Protein 8S4H (pdb70)

Sequence (694 aa):
QVHLQQSGAELLRPGTSVKMSCKASGYTFTNYWIGWTKQRPGHGLEWIGDIYPRSGYNNYNEKFKGKATLTADKSSSTAYMQFSSLTSEDSAIYYCARYYGSWSYYYAMDYWGQGTSVTVSSDIILTQDELSVTSGESVSISCRSSKSLLYKDGKTYLNWFLQRPGQSPQLLIYLMSTRASGVSDRFSGSGSGTDFTLEISRVKAEDVGVYYCQQLVEYPYTFGGGTKLEIKQVHLQQSGAELLRPGTSVKMSCKASGYTFTNYWIGWTKQRPGHGLEWIGDIYPRSGYNNYNEKFKGKATLTADKSSSTAYMQFSSLTSEDSAIYYCARYYGSWSYYYAMDYWGQGTSVTVSSDIILTQDELVTSGESVSISCRSSKSLLYKDGKTYLNWFLQRPGQSPQLLIYLMSTRASGVSDRFSGSGSGTDFTLEISRVKAEDVGVYYCQQLVEYPYTFGGGTKLEIKQVHLQQSGAELLRPGTSVKMSCKASGYTFTNYWIGWTKQRPGHGLEWIGDIYPRSGYNNYNEKFKGKATLTADKSSSTAYMQFSSLTSEDSAIYYCARYYGSWSYYYAMDYWGQGTSVTVSDIILTQDELPVTSGESVSISCRSSKSLLYKDGKTYLNWFLQRPGQSPQLLIYLMSTRASGVSDRFSGSGSGTDFTLEISRVKAEDVGVYYCQQLVEYPYTFGGGTKLEIK

Foldseek 3Di:
DWAWAKDAAAEAAFQAKDKIKTFIDDDQLQWWKKWKWWADPPPGIDTAKIARQVVRDIDGDVVCPVFWDWHADNVRSMIMIMGGRDDQVSQTWMKMFTFDDGDVDTDDGDGIHPTYGYGYDD/DKAKAWDAEFEAFQAKGKTKIFIPFAQQDPVRFRAKWKWFAAPPHDIDTADGSQFHGDPPHDPQWGKDDDTGMIMIIGGRDDPRRFGWMKMWGDSDPPIDIYPTYGDDHD/DWAWAKDEAAEAAFQAKDKIKTFTDDDQLQWWKKWKWWADVPPGIDTAKIARQNVRDIDGDPVCVVAWDWHADNVRSMIMIMGGRDDQVRQTWMKMFTFPDGDVDTDDGDGIHPTYGYGYDD/DKAKAWDEDEAFQAKDKIKIFIPFFQQAPVRFRAKWKWFDAPPGDIDTQDGSQFHGDPPHDPQWGKDDDGGMIMIMGGRHDQVRFGWMKMWGDSDPPIDIYPTYGDDHD/DWAWAKDAAAEAAFQAKDKIKTAIDDDQLQWWKKWKWWADVPPGIDTAWIARQNVRDIDGDVVCVVAWDWHHDSVRSMIMIMGGRDDQVRQTWMKMFTFPDGDVDTDDGDGIHPTYGYGYD/DKAKAKDEDADAAQAKDKIKIFIPFFQQDPVRFRAKWKWFDAPPHDTDTADGSQFHGDPPHDPQWGKDDDGGMIMIIGGRDDQVRFGWMKMWGDSDPPIDIYPTYGYHYD

B-factor: mean 34.77, std 12.16, range [18.97, 100.0]

Solvent-accessible surface area: 28648 Å² total; per-residue (Å²): 95,25,93,6,92,5,40,54,83,65,129,41,179,66,59,56,57,8,116,2,31,0,106,5,52,9,21,70,8,35,50,3,21,0,0,0,1,10,29,47,126,84,104,15,10,35,1,0,0,0,3,10,4,116,81,34,130,60,25,32,10,127,126,6,105,78,46,5,72,4,58,30,55,121,112,40,29,8,0,58,0,68,2,39,68,1,60,76,106,5,33,8,70,1,8,0,0,0,1,11,3,13,124,54,14,26,4,0,1,28,64,31,0,96,12,1,42,2,61,9,58,136,128,4,113,10,62,16,80,142,116,82,46,64,70,22,43,2,16,31,4,50,0,82,12,74,106,58,1,106,92,185,64,57,38,17,22,0,0,0,0,0,21,56,95,94,92,25,3,54,11,3,0,9,29,24,64,55,75,10,40,64,22,45,56,4,8,10,5,4,0,34,56,56,24,3,11,0,7,0,10,126,1,85,82,92,1,37,6,39,0,10,0,2,0,15,28,62,127,19,17,25,22,1,58,5,5,92,1,100,51,193,132,26,94,5,88,4,37,55,88,50,134,41,166,67,58,38,62,8,116,1,29,0,106,5,54,8,22,72,8,35,51,4,22,0,0,0,1,17,28,59,118,84,109,18,11,43,1,0,0,0,2,12,4,111,81,32,129,57,25,37,8,119,136,11,115,83,45,6,71,3,59,29,57,114,112,40,31,10,0,57,0,70,0,43,70,1,64,80,100,7,29,7,67,1,8,0,0,0,1,12,3,14,130,54,13,24,4,0,1,32,61,33,1,98,12,1,48,2,60,10,60,138,126,4,114,9,65,23,60,166,98,59,60,68,26,50,4,12,15,1,33,0,83,11,79,110,59,0,106,95,190,62,59,38,18,21,0,0,0,0,0,19,69,100,87,103,29,4,62,6,1,0,10,33,24,65,56,71,10,41,56,13,44,55,7,7,9,6,4,0,30,61,49,15,3,5,0,8,0,8,122,2,88,75,94,0,37,6,42,0,12,0,2,0,13,31,53,122,13,15,25,21,2,65,22,2,130,1,103,48,193,95,25,92,5,89,4,34,53,86,48,133,40,170,85,58,41,63,9,119,0,30,0,106,5,53,8,22,70,7,33,52,4,23,0,0,0,0,16,29,60,125,84,107,20,12,39,1,0,0,0,1,11,6,112,81,30,132,60,23,37,11,124,137,10,120,81,46,5,73,2,59,33,54,131,106,42,33,10,0,52,0,77,0,45,72,1,66,81,99,8,30,7,70,1,8,0,0,0,1,11,3,19,136,55,14,26,4,0,1,30,60,33,1,93,12,1,46,2,60,8,96,129,4,115,9,64,24,62,162,93,133,16,45,64,20,43,4,13,18,1,36,0,85,13,77,112,55,0,105,96,190,63,56,38,16,24,0,0,0,0,0,18,70,97,87,107,28,4,60,7,2,0,12,32,26,65,54,71,10,45,63,14,44,52,4,8,8,7,4,0,32,49,50,18,2,6,0,6,0,10,122,1,88,75,96,0,35,5,43,0,11,0,1,0,14,32,56,124,17,16,26,22,3,66,21,2,132,0,77,50,175

Radius of gyration: 28.29 Å; Cα contacts (8 Å, |Δi|>4): 1936; chains: 6; bounding box: 77×56×84 Å

Structure (mmCIF, N/CA/C/O backbone):
data_8S4H
#
_entry.id   8S4H
#
_cell.length_a   135.467
_cell.length_b   165.337
_cell.length_c   127.520
_cell.angle_alpha   90.00
_cell.angle_beta   90.00
_cell.angle_gamma   90.00
#
_symmetry.space_group_name_H-M   'C 2 2 21'
#
loop_
_entity.id
_entity.type
_entity.pdbx_description
1 polymer 'scFv-1B6 VH'
2 polymer 'ScFv-1B6 VL'
3 non-polymer rocuronium
4 water water
#
loop_
_atom_site.group_PDB
_atom_site.id
_atom_site.type_symbol
_atom_site.label_atom_id
_atom_site.label_alt_id
_atom_site.label_comp_id
_atom_site.label_asym_id
_atom_site.label_entity_id
_atom_site.label_seq_id
_atom_site.pdbx_PDB_ins_code
_atom_site.Cartn_x
_atom_site.Cartn_y
_atom_site.Cartn_z
_atom_site.occupancy
_atom_site.B_iso_or_equiv
_atom_site.auth_seq_id
_atom_site.auth_comp_id
_atom_site.auth_asym_id
_atom_site.auth_atom_id
_atom_site.pdbx_PDB_model_num
ATOM 1 N N . GLN A 1 1 ? 43.924 7.947 -70.436 1.00 45.71 1 GLN A N 1
ATOM 2 C CA . GLN A 1 1 ? 44.698 8.516 -69.282 1.00 38.36 1 GLN A CA 1
ATOM 3 C C . GLN A 1 1 ? 46.048 9.037 -69.828 1.00 36.72 1 GLN A C 1
ATOM 4 O O . GLN A 1 1 ? 46.536 8.660 -70.929 1.00 35.48 1 GLN A O 1
ATOM 6 N N . VAL A 1 2 ? 46.596 10.020 -69.139 1.00 34.21 2 VAL A N 1
ATOM 7 C CA . VAL A 1 2 ? 47.885 10.641 -69.517 1.00 33.18 2 VAL A CA 1
ATOM 8 C C . VAL A 1 2 ? 48.935 9.531 -69.451 1.00 31.74 2 VAL A C 1
ATOM 9 O O . VAL A 1 2 ? 49.031 8.850 -68.418 1.00 31.71 2 VAL A O 1
ATOM 13 N N . HIS A 1 3 ? 49.760 9.475 -70.476 1.00 29.13 3 HIS A N 1
ATOM 14 C CA . HIS A 1 3 ? 50.792 8.449 -70.604 1.00 29.34 3 HIS A CA 1
ATOM 15 C C . HIS A 1 3 ? 51.993 9.029 -71.354 1.00 26.08 3 HIS A C 1
ATOM 16 O O . HIS A 1 3 ? 51.810 9.672 -72.394 1.00 28.24 3 HIS A O 1
ATOM 23 N N . LEU A 1 4 ? 53.178 8.822 -70.805 1.00 24.27 4 LEU A N 1
ATOM 24 C CA . LEU A 1 4 ? 54.441 9.148 -71.482 1.00 23.20 4 LEU A CA 1
ATOM 25 C C . LEU A 1 4 ? 55.190 7.822 -71.670 1.00 25.15 4 LEU A C 1
ATOM 26 O O . LEU A 1 4 ? 55.577 7.183 -70.679 1.00 25.89 4 LEU A O 1
ATOM 31 N N . GLN A 1 5 ? 55.289 7.381 -72.913 1.00 23.96 5 GLN A N 1
ATOM 32 C CA . GLN A 1 5 ? 55.837 6.042 -73.218 1.00 25.80 5 GLN A CA 1
ATOM 33 C C . GLN A 1 5 ? 57.266 6.235 -73.728 1.00 23.16 5 GLN A C 1
ATOM 34 O O . GLN A 1 5 ? 57.468 6.732 -74.875 1.00 25.87 5 GLN A O 1
ATOM 40 N N . GLN A 1 6 ? 58.240 5.777 -72.964 1.00 22.47 6 GLN A N 1
ATOM 41 C CA . GLN A 1 6 ? 59.654 5.943 -73.318 1.00 23.46 6 GLN A CA 1
ATOM 42 C C . GLN A 1 6 ? 60.187 4.689 -74.034 1.00 24.16 6 GLN A C 1
ATOM 43 O O . GLN A 1 6 ? 59.616 3.571 -73.894 1.00 23.63 6 GLN A O 1
ATOM 49 N N . SER A 1 7 ? 61.171 4.912 -74.863 1.00 25.20 7 SER A N 1
ATOM 50 C CA . SER A 1 7 ? 61.832 3.819 -75.637 1.00 25.96 7 SER A CA 1
ATOM 51 C C . SER A 1 7 ? 62.642 2.899 -74.734 1.00 26.16 7 SER A C 1
ATOM 52 O O . SER A 1 7 ? 62.989 3.201 -73.588 1.00 24.35 7 SER A O 1
ATOM 55 N N . GLY A 1 8 ? 62.979 1.714 -75.279 1.00 25.77 8 GLY A N 1
ATOM 56 C CA . GLY A 1 8 ? 63.614 0.639 -74.523 1.00 25.87 8 GLY A CA 1
ATOM 57 C C . GLY A 1 8 ? 65.080 0.842 -74.206 1.00 25.29 8 GLY A C 1
ATOM 58 O O . GLY A 1 8 ? 65.741 1.759 -74.755 1.00 27.50 8 GLY A O 1
ATOM 59 N N . ALA A 1 9 ? 65.567 -0.030 -73.352 1.00 27.24 9 ALA A N 1
ATOM 60 C CA . ALA A 1 9 ? 66.945 -0.021 -72.851 1.00 26.34 9 ALA A CA 1
ATOM 61 C C . ALA A 1 9 ? 67.945 -0.074 -74.024 1.00 29.67 9 ALA A C 1
ATOM 62 O O . ALA A 1 9 ? 67.676 -0.707 -75.050 1.00 27.16 9 ALA A O 1
ATOM 64 N N . GLU A 1 10 ? 69.052 0.619 -73.841 1.00 27.76 10 GLU A N 1
ATOM 65 C CA . GLU A 1 10 ? 70.170 0.717 -74.819 1.00 30.46 10 GLU A CA 1
ATOM 66 C C . GLU A 1 10 ? 71.438 0.293 -74.103 1.00 31.94 10 GLU A C 1
ATOM 67 O O . GLU A 1 10 ? 71.652 0.647 -72.939 1.00 30.82 10 GLU A O 1
ATOM 73 N N . LEU A 1 11 ? 72.297 -0.436 -74.813 1.00 30.23 11 LEU A N 1
ATOM 74 C CA . LEU A 1 11 ? 73.636 -0.819 -74.332 1.00 30.53 11 LEU A CA 1
ATOM 75 C C . LEU A 1 11 ? 74.612 -0.416 -75.445 1.00 34.85 11 LEU A C 1
ATOM 76 O O . LEU A 1 11 ? 74.448 -0.903 -76.557 1.00 32.23 11 LEU A O 1
ATOM 81 N N . LEU A 1 12 ? 75.461 0.556 -75.164 1.00 32.06 12 LEU A N 1
ATOM 82 C CA . LEU A 1 12 ? 76.229 1.291 -76.170 1.00 34.16 12 LEU A CA 1
ATOM 83 C C . LEU A 1 12 ? 77.675 1.395 -75.724 1.00 33.53 12 LEU A C 1
ATOM 84 O O . LEU A 1 12 ? 77.991 1.347 -74.518 1.00 34.46 12 LEU A O 1
ATOM 89 N N . ARG A 1 13 ? 78.516 1.575 -76.735 1.00 36.33 13 ARG A N 1
ATOM 90 C CA . ARG A 1 13 ? 79.961 1.734 -76.540 1.00 38.02 13 ARG A CA 1
ATOM 91 C C . ARG A 1 13 ? 80.271 3.197 -76.278 1.00 35.47 13 ARG A C 1
ATOM 92 O O . ARG A 1 13 ? 79.596 4.095 -76.770 1.00 39.11 13 ARG A O 1
ATOM 100 N N . PRO A 1 14 ? 81.348 3.451 -75.523 1.00 39.18 14 PRO A N 1
ATOM 101 C CA . PRO A 1 14 ? 81.824 4.812 -75.303 1.00 39.51 14 PRO A CA 1
ATOM 102 C C . PRO A 1 14 ? 82.046 5.525 -76.634 1.00 42.93 14 PRO A C 1
ATOM 103 O O . PRO A 1 14 ? 82.391 4.891 -77.637 1.00 41.21 14 PRO A O 1
ATOM 107 N N . GLY A 1 15 ? 81.746 6.817 -76.635 1.00 41.06 15 GLY A N 1
ATOM 108 C CA . GLY A 1 15 ? 81.912 7.706 -77.791 1.00 44.21 15 GLY A CA 1
ATOM 109 C C . GLY A 1 15 ? 80.755 7.660 -78.750 1.00 45.28 15 GLY A C 1
ATOM 110 O O . GLY A 1 15 ? 80.698 8.523 -79.614 1.00 49.72 15 GLY A O 1
ATOM 111 N N . THR A 1 16 ? 79.840 6.704 -78.633 1.00 40.50 16 THR A N 1
ATOM 112 C CA . THR A 1 16 ? 78.634 6.671 -79.494 1.00 40.02 16 THR A CA 1
ATOM 113 C C . THR A 1 16 ? 77.622 7.696 -78.966 1.00 40.64 16 THR A C 1
ATOM 114 O O . THR A 1 16 ? 77.911 8.350 -77.975 1.00 38.34 16 THR A O 1
ATOM 118 N N . SER A 1 17 ? 76.578 7.904 -79.759 1.00 39.66 17 SER A N 1
ATOM 119 C CA . SER A 1 17 ? 75.399 8.754 -79.498 1.00 45.29 17 SER A CA 1
ATOM 120 C C . SER A 1 17 ? 74.178 7.864 -79.266 1.00 43.35 17 SER A C 1
ATOM 121 O O . SER A 1 17 ? 74.122 6.781 -79.832 1.00 40.70 17 SER A O 1
ATOM 124 N N . VAL A 1 18 ? 73.213 8.322 -78.489 1.00 41.08 18 VAL A N 1
ATOM 125 C CA . VAL A 1 18 ? 71.904 7.615 -78.380 1.00 36.57 18 VAL A CA 1
ATOM 126 C C . VAL A 1 18 ? 70.818 8.657 -78.597 1.00 32.63 18 VAL A C 1
ATOM 127 O O . VAL A 1 18 ? 71.024 9.817 -78.209 1.00 33.00 18 VAL A O 1
ATOM 131 N N . LYS A 1 19 ? 69.699 8.269 -79.151 1.00 31.45 19 LYS A N 1
ATOM 132 C CA . LYS A 1 19 ? 68.519 9.143 -79.260 1.00 32.58 19 LYS A CA 1
ATOM 133 C C . LYS A 1 19 ? 67.341 8.353 -78.728 1.00 34.48 19 LYS A C 1
ATOM 134 O O . LYS A 1 19 ? 67.112 7.246 -79.203 1.00 32.76 19 LYS A O 1
ATOM 140 N N . MET A 1 20 ? 66.756 8.813 -77.627 1.00 31.35 20 MET A N 1
ATOM 141 C CA . MET A 1 20 ? 65.647 8.103 -76.967 1.00 27.67 20 MET A CA 1
ATOM 142 C C . MET A 1 20 ? 64.375 8.934 -77.157 1.00 26.29 20 MET A C 1
ATOM 143 O O . MET A 1 20 ? 64.447 10.155 -77.337 1.00 26.74 20 MET A O 1
ATOM 148 N N . SER A 1 21 ? 63.223 8.283 -77.124 1.00 25.38 21 SER A N 1
ATOM 149 C CA . SER A 1 21 ? 61.925 8.898 -77.413 1.00 26.14 21 SER A CA 1
ATOM 150 C C . SER A 1 21 ? 61.014 8.854 -76.172 1.00 24.39 21 SER A C 1
ATOM 151 O O . SER A 1 21 ? 61.177 7.972 -75.317 1.00 25.50 21 SER A O 1
ATOM 154 N N . CYS A 1 22 ? 60.041 9.726 -76.205 1.00 26.42 22 CYS A N 1
ATOM 155 C CA . CYS A 1 22 ? 59.028 9.945 -75.140 1.00 25.44 22 CYS A CA 1
ATOM 156 C C . CYS A 1 22 ? 57.744 10.317 -75.848 1.00 26.07 22 CYS A C 1
ATOM 157 O O . CYS A 1 22 ? 57.568 11.451 -76.229 1.00 27.53 22 CYS A O 1
ATOM 160 N N . LYS A 1 23 ? 56.883 9.353 -76.053 1.00 27.30 23 LYS A N 1
ATOM 161 C CA . LYS A 1 23 ? 55.611 9.563 -76.776 1.00 28.65 23 LYS A CA 1
ATOM 162 C C . LYS A 1 23 ? 54.479 9.866 -75.817 1.00 25.10 23 LYS A C 1
ATOM 163 O O . LYS A 1 23 ? 54.175 9.047 -74.922 1.00 27.35 23 LYS A O 1
ATOM 169 N N . ALA A 1 24 ? 53.928 11.059 -75.969 1.00 28.58 24 ALA A N 1
ATOM 170 C CA . ALA A 1 24 ? 52.838 11.560 -75.120 1.00 29.50 24 ALA A CA 1
ATOM 171 C C . ALA A 1 24 ? 51.451 11.181 -75.654 1.00 31.83 24 ALA A C 1
ATOM 172 O O . ALA A 1 24 ? 51.197 11.251 -76.878 1.00 32.59 24 ALA A O 1
ATOM 174 N N . SER A 1 25 ? 50.555 10.809 -74.766 1.00 27.79 25 SER A N 1
ATOM 175 C CA . SER A 1 25 ? 49.134 10.627 -75.093 1.00 31.22 25 SER A CA 1
ATOM 176 C C . SER A 1 25 ? 48.272 11.031 -73.908 1.00 34.55 25 SER A C 1
ATOM 177 O O . SER A 1 25 ? 48.776 11.033 -72.747 1.00 27.97 25 SER A O 1
ATOM 180 N N . GLY A 1 26 ? 47.006 11.347 -74.183 1.00 30.07 26 GLY A N 1
ATOM 181 C CA . GLY A 1 26 ? 46.010 11.559 -73.103 1.00 30.38 26 GLY A CA 1
ATOM 182 C C . GLY A 1 26 ? 45.969 12.999 -72.604 1.00 29.08 26 GLY A C 1
ATOM 183 O O . GLY A 1 26 ? 45.263 13.268 -71.580 1.00 30.73 26 GLY A O 1
ATOM 184 N N . TYR A 1 27 ? 46.692 13.900 -73.268 1.00 30.08 27 TYR A N 1
ATOM 185 C CA . TYR A 1 27 ? 46.645 15.351 -73.045 1.00 29.67 27 TYR A CA 1
ATOM 186 C C . TYR A 1 27 ? 47.134 16.037 -74.307 1.00 32.98 27 TYR A C 1
ATOM 187 O O . TYR A 1 27 ? 47.713 15.402 -75.220 1.00 31.84 27 TYR A O 1
ATOM 196 N N . THR A 1 28 ? 47.003 17.346 -74.342 1.00 29.21 28 THR A N 1
ATOM 197 C CA . THR A 1 28 ? 47.475 18.167 -75.486 1.00 31.42 28 THR A CA 1
ATOM 198 C C . THR A 1 28 ? 48.960 18.443 -75.349 1.00 30.67 28 THR A C 1
ATOM 199 O O . THR A 1 28 ? 49.349 19.366 -74.630 1.00 30.66 28 THR A O 1
ATOM 203 N N . PHE A 1 29 ? 49.755 17.762 -76.156 1.00 31.39 29 PHE A N 1
ATOM 204 C CA . PHE A 1 29 ? 51.236 17.743 -76.071 1.00 30.01 29 PHE A CA 1
ATOM 205 C C . PHE A 1 29 ? 51.783 19.158 -76.212 1.00 32.07 29 PHE A C 1
ATOM 206 O O . PHE A 1 29 ? 52.725 19.516 -75.504 1.00 30.74 29 PHE A O 1
ATOM 214 N N . THR A 1 30 ? 51.178 19.974 -77.085 1.00 32.54 30 THR A N 1
ATOM 215 C CA . THR A 1 30 ? 51.700 21.322 -77.388 1.00 32.95 30 THR A CA 1
ATOM 216 C C . THR A 1 30 ? 51.255 22.350 -76.354 1.00 36.66 30 THR A C 1
ATOM 217 O O . THR A 1 30 ? 51.492 23.556 -76.573 1.00 42.82 30 THR A O 1
ATOM 221 N N . ASN A 1 31 ? 50.595 21.966 -75.271 1.00 32.96 31 ASN A N 1
ATOM 222 C CA . ASN A 1 31 ? 50.161 22.962 -74.262 1.00 30.30 31 ASN A CA 1
ATOM 223 C C . ASN A 1 31 ? 51.073 22.891 -73.008 1.00 34.42 31 ASN A C 1
ATOM 224 O O . ASN A 1 31 ? 50.867 23.706 -72.108 1.00 33.68 31 ASN A O 1
ATOM 229 N N . TYR A 1 32 ? 52.045 21.986 -72.935 1.00 28.42 32 TYR A N 1
ATOM 230 C CA . TYR A 1 32 ? 52.817 21.756 -71.680 1.00 28.98 32 TYR A CA 1
ATOM 231 C C . TYR A 1 32 ? 54.289 21.588 -71.998 1.00 31.47 32 TYR A C 1
ATOM 232 O O . TYR A 1 32 ? 54.680 21.009 -73.010 1.00 30.50 32 TYR A O 1
ATOM 241 N N . TRP A 1 33 ? 55.101 22.065 -71.072 1.00 26.27 33 TRP A N 1
ATOM 242 C CA . TRP A 1 33 ? 56.535 21.818 -71.060 1.00 26.35 33 TRP A CA 1
ATOM 243 C C . TRP A 1 33 ? 56.772 20.330 -70.802 1.00 25.47 33 TRP A C 1
ATOM 244 O O . TRP A 1 33 ? 55.970 19.721 -70.066 1.00 26.97 33 TRP A O 1
ATOM 255 N N . ILE A 1 34 ? 57.875 19.851 -71.343 1.00 24.50 34 ILE A N 1
ATOM 256 C CA . ILE A 1 34 ? 58.463 18.530 -71.074 1.00 26.64 34 ILE A CA 1
ATOM 257 C C . ILE A 1 34 ? 59.862 18.745 -70.521 1.00 26.23 34 ILE A C 1
ATOM 258 O O . ILE A 1 34 ? 60.607 19.622 -70.994 1.00 29.23 34 ILE A O 1
ATOM 263 N N . GLY A 1 35 ? 60.261 17.965 -69.540 1.00 24.67 35 GLY A N 1
ATOM 264 C CA . GLY A 1 35 ? 61.645 17.999 -69.080 1.00 24.81 35 GLY A CA 1
ATOM 265 C C . GLY A 1 35 ? 62.217 16.624 -68.931 1.00 23.59 35 GLY A C 1
ATOM 266 O O . GLY A 1 35 ? 61.427 15.636 -68.789 1.00 23.19 35 GLY A O 1
ATOM 267 N N . TRP A 1 36 ? 63.508 16.571 -68.831 1.00 22.65 36 TRP A N 1
ATOM 268 C CA . TRP A 1 36 ? 64.235 15.293 -68.720 1.00 23.61 36 TRP A CA 1
ATOM 269 C C . TRP A 1 36 ? 65.102 15.309 -67.472 1.00 23.32 36 TRP A C 1
ATOM 270 O O . TRP A 1 36 ? 65.738 16.379 -67.113 1.00 25.94 36 TRP A O 1
ATOM 281 N N . THR A 1 37 ? 65.187 14.168 -66.838 1.00 21.89 37 THR A N 1
ATOM 282 C CA . THR A 1 37 ? 65.883 13.933 -65.570 1.00 23.25 37 THR A CA 1
ATOM 283 C C . THR A 1 37 ? 66.799 12.720 -65.758 1.00 25.16 37 THR A C 1
ATOM 284 O O . THR A 1 37 ? 66.418 11.827 -66.508 1.00 25.12 37 THR A O 1
ATOM 288 N N . LYS A 1 38 ? 67.914 12.706 -65.057 1.00 22.09 38 LYS A N 1
ATOM 289 C CA . LYS A 1 38 ? 68.882 11.583 -65.032 1.00 23.87 38 LYS A CA 1
ATOM 290 C C . LYS A 1 38 ? 68.903 10.992 -63.627 1.00 24.18 38 LYS A C 1
ATOM 291 O O . LYS A 1 38 ? 69.046 11.759 -62.610 1.00 24.92 38 LYS A O 1
ATOM 297 N N . GLN A 1 39 ? 68.824 9.687 -63.527 1.00 23.50 39 GLN A N 1
ATOM 298 C CA . GLN A 1 39 ? 68.923 8.987 -62.234 1.00 23.37 39 GLN A CA 1
ATOM 299 C C . GLN A 1 39 ? 70.021 7.920 -62.345 1.00 25.57 39 GLN A C 1
ATOM 300 O O . GLN A 1 39 ? 69.868 6.967 -63.060 1.00 26.02 39 GLN A O 1
ATOM 306 N N . ARG A 1 40 ? 71.096 8.112 -61.628 1.00 31.56 40 ARG A N 1
ATOM 307 C CA . ARG A 1 40 ? 72.092 7.055 -61.411 1.00 39.88 40 ARG A CA 1
ATOM 308 C C . ARG A 1 40 ? 72.092 6.712 -59.940 1.00 42.71 40 ARG A C 1
ATOM 309 O O . ARG A 1 40 ? 72.065 7.575 -59.036 1.00 42.41 40 ARG A O 1
ATOM 317 N N . PRO A 1 41 ? 72.373 5.446 -59.669 1.00 46.55 41 PRO A N 1
ATOM 318 C CA . PRO A 1 41 ? 72.741 5.058 -58.296 1.00 43.83 41 PRO A CA 1
ATOM 319 C C . PRO A 1 41 ? 73.846 5.893 -57.563 1.00 42.19 41 PRO A C 1
ATOM 320 O O . PRO A 1 41 ? 74.885 6.192 -58.061 1.00 39.85 41 PRO A O 1
ATOM 324 N N . GLY A 1 42 ? 73.571 6.383 -56.371 1.00 45.91 42 GLY A N 1
ATOM 325 C CA . GLY A 1 42 ? 74.581 7.216 -55.689 1.00 49.10 42 GLY A CA 1
ATOM 326 C C . GLY A 1 42 ? 74.427 8.676 -56.017 1.00 52.70 42 GLY A C 1
ATOM 327 O O . GLY A 1 42 ? 75.009 9.503 -55.286 1.00 54.19 42 GLY A O 1
ATOM 328 N N . HIS A 1 43 ? 73.621 9.027 -57.024 1.00 49.36 43 HIS A N 1
ATOM 329 C CA . HIS A 1 43 ? 73.515 10.452 -57.465 1.00 48.27 43 HIS A CA 1
ATOM 330 C C . HIS A 1 43 ? 72.043 10.936 -57.481 1.00 41.38 43 HIS A C 1
ATOM 331 O O . HIS A 1 43 ? 71.872 11.994 -58.136 1.00 44.66 43 HIS A O 1
ATOM 338 N N . GLY A 1 44 ? 71.037 10.178 -56.927 1.00 34.48 44 GLY A N 1
ATOM 339 C CA . GLY A 1 44 ? 69.613 10.586 -56.877 1.00 32.48 44 GLY A CA 1
ATOM 340 C C . GLY A 1 44 ? 69.158 11.079 -58.238 1.00 31.18 44 GLY A C 1
ATOM 341 O O . GLY A 1 44 ? 69.402 10.375 -59.192 1.00 29.60 44 GLY A O 1
ATOM 342 N N . LEU A 1 45 ? 68.522 12.238 -58.298 1.00 28.02 45 LEU A N 1
ATOM 343 C CA . LEU A 1 45 ? 67.966 12.819 -59.535 1.00 26.74 45 LEU A CA 1
ATOM 344 C C . LEU A 1 45 ? 68.720 14.067 -59.896 1.00 27.71 45 LEU A C 1
ATOM 345 O O . LEU A 1 45 ? 69.022 14.879 -59.010 1.00 26.35 45 LEU A O 1
ATOM 350 N N . GLU A 1 46 ? 68.876 14.259 -61.190 1.00 25.14 46 GLU A N 1
ATOM 351 C CA . GLU A 1 46 ? 69.491 15.473 -61.768 1.00 26.71 46 GLU A CA 1
ATOM 352 C C . GLU A 1 46 ? 68.630 15.991 -62.908 1.00 26.57 46 GLU A C 1
ATOM 353 O O . GLU A 1 46 ? 68.161 15.200 -63.749 1.00 25.91 46 GLU A O 1
ATOM 359 N N . TRP A 1 47 ? 68.442 17.302 -62.995 1.00 24.07 47 TRP A N 1
ATOM 360 C CA . TRP A 1 47 ? 67.700 17.914 -64.117 1.00 23.98 47 TRP A CA 1
ATOM 361 C C . TRP A 1 47 ? 68.626 18.108 -65.316 1.00 27.93 47 TRP A C 1
ATOM 362 O O . TRP A 1 47 ? 69.742 18.666 -65.161 1.00 26.49 47 TRP A O 1
ATOM 373 N N . ILE A 1 48 ? 68.160 17.735 -66.499 1.00 25.64 48 ILE A N 1
ATOM 374 C CA . ILE A 1 48 ? 68.936 17.864 -67.757 1.00 27.23 48 ILE A CA 1
ATOM 375 C C . ILE A 1 48 ? 68.505 19.098 -68.532 1.00 28.28 48 ILE A C 1
ATOM 376 O O . ILE A 1 48 ? 69.387 19.906 -68.891 1.00 29.17 48 ILE A O 1
ATOM 381 N N . GLY A 1 49 ? 67.222 19.237 -68.793 1.00 25.11 49 GLY A N 1
ATOM 382 C CA . GLY A 1 49 ? 66.707 20.322 -69.638 1.00 26.91 49 GLY A CA 1
ATOM 383 C C . GLY A 1 49 ? 65.239 20.220 -69.858 1.00 27.59 49 GLY A C 1
ATOM 384 O O . GLY A 1 49 ? 64.668 19.138 -69.596 1.00 24.75 49 GLY A O 1
ATOM 385 N N . ASP A 1 50 ? 64.654 21.321 -70.309 1.00 25.99 50 ASP A N 1
ATOM 386 C CA . ASP A 1 50 ? 63.228 21.434 -70.629 1.00 27.34 50 ASP A CA 1
ATOM 387 C C . ASP A 1 50 ? 63.047 21.825 -72.093 1.00 27.47 50 ASP A C 1
ATOM 388 O O . ASP A 1 50 ? 63.968 22.463 -72.674 1.00 29.51 50 ASP A O 1
ATOM 393 N N . ILE A 1 51 ? 61.911 21.463 -72.623 1.00 28.64 51 ILE A N 1
ATOM 394 C CA . ILE A 1 51 ? 61.487 21.908 -73.967 1.00 30.39 51 ILE A CA 1
ATOM 395 C C . ILE A 1 51 ? 60.022 22.258 -73.925 1.00 29.26 51 ILE A C 1
ATOM 396 O O . ILE A 1 51 ? 59.219 21.569 -73.241 1.00 28.28 51 ILE A O 1
ATOM 401 N N . TYR A 1 52 ? 59.626 23.315 -74.642 1.00 29.85 52 TYR A N 1
ATOM 402 C CA . TYR A 1 52 ? 58.203 23.643 -74.815 1.00 28.71 52 TYR A CA 1
ATOM 403 C C . TYR A 1 52 ? 57.828 23.216 -76.229 1.00 35.89 52 TYR A C 1
ATOM 404 O O . TYR A 1 52 ? 58.210 23.898 -77.189 1.00 34.53 52 TYR A O 1
ATOM 413 N N . PRO A 1 53 A 57.167 22.056 -76.433 1.00 31.38 52 PRO A N 1
ATOM 414 C CA . PRO A 1 53 A 57.038 21.492 -77.784 1.00 32.47 52 PRO A CA 1
ATOM 415 C C . PRO A 1 53 A 56.358 22.453 -78.781 1.00 38.83 52 PRO A C 1
ATOM 416 O O . PRO A 1 53 A 56.751 22.444 -79.969 1.00 41.99 52 PRO A O 1
ATOM 420 N N . ARG A 1 54 ? 55.441 23.291 -78.318 1.00 34.3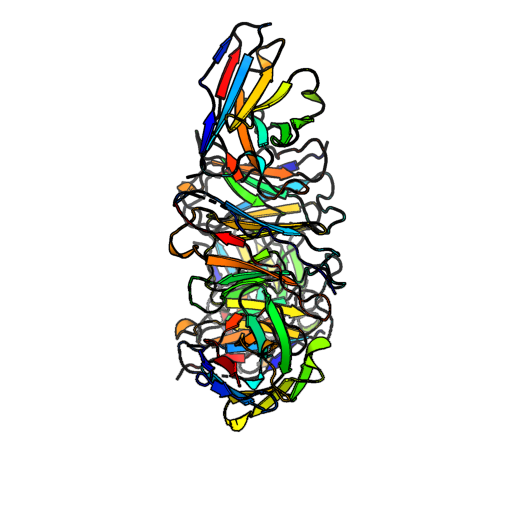2 53 ARG A N 1
ATOM 421 C CA . ARG A 1 54 ? 54.699 24.149 -79.285 1.00 43.14 53 ARG A CA 1
ATOM 422 C C . ARG A 1 54 ? 55.699 25.051 -80.011 1.00 50.00 53 ARG A C 1
ATOM 423 O O . ARG A 1 54 ? 55.591 25.143 -81.248 1.00 48.52 53 ARG A O 1
ATOM 431 N N . SER A 1 55 ? 56.618 25.678 -79.267 1.00 43.59 54 SER A N 1
ATOM 432 C CA . SER A 1 55 ? 57.586 26.691 -79.764 1.00 42.09 54 SER A CA 1
ATOM 433 C C . SER A 1 55 ? 58.925 26.052 -80.113 1.00 44.48 54 SER A C 1
ATOM 434 O O . SER A 1 55 ? 59.630 26.639 -80.917 1.00 48.60 54 SER A O 1
ATOM 437 N N . GLY A 1 56 ? 59.286 24.887 -79.554 1.00 38.89 55 GLY A N 1
ATOM 438 C CA . GLY A 1 56 ? 60.620 24.278 -79.726 1.00 34.39 55 GLY A CA 1
ATOM 439 C C . GLY A 1 56 ? 61.695 24.888 -78.844 1.00 31.23 55 GLY A C 1
ATOM 440 O O . GLY A 1 56 ? 62.816 24.351 -78.848 1.00 39.11 55 GLY A O 1
ATOM 441 N N . TYR A 1 57 ? 61.362 25.916 -78.062 1.00 37.09 56 TYR A N 1
ATOM 442 C CA . TYR A 1 57 ? 62.235 26.546 -77.039 1.00 39.45 56 TYR A CA 1
ATOM 443 C C . TYR A 1 57 ? 62.745 25.442 -76.121 1.00 40.78 56 TYR A C 1
ATOM 444 O O . TYR A 1 57 ? 61.919 24.605 -75.626 1.00 35.45 56 TYR A O 1
ATOM 453 N N . ASN A 1 58 ? 64.043 25.376 -75.976 1.00 37.79 57 ASN A N 1
ATOM 454 C CA . ASN A 1 58 ? 64.689 24.353 -75.123 1.00 39.07 57 ASN A CA 1
ATOM 455 C C . ASN A 1 58 ? 65.773 25.075 -74.331 1.00 46.62 57 ASN A C 1
ATOM 456 O O . ASN A 1 58 ? 66.336 26.066 -74.806 1.00 44.62 57 ASN A O 1
ATOM 461 N N . ASN A 1 59 ? 66.016 24.619 -73.124 1.00 36.47 58 ASN A N 1
ATOM 462 C CA . ASN A 1 59 ? 67.087 25.166 -72.276 1.00 38.29 58 ASN A CA 1
ATOM 463 C C . ASN A 1 59 ? 67.597 24.036 -71.393 1.00 35.47 58 ASN A C 1
ATOM 464 O O . ASN A 1 59 ? 66.865 23.053 -71.176 1.00 34.41 58 ASN A O 1
ATOM 469 N N . TYR A 1 60 ? 68.813 24.187 -70.927 1.00 34.85 59 TYR A N 1
ATOM 470 C CA . TYR A 1 60 ? 69.640 23.092 -70.399 1.00 33.08 59 TYR A CA 1
ATOM 471 C C . TYR A 1 60 ? 70.262 23.494 -69.097 1.00 36.04 59 TYR A C 1
ATOM 472 O O . TYR A 1 60 ? 70.557 24.694 -68.843 1.00 38.17 59 TYR A O 1
ATOM 481 N N . ASN A 1 61 ? 70.442 22.485 -68.286 1.00 29.24 60 ASN A N 1
ATOM 482 C CA . ASN A 1 61 ? 71.411 22.489 -67.187 1.00 33.25 60 ASN A CA 1
ATOM 483 C C . ASN A 1 61 ? 72.782 22.699 -67.845 1.00 36.32 60 ASN A C 1
ATOM 484 O O . ASN A 1 61 ? 73.151 21.958 -68.729 1.00 33.70 60 ASN A O 1
ATOM 489 N N . GLU A 1 62 ? 73.533 23.672 -67.375 1.00 37.16 61 GLU A N 1
ATOM 490 C CA . GLU A 1 62 ? 74.840 23.999 -68.002 1.00 40.75 61 GLU A CA 1
ATOM 491 C C . GLU A 1 62 ? 75.696 22.739 -68.130 1.00 40.31 61 GLU A C 1
ATOM 492 O O . GLU A 1 62 ? 76.332 22.589 -69.169 1.00 40.38 61 GLU A O 1
ATOM 498 N N . LYS A 1 63 ? 75.666 21.832 -67.164 1.00 36.71 62 LYS A N 1
ATOM 499 C CA . LYS A 1 63 ? 76.556 20.670 -67.203 1.00 42.01 62 LYS A CA 1
ATOM 500 C C . LYS A 1 63 ? 76.120 19.676 -68.292 1.00 40.67 62 LYS A C 1
ATOM 501 O O . LYS A 1 63 ? 76.916 18.816 -68.620 1.00 40.85 62 LYS A O 1
ATOM 507 N N . PHE A 1 64 ? 74.948 19.814 -68.894 1.00 38.05 63 PHE A N 1
ATOM 508 C CA . PHE A 1 64 ? 74.536 18.914 -70.008 1.00 40.06 63 PHE A CA 1
ATOM 509 C C . PHE A 1 64 ? 74.512 19.670 -71.344 1.00 42.05 63 PHE A C 1
ATOM 510 O O . PHE A 1 64 ? 74.155 19.070 -72.386 1.00 42.59 63 PHE A O 1
ATOM 518 N N . LYS A 1 65 ? 74.814 20.974 -71.351 1.00 40.11 64 LYS A N 1
ATOM 519 C CA . LYS A 1 65 ? 74.683 21.806 -72.568 1.00 48.64 64 LYS A CA 1
ATOM 520 C C . LYS A 1 65 ? 75.548 21.175 -73.684 1.00 44.40 64 LYS A C 1
ATOM 521 O O . LYS A 1 65 ? 75.069 21.091 -74.834 1.00 49.62 64 LYS A O 1
ATOM 527 N N . GLY A 1 66 ? 76.741 20.678 -73.382 1.00 44.92 65 GLY A N 1
ATOM 528 C CA . GLY A 1 66 ? 77.559 19.994 -74.415 1.00 60.59 65 GLY A CA 1
ATOM 529 C C . GLY A 1 66 ? 76.924 18.727 -75.017 1.00 59.40 65 GLY A C 1
ATOM 530 O O . GLY A 1 66 ? 77.176 18.433 -76.200 1.00 55.14 65 GLY A O 1
ATOM 531 N N . LYS A 1 67 ? 76.126 17.994 -74.240 1.00 43.50 66 LYS A N 1
ATOM 532 C CA . LYS A 1 67 ? 75.936 16.520 -74.349 1.00 43.05 66 LYS A CA 1
ATOM 533 C C . LYS A 1 67 ? 74.521 16.179 -74.823 1.00 38.26 66 LYS A C 1
ATOM 534 O O . LYS A 1 67 ? 74.354 15.285 -75.629 1.00 38.33 66 LYS A O 1
ATOM 540 N N . ALA A 1 68 ? 73.528 16.881 -74.290 1.00 35.54 67 ALA A N 1
ATOM 541 C CA . ALA A 1 68 ? 72.098 16.614 -74.508 1.00 34.59 67 ALA A CA 1
ATOM 542 C C . ALA A 1 68 ? 71.539 17.560 -75.545 1.00 33.20 67 ALA A C 1
ATOM 543 O O . ALA A 1 68 ? 71.844 18.787 -75.506 1.00 35.08 67 ALA A O 1
ATOM 545 N N . THR A 1 69 ? 70.693 17.027 -76.397 1.00 30.83 68 THR A N 1
ATOM 546 C CA . THR A 1 69 ? 69.906 17.796 -77.368 1.00 31.44 68 THR A CA 1
ATOM 547 C C . THR A 1 69 ? 68.455 17.370 -77.283 1.00 31.98 68 THR A C 1
ATOM 548 O O . THR A 1 69 ? 68.170 16.172 -77.519 1.00 33.12 68 THR A O 1
ATOM 552 N N . LEU A 1 70 ? 67.588 18.331 -76.987 1.00 30.32 69 LEU A N 1
ATOM 553 C CA . LEU A 1 70 ? 66.134 18.083 -76.878 1.00 31.54 69 LEU A CA 1
ATOM 554 C C . LEU A 1 70 ? 65.421 18.573 -78.112 1.00 33.14 69 LEU A C 1
ATOM 555 O O . LEU A 1 70 ? 65.666 19.702 -78.528 1.00 31.85 69 LEU A O 1
ATOM 560 N N . THR A 1 71 ? 64.548 17.735 -78.638 1.00 29.51 70 THR A N 1
ATOM 561 C CA . THR A 1 71 ? 63.650 18.062 -79.754 1.00 32.10 70 THR A CA 1
ATOM 562 C C . THR A 1 71 ? 62.263 17.501 -79.477 1.00 33.76 70 THR A C 1
ATOM 563 O O . THR A 1 71 ? 62.066 16.687 -78.556 1.00 30.63 70 THR A O 1
ATOM 567 N N . ALA A 1 72 ? 61.294 17.971 -80.229 1.00 31.86 71 ALA A N 1
ATOM 568 C CA . ALA A 1 72 ? 59.905 17.504 -80.119 1.00 33.65 71 ALA A CA 1
ATOM 569 C C . ALA A 1 72 ? 59.306 17.498 -81.512 1.00 42.26 71 ALA A C 1
ATOM 570 O O . ALA A 1 72 ? 59.514 18.446 -82.269 1.00 44.49 71 ALA A O 1
ATOM 572 N N . ASP A 1 73 ? 58.603 16.433 -81.817 1.00 36.49 72 ASP A N 1
ATOM 573 C CA . ASP A 1 73 ? 57.855 16.299 -83.081 1.00 35.86 72 ASP A CA 1
ATOM 574 C C . ASP A 1 73 ? 56.379 16.467 -82.738 1.00 36.00 72 ASP A C 1
ATOM 575 O O . ASP A 1 73 ? 55.777 15.513 -82.180 1.00 35.02 72 ASP A O 1
ATOM 580 N N . LYS A 1 74 ? 55.814 17.627 -83.048 1.00 36.19 73 LYS A N 1
ATOM 581 C CA . LYS A 1 74 ? 54.385 17.947 -82.784 1.00 38.21 73 LYS A CA 1
ATOM 582 C C . LYS A 1 74 ? 53.474 16.970 -83.511 1.00 39.78 73 LYS A C 1
ATOM 583 O O . LYS A 1 74 ? 52.441 16.593 -82.964 1.00 40.27 73 LYS A O 1
ATOM 589 N N . SER A 1 75 ? 53.828 16.523 -84.712 1.00 42.71 74 SER A N 1
ATOM 590 C CA . SER A 1 75 ? 52.898 15.679 -85.500 1.00 43.26 74 SER A CA 1
ATOM 591 C C . SER A 1 75 ? 52.730 14.291 -84.845 1.00 42.27 74 SER A C 1
ATOM 592 O O . SER A 1 75 ? 51.640 13.720 -84.953 1.00 45.11 74 SER A O 1
ATOM 595 N N . SER A 1 76 ? 53.746 13.744 -84.166 1.00 36.71 75 SER A N 1
ATOM 596 C CA . SER A 1 76 ? 53.659 12.405 -83.524 1.00 32.95 75 SER A CA 1
ATOM 597 C C . SER A 1 76 ? 53.512 12.541 -81.988 1.00 32.51 75 SER A C 1
ATOM 598 O O . SER A 1 76 ? 53.561 11.504 -81.328 1.00 34.23 75 SER A O 1
ATOM 601 N N . SER A 1 77 ? 53.479 13.763 -81.467 1.00 30.77 76 SER A N 1
ATOM 602 C CA . SER A 1 77 ? 53.447 14.006 -79.986 1.00 30.58 76 SER A CA 1
ATOM 603 C C . SER A 1 77 ? 54.593 13.257 -79.310 1.00 28.56 76 SER A C 1
ATOM 604 O O . SER A 1 77 ? 54.333 12.604 -78.235 1.00 29.03 76 SER A O 1
ATOM 607 N N . THR A 1 78 ? 55.786 13.368 -79.856 1.00 27.76 77 THR A N 1
ATOM 608 C CA . THR A 1 78 ? 56.984 12.666 -79.334 1.00 29.57 77 THR A CA 1
ATOM 609 C C . THR A 1 78 ? 58.056 13.682 -79.011 1.00 31.03 77 THR A C 1
ATOM 610 O O . THR A 1 78 ? 58.436 14.482 -79.854 1.00 30.05 77 THR A O 1
ATOM 614 N N . ALA A 1 79 ? 58.583 13.609 -77.802 1.00 26.70 78 ALA A N 1
ATOM 615 C CA . ALA A 1 79 ? 59.828 14.295 -77.425 1.00 26.42 78 ALA A CA 1
ATOM 616 C C . ALA A 1 79 ? 61.013 13.337 -77.550 1.00 27.05 78 ALA A C 1
ATOM 617 O O . ALA A 1 79 ? 60.877 12.135 -77.291 1.00 26.33 78 ALA A O 1
ATOM 619 N N . TYR A 1 80 ? 62.154 13.905 -77.906 1.00 25.90 79 TYR A N 1
ATOM 620 C CA . TYR A 1 80 ? 63.399 13.154 -78.049 1.00 28.24 79 TYR A CA 1
ATOM 621 C C . TYR A 1 80 ? 64.501 13.800 -77.239 1.00 25.35 79 TYR A C 1
ATOM 622 O O . TYR A 1 80 ? 64.658 15.058 -77.137 1.00 28.52 79 TYR A O 1
ATOM 631 N N . MET A 1 81 ? 65.394 12.941 -76.799 1.00 27.03 80 MET A N 1
ATOM 632 C CA . MET A 1 81 ? 66.636 13.395 -76.182 1.00 26.75 80 MET A CA 1
ATOM 633 C C . MET A 1 81 ? 67.766 12.624 -76.816 1.00 29.07 80 MET A C 1
ATOM 634 O O . MET A 1 81 ? 67.756 11.388 -76.792 1.00 28.90 80 MET A O 1
ATOM 639 N N . GLN A 1 82 ? 68.705 13.383 -77.373 1.00 31.26 81 GLN A N 1
ATOM 640 C CA . GLN A 1 82 ? 69.947 12.818 -77.919 1.00 31.29 81 GLN A CA 1
ATOM 641 C C . GLN A 1 82 ? 71.132 13.158 -77.012 1.00 35.50 81 GLN A C 1
ATOM 642 O O . GLN A 1 82 ? 71.287 14.324 -76.588 1.00 33.85 81 GLN A O 1
ATOM 648 N N . PHE A 1 83 ? 71.930 12.145 -76.711 1.00 34.61 82 PHE A N 1
ATOM 649 C CA . PHE A 1 83 ? 73.190 12.233 -75.934 1.00 41.44 82 PHE A CA 1
ATOM 650 C C . PHE A 1 83 ? 74.326 11.845 -76.854 1.00 48.54 82 PHE A C 1
ATOM 651 O O . PHE A 1 83 ? 74.266 10.792 -77.527 1.00 51.61 82 PHE A O 1
ATOM 659 N N . SER A 1 84 A 75.311 12.714 -76.959 1.00 49.94 82 SER A N 1
ATOM 660 C CA . SER A 1 84 A 76.496 12.435 -77.797 1.00 53.14 82 SER A CA 1
ATOM 661 C C . SER A 1 84 A 77.663 12.110 -76.868 1.00 45.80 82 SER A C 1
ATOM 662 O O . SER A 1 84 A 77.564 12.347 -75.612 1.00 41.84 82 SER A O 1
ATOM 665 N N . SER A 1 85 B 78.716 11.515 -77.437 1.00 45.34 82 SER A N 1
ATOM 666 C CA . SER A 1 85 B 80.012 11.308 -76.750 1.00 49.12 82 SER A CA 1
ATOM 667 C C . SER A 1 85 B 79.787 10.538 -75.474 1.00 38.28 82 SER A C 1
ATOM 668 O O . SER A 1 85 B 80.305 10.939 -74.428 1.00 42.48 82 SER A O 1
ATOM 671 N N . LEU A 1 86 C 79.083 9.409 -75.557 1.00 44.80 82 LEU A N 1
ATOM 672 C CA . LEU A 1 86 C 78.681 8.705 -74.327 1.00 39.96 82 LEU A CA 1
ATOM 673 C C . LEU A 1 86 C 79.917 8.294 -73.562 1.00 39.16 82 LEU A C 1
ATOM 674 O O . LEU A 1 86 C 80.879 7.815 -74.223 1.00 43.12 82 LEU A O 1
ATOM 679 N N . THR A 1 87 ? 79.887 8.397 -72.243 1.00 37.15 83 THR A N 1
ATOM 680 C CA . THR A 1 87 ? 80.898 7.813 -71.335 1.00 38.13 83 THR A CA 1
ATOM 681 C C . THR A 1 87 ? 80.216 6.975 -70.268 1.00 43.24 83 THR A C 1
ATOM 682 O O . THR A 1 87 ? 78.978 7.014 -70.161 1.00 41.53 83 THR A O 1
ATOM 686 N N . SER A 1 88 ? 80.993 6.271 -69.467 1.00 39.54 84 SER A N 1
ATOM 687 C CA . SER A 1 88 ? 80.450 5.383 -68.420 1.00 43.52 84 SER A CA 1
ATOM 688 C C . SER A 1 88 ? 79.622 6.223 -67.434 1.00 39.65 84 SER A C 1
ATOM 689 O O . SER A 1 88 ? 78.747 5.665 -66.827 1.00 42.50 84 SER A O 1
ATOM 692 N N . GLU A 1 89 ? 79.869 7.519 -67.319 1.00 40.70 85 GLU A N 1
ATOM 693 C CA . GLU A 1 89 ? 79.130 8.391 -66.372 1.00 43.07 85 GLU A CA 1
ATOM 694 C C . GLU A 1 89 ? 77.727 8.677 -66.901 1.00 34.06 85 GLU A C 1
ATOM 695 O O . GLU A 1 89 ? 76.949 9.263 -66.145 1.00 35.45 85 GLU A O 1
ATOM 701 N N . ASP A 1 90 ? 77.462 8.371 -68.159 1.00 30.62 86 ASP A N 1
ATOM 702 C CA . ASP A 1 90 ? 76.132 8.571 -68.788 1.00 32.56 86 ASP A CA 1
ATOM 703 C C . ASP A 1 90 ? 75.241 7.345 -68.530 1.00 29.79 86 ASP A C 1
ATOM 704 O O . ASP A 1 90 ? 74.063 7.412 -68.955 1.00 32.35 86 ASP A O 1
ATOM 709 N N . SER A 1 91 ? 75.772 6.287 -67.927 1.00 29.45 87 SER A N 1
ATOM 710 C CA . SER A 1 91 ? 75.012 5.050 -67.603 1.00 29.31 87 SER A CA 1
ATOM 711 C C . SER A 1 91 ? 73.989 5.444 -66.539 1.00 30.81 87 SER A C 1
ATOM 712 O O . SER A 1 91 ? 74.415 5.858 -65.460 1.00 31.22 87 SER A O 1
ATOM 715 N N . ALA A 1 92 ? 72.705 5.420 -66.888 1.00 28.78 88 ALA A N 1
ATOM 716 C CA . ALA A 1 92 ? 71.678 5.962 -65.991 1.00 27.48 88 ALA A CA 1
ATOM 717 C C . ALA A 1 92 ? 70.301 5.575 -66.497 1.00 27.77 88 ALA A C 1
ATOM 718 O O . ALA A 1 92 ? 70.158 5.136 -67.660 1.00 27.94 88 ALA A O 1
ATOM 720 N N . ILE A 1 93 ? 69.284 5.839 -65.696 1.00 24.82 89 ILE A N 1
ATOM 721 C CA . ILE A 1 93 ? 67.897 5.829 -66.195 1.00 24.27 89 ILE A CA 1
ATOM 722 C C . ILE A 1 93 ? 67.538 7.282 -66.497 1.00 25.66 89 ILE A C 1
ATOM 723 O O . ILE A 1 93 ? 67.791 8.148 -65.636 1.00 24.03 89 ILE A O 1
ATOM 728 N N . TYR A 1 94 ? 66.974 7.521 -67.655 1.00 23.84 90 TYR A N 1
ATOM 729 C CA . TYR A 1 94 ? 66.517 8.868 -68.053 1.00 24.78 90 TYR A CA 1
ATOM 730 C C . TYR A 1 94 ? 65.000 8.916 -68.135 1.00 24.51 90 TYR A C 1
ATOM 731 O O . TYR A 1 94 ? 64.350 8.115 -68.841 1.00 24.31 90 TYR A O 1
ATOM 740 N N . TYR A 1 95 ? 64.419 9.921 -67.482 1.00 21.87 91 TYR A N 1
ATOM 741 C CA . TYR A 1 95 ? 62.985 10.156 -67.480 1.00 21.66 91 TYR A CA 1
ATOM 742 C C . TYR A 1 95 ? 62.663 11.359 -68.340 1.00 23.12 91 TYR A C 1
ATOM 743 O O . TYR A 1 95 ? 63.396 12.385 -68.306 1.00 26.39 91 TYR A O 1
ATOM 752 N N . CYS A 1 96 ? 61.521 11.263 -68.995 1.00 22.42 92 CYS A N 1
ATOM 753 C CA . CYS A 1 96 ? 60.816 12.442 -69.473 1.00 22.21 92 CYS A CA 1
ATOM 754 C C . CYS A 1 96 ? 59.574 12.645 -68.592 1.00 24.20 92 CYS A C 1
ATOM 755 O O . CYS A 1 96 ? 59.079 11.697 -67.964 1.00 24.65 92 CYS A O 1
ATOM 758 N N . ALA A 1 97 ? 59.101 13.882 -68.481 1.00 23.82 93 ALA A N 1
ATOM 759 C CA . ALA A 1 97 ? 57.906 14.190 -67.717 1.00 21.63 93 ALA A CA 1
ATOM 760 C C . ALA A 1 97 ? 57.345 15.510 -68.205 1.00 23.98 93 ALA A C 1
ATOM 761 O O . ALA A 1 97 ? 58.102 16.367 -68.631 1.00 25.45 93 ALA A O 1
ATOM 763 N N . ARG A 1 98 ? 56.050 15.604 -68.118 1.00 23.13 94 ARG A N 1
ATOM 764 C CA . ARG A 1 98 ? 55.272 16.835 -68.348 1.00 24.07 94 ARG A CA 1
ATOM 765 C C . ARG A 1 98 ? 55.289 17.686 -67.084 1.00 23.78 94 ARG A C 1
ATOM 766 O O . ARG A 1 98 ? 55.372 17.144 -65.981 1.00 23.62 94 ARG A O 1
ATOM 774 N N . TYR A 1 99 ? 55.223 18.991 -67.255 1.00 22.56 95 TYR A N 1
ATOM 775 C CA . TYR A 1 99 ? 55.081 19.953 -66.149 1.00 23.92 95 TYR A CA 1
ATOM 776 C C . TYR A 1 99 ? 53.666 20.490 -66.063 1.00 23.18 95 TYR A C 1
ATOM 777 O O . TYR A 1 99 ? 53.006 20.908 -67.049 1.00 26.41 95 TYR A O 1
ATOM 786 N N . TYR A 1 100 ? 53.183 20.531 -64.825 1.00 21.97 96 TYR A N 1
ATOM 787 C CA . TYR A 1 100 ? 51.955 21.254 -64.458 1.00 22.51 96 TYR A CA 1
ATOM 788 C C . TYR A 1 100 ? 52.160 22.746 -64.706 1.00 23.61 96 TYR A C 1
ATOM 789 O O . TYR A 1 100 ? 53.175 23.294 -64.275 1.00 24.87 96 TYR A O 1
ATOM 798 N N . GLY A 1 101 ? 51.162 23.371 -65.311 1.00 25.88 97 GLY A N 1
ATOM 799 C CA . GLY A 1 101 ? 51.198 24.822 -65.518 1.00 28.28 97 GLY A CA 1
ATOM 800 C C . GLY A 1 101 ? 50.780 25.171 -66.940 1.00 27.89 97 GLY A C 1
ATOM 801 O O . GLY A 1 101 ? 49.754 24.661 -67.428 1.00 31.10 97 GLY A O 1
ATOM 802 N N . SER A 1 102 ? 51.558 26.033 -67.552 1.00 26.83 98 SER A N 1
ATOM 803 C CA . SER A 1 102 ? 51.196 26.602 -68.863 1.00 28.27 98 SER A CA 1
ATOM 804 C C . SER A 1 102 ? 52.486 26.887 -69.615 1.00 33.55 98 SER A C 1
ATOM 805 O O . SER A 1 102 ? 53.485 26.187 -69.358 1.00 36.81 98 SER A O 1
ATOM 808 N N . TRP A 1 103 ? 52.478 27.918 -70.465 1.00 32.89 99 TRP A N 1
ATOM 809 C CA . TRP A 1 103 ? 53.649 28.289 -71.309 1.00 31.06 99 TRP A CA 1
ATOM 810 C C . TRP A 1 103 ? 54.524 29.296 -70.597 1.00 33.68 99 TRP A C 1
ATOM 811 O O . TRP A 1 103 ? 55.759 29.143 -70.648 1.00 33.00 99 TRP A O 1
ATOM 822 N N . SER A 1 104 ? 53.946 30.253 -69.876 1.00 30.87 100 SER A N 1
ATOM 823 C CA . SER A 1 104 ? 54.725 31.368 -69.293 1.00 32.12 100 SER A CA 1
ATOM 824 C C . SER A 1 104 ? 55.158 31.075 -67.873 1.00 29.77 100 SER A C 1
ATOM 825 O O . SER A 1 104 ? 55.864 31.880 -67.241 1.00 30.98 100 SER A O 1
ATOM 828 N N . TYR A 1 105 A 54.702 29.935 -67.344 1.00 32.04 100 TYR A N 1
ATOM 829 C CA . TYR A 1 105 A 54.975 29.523 -65.958 1.00 27.20 100 TYR A CA 1
ATOM 830 C C . TYR A 1 105 A 54.670 28.028 -65.860 1.00 24.77 100 TYR A C 1
ATOM 831 O O . TYR A 1 105 A 53.849 27.561 -66.597 1.00 26.45 100 TYR A O 1
ATOM 840 N N . TYR A 1 106 B 55.426 27.339 -65.022 1.00 26.61 100 TYR A N 1
ATOM 841 C CA . TYR A 1 106 B 55.150 25.937 -64.671 1.00 25.92 100 TYR A CA 1
ATOM 842 C C . TYR A 1 106 B 55.752 25.657 -63.299 1.00 25.87 100 TYR A C 1
ATOM 843 O O . TYR A 1 106 B 56.602 26.386 -62.816 1.00 26.73 100 TYR A O 1
ATOM 852 N N . TYR A 1 107 C 55.265 24.621 -62.638 1.00 24.13 100 TYR A N 1
ATOM 853 C CA . TYR A 1 107 C 55.554 24.435 -61.208 1.00 24.04 100 TYR A CA 1
ATOM 854 C C . TYR A 1 107 C 56.270 23.138 -60.910 1.00 24.38 100 TYR A C 1
ATOM 855 O O . TYR A 1 107 C 57.128 23.151 -60.005 1.00 25.22 100 TYR A O 1
ATOM 864 N N . ALA A 1 108 D 55.946 22.055 -61.609 1.00 23.82 100 ALA A N 1
ATOM 865 C CA . ALA A 1 108 D 56.506 20.732 -61.212 1.00 21.84 100 ALA A CA 1
ATOM 866 C C . ALA A 1 108 D 56.167 19.693 -62.273 1.00 20.60 100 ALA A C 1
ATOM 867 O O . ALA A 1 108 D 55.116 19.846 -62.905 1.00 22.78 100 ALA A O 1
ATOM 869 N N . MET A 1 109 E 56.985 18.655 -62.353 1.00 22.73 100 MET A N 1
ATOM 870 C CA . MET A 1 109 E 56.725 17.491 -63.228 1.00 22.39 100 MET A CA 1
ATOM 871 C C . MET A 1 109 E 55.595 16.654 -62.632 1.00 21.84 100 MET A C 1
ATOM 872 O O . MET A 1 109 E 55.754 15.997 -61.574 1.00 23.15 100 MET A O 1
ATOM 877 N N . ASP A 1 110 ? 54.462 16.624 -63.313 1.00 21.86 101 ASP A N 1
ATOM 878 C CA . ASP A 1 110 ? 53.239 16.017 -62.771 1.00 21.04 101 ASP A CA 1
ATOM 879 C C . ASP A 1 110 ? 52.978 14.633 -63.350 1.00 24.73 101 ASP A C 1
ATOM 880 O O . ASP A 1 110 ? 52.190 13.910 -62.735 1.00 25.37 101 ASP A O 1
ATOM 885 N N . TYR A 1 111 ? 53.389 14.351 -64.553 1.00 24.64 102 TYR A N 1
ATOM 886 C CA . TYR A 1 111 ? 53.226 12.991 -65.124 1.00 24.18 102 TYR A CA 1
ATOM 887 C C . TYR A 1 111 ? 54.585 12.597 -65.686 1.00 22.71 102 TYR A C 1
ATOM 888 O O . TYR A 1 111 ? 55.166 13.367 -66.458 1.00 24.51 102 TYR A O 1
ATOM 897 N N . TRP A 1 112 ? 55.022 11.395 -65.375 1.00 23.31 103 TRP A N 1
ATOM 898 C CA . TRP A 1 112 ? 56.372 10.951 -65.694 1.00 24.08 103 TRP A CA 1
ATOM 899 C C . TRP A 1 112 ? 56.314 9.742 -66.622 1.00 24.10 103 TRP A C 1
ATOM 900 O O . TRP A 1 112 ? 55.456 8.849 -66.422 1.00 23.58 103 TRP A O 1
ATOM 911 N N . GLY A 1 113 ? 57.242 9.688 -67.538 1.00 23.07 104 GLY A N 1
ATOM 912 C CA . GLY A 1 113 ? 57.518 8.429 -68.258 1.00 21.92 104 GLY A CA 1
ATOM 913 C C . GLY A 1 113 ? 58.052 7.352 -67.364 1.00 23.33 104 GLY A C 1
ATOM 914 O O . GLY A 1 113 ? 58.377 7.579 -66.166 1.00 23.07 104 GLY A O 1
ATOM 915 N N . GLN A 1 114 ? 58.174 6.130 -67.924 1.00 22.95 105 GLN A N 1
ATOM 916 C CA . GLN A 1 114 ? 58.668 4.988 -67.145 1.00 23.00 105 GLN A CA 1
ATOM 917 C C . GLN A 1 114 ? 60.196 4.902 -67.048 1.00 22.22 105 GLN A C 1
ATOM 918 O O . GLN A 1 114 ? 60.681 4.056 -66.256 1.00 22.91 105 GLN A O 1
ATOM 924 N N . GLY A 1 115 ? 60.930 5.741 -67.766 1.00 21.39 106 GLY A N 1
ATOM 925 C CA . GLY A 1 115 ? 62.382 5.746 -67.715 1.00 21.33 106 GLY A CA 1
ATOM 926 C C . GLY A 1 115 ? 62.941 4.878 -68.859 1.00 23.92 106 GLY A C 1
ATOM 927 O O . GLY A 1 115 ? 62.312 3.855 -69.209 1.00 23.80 106 GLY A O 1
ATOM 928 N N . THR A 1 116 ? 64.030 5.351 -69.444 1.00 25.37 107 THR A N 1
ATOM 929 C CA . THR A 1 116 ? 64.855 4.592 -70.417 1.00 24.38 107 THR A CA 1
ATOM 930 C C . THR A 1 116 ? 66.205 4.332 -69.787 1.00 25.23 107 THR A C 1
ATOM 931 O O . THR A 1 116 ? 66.911 5.286 -69.411 1.00 24.72 107 THR A O 1
ATOM 935 N N . SER A 1 117 ? 66.596 3.070 -69.714 1.00 24.61 108 SER A N 1
ATOM 936 C CA . SER A 1 117 ? 67.886 2.628 -69.178 1.00 26.43 108 SER A CA 1
ATOM 937 C C . SER A 1 117 ? 68.933 2.708 -70.290 1.00 29.72 108 SER A C 1
ATOM 938 O O . SER A 1 117 ? 68.769 2.063 -71.319 1.00 29.32 108 SER A O 1
ATOM 941 N N . VAL A 1 118 ? 69.970 3.512 -70.094 1.00 26.93 109 VAL A N 1
ATOM 942 C CA . VAL A 1 118 ? 71.169 3.570 -70.978 1.00 27.86 109 VAL A CA 1
ATOM 943 C C . VAL A 1 118 ? 72.353 3.023 -70.190 1.00 27.62 109 VAL A C 1
ATOM 944 O O . VAL A 1 118 ? 72.687 3.514 -69.058 1.00 27.50 109 VAL A O 1
ATOM 948 N N . THR A 1 119 ? 73.034 2.044 -70.776 1.00 28.72 110 THR A N 1
ATOM 949 C CA . THR A 1 119 ? 74.255 1.487 -70.185 1.00 27.20 110 THR A CA 1
ATOM 950 C C . THR A 1 119 ? 75.382 1.688 -71.202 1.00 32.67 110 THR A C 1
ATOM 951 O O . THR A 1 119 ? 75.168 1.373 -72.362 1.00 32.11 110 THR A O 1
ATOM 955 N N . VAL A 1 120 ? 76.471 2.301 -70.757 1.00 30.97 111 VAL A N 1
ATOM 956 C CA . VAL A 1 120 ? 77.653 2.579 -71.628 1.00 31.91 111 VAL A CA 1
ATOM 957 C C . VAL A 1 120 ? 78.751 1.627 -71.170 1.00 34.97 111 VAL A C 1
ATOM 958 O O . VAL A 1 120 ? 79.123 1.677 -69.998 1.00 40.10 111 VAL A O 1
ATOM 962 N N . SER A 1 121 ? 79.221 0.766 -72.070 1.00 42.37 112 SER A N 1
ATOM 963 C CA . SER A 1 121 ? 80.290 -0.217 -71.733 1.00 55.00 112 SER A CA 1
ATOM 964 C C . SER A 1 121 ? 81.233 -0.459 -72.916 1.00 55.67 112 SER A C 1
ATOM 965 O O . SER A 1 121 ? 80.700 -0.473 -74.054 1.00 52.10 112 SER A O 1
ATOM 968 N N . SER A 1 122 ? 82.520 -0.790 -72.682 1.00 78.84 113 SER A N 1
ATOM 969 C CA . SER A 1 122 ? 83.514 -1.178 -73.744 1.00 78.24 113 SER A CA 1
ATOM 970 C C . SER A 1 122 ? 83.805 -2.691 -73.763 1.00 75.12 113 SER A C 1
ATOM 971 O O . SER A 1 122 ? 83.513 -3.471 -72.860 1.00 74.14 113 SER A O 1
ATOM 974 N N . ASP B 2 1 ? 74.867 27.073 -57.793 1.00 46.43 1 ASP B N 1
ATOM 975 C CA . ASP B 2 1 ? 73.685 26.210 -57.829 1.00 41.32 1 ASP B CA 1
ATOM 976 C C . ASP B 2 1 ? 73.117 26.131 -56.414 1.00 38.44 1 ASP B C 1
ATOM 977 O O . ASP B 2 1 ? 73.883 26.065 -55.434 1.00 39.88 1 ASP B O 1
ATOM 982 N N . ILE B 2 2 ? 71.816 26.077 -56.288 1.00 31.11 2 ILE B N 1
ATOM 983 C CA . ILE B 2 2 ? 71.159 25.895 -54.978 1.00 29.47 2 ILE B CA 1
ATOM 984 C C . ILE B 2 2 ? 71.312 24.440 -54.558 1.00 28.09 2 ILE B C 1
ATOM 985 O O . ILE B 2 2 ? 70.996 23.529 -55.345 1.00 30.36 2 ILE B O 1
ATOM 990 N N . ILE B 2 3 ? 71.780 24.248 -53.342 1.00 26.85 3 ILE B N 1
ATOM 991 C CA . ILE B 2 3 ? 71.970 22.906 -52.761 1.00 26.20 3 ILE B CA 1
ATOM 992 C C . ILE B 2 3 ? 70.773 22.636 -51.851 1.00 28.42 3 ILE B C 1
ATOM 993 O O . ILE B 2 3 ? 70.445 23.447 -50.997 1.00 26.82 3 ILE B O 1
ATOM 998 N N . LEU B 2 4 ? 70.113 21.492 -52.074 1.00 23.68 4 LEU B N 1
ATOM 999 C CA . LEU B 2 4 ? 69.045 21.021 -51.190 1.00 22.09 4 LEU B CA 1
ATOM 1000 C C . LEU B 2 4 ? 69.551 19.819 -50.434 1.00 22.68 4 LEU B C 1
ATOM 1001 O O . LEU B 2 4 ? 70.079 18.902 -51.085 1.00 24.24 4 LEU B O 1
ATOM 1006 N N . THR B 2 5 ? 69.457 19.830 -49.130 1.00 22.96 5 THR B N 1
ATOM 1007 C CA . THR B 2 5 ? 70.000 18.804 -48.236 1.00 23.25 5 THR B CA 1
ATOM 1008 C C . THR B 2 5 ? 68.869 18.021 -47.592 1.00 22.68 5 THR B C 1
ATOM 1009 O O . THR B 2 5 ? 67.987 18.588 -46.916 1.00 23.96 5 THR B O 1
ATOM 1013 N N . GLN B 2 6 ? 68.935 16.699 -47.733 1.00 22.35 6 GLN B N 1
ATOM 1014 C CA . GLN B 2 6 ? 68.030 15.755 -47.069 1.00 23.27 6 GLN B CA 1
ATOM 1015 C C . GLN B 2 6 ? 68.841 14.643 -46.416 1.00 21.67 6 GLN B C 1
ATOM 1016 O O . GLN B 2 6 ? 69.884 14.269 -46.974 1.00 24.77 6 GLN B O 1
ATOM 1022 N N . ASP B 2 7 ? 68.356 14.111 -45.344 1.00 21.62 7 ASP B N 1
ATOM 1023 C CA . ASP B 2 7 ? 68.986 12.940 -44.691 1.00 24.81 7 ASP B CA 1
ATOM 1024 C C . ASP B 2 7 ? 68.778 11.734 -45.622 1.00 26.83 7 ASP B C 1
ATOM 1025 O O . ASP B 2 7 ? 67.696 11.595 -46.196 1.00 26.55 7 ASP B O 1
ATOM 1030 N N . GLU B 2 8 ? 69.747 10.858 -45.709 1.00 23.05 8 GLU B N 1
ATOM 1031 C CA . GLU B 2 8 ? 69.602 9.670 -46.594 1.00 26.26 8 GLU B CA 1
ATOM 1032 C C . GLU B 2 8 ? 68.488 8.775 -46.071 1.00 24.46 8 GLU B C 1
ATOM 1033 O O . GLU B 2 8 ? 67.800 8.156 -46.922 1.00 25.74 8 GLU B O 1
ATOM 1039 N N . LEU B 2 9 ? 68.354 8.600 -44.779 1.00 24.65 9 LEU B N 1
ATOM 1040 C CA . LEU B 2 9 ? 67.396 7.647 -44.186 1.00 26.21 9 LEU B CA 1
ATOM 1041 C C . LEU B 2 9 ? 66.471 8.365 -43.227 1.00 33.41 9 LEU B C 1
ATOM 1042 O O . LEU B 2 9 ? 66.956 9.243 -42.518 1.00 31.25 9 LEU B O 1
ATOM 1047 N N . SER B 2 10 ? 65.165 8.067 -43.236 1.00 33.05 10 SER B N 1
ATOM 1048 C CA . SER B 2 10 ? 64.226 8.560 -42.197 1.00 31.45 10 SER B CA 1
ATOM 1049 C C . SER B 2 10 ? 64.468 7.806 -40.897 1.00 33.09 10 SER B C 1
ATOM 1050 O O . SER B 2 10 ? 64.745 6.582 -41.067 1.00 42.36 10 SER B O 1
ATOM 1053 N N . VAL B 2 13 ? 59.825 3.505 -38.829 1.00 46.01 13 VAL B N 1
ATOM 1054 C CA . VAL B 2 13 ? 58.388 3.797 -38.514 1.00 40.53 13 VAL B CA 1
ATOM 1055 C C . VAL B 2 13 ? 57.464 2.581 -38.652 1.00 42.48 13 VAL B C 1
ATOM 1056 O O . VAL B 2 13 ? 57.639 1.721 -39.540 1.00 45.16 13 VAL B O 1
ATOM 1060 N N . THR B 2 14 ? 56.436 2.525 -37.820 1.00 41.27 14 THR B N 1
ATOM 1061 C CA . THR B 2 14 ? 55.329 1.541 -37.866 1.00 38.84 14 THR B CA 1
ATOM 1062 C C . THR B 2 14 ? 54.198 2.091 -38.691 1.00 37.54 14 THR B C 1
ATOM 1063 O O . THR B 2 14 ? 53.925 3.308 -38.665 1.00 35.36 14 THR B O 1
ATOM 1067 N N . SER B 2 15 ? 53.482 1.199 -39.347 1.00 36.74 15 SER B N 1
ATOM 1068 C CA . SER B 2 15 ? 52.282 1.572 -40.092 1.00 35.59 15 SER B CA 1
ATOM 1069 C C . SER B 2 15 ? 51.305 2.312 -39.178 1.00 37.34 15 SER B C 1
ATOM 1070 O O . SER B 2 15 ? 51.074 1.855 -38.043 1.00 36.57 15 SER B O 1
ATOM 1073 N N . GLY B 2 16 ? 50.768 3.440 -39.639 1.00 33.16 16 GLY B N 1
ATOM 1074 C CA . GLY B 2 16 ? 49.779 4.273 -38.935 1.00 33.99 16 GLY B CA 1
ATOM 1075 C C . GLY B 2 16 ? 50.411 5.428 -38.157 1.00 28.56 16 GLY B C 1
ATOM 1076 O O . GLY B 2 16 ? 49.661 6.309 -37.688 1.00 33.57 16 GLY B O 1
ATOM 1077 N N . GLU B 2 17 ? 51.702 5.375 -37.956 1.00 29.24 17 GLU B N 1
ATOM 1078 C CA . GLU B 2 17 ? 52.452 6.463 -37.279 1.00 29.27 17 GLU B CA 1
ATOM 1079 C C . GLU B 2 17 ? 52.504 7.653 -38.227 1.00 29.89 17 GLU B C 1
ATOM 1080 O O . GLU B 2 17 ? 52.270 7.538 -39.440 1.00 33.26 17 GLU B O 1
ATOM 1086 N N . SER B 2 18 ? 52.857 8.793 -37.685 1.00 26.29 18 SER B N 1
ATOM 1087 C CA . SER B 2 18 ? 53.130 9.956 -38.529 1.00 26.29 18 SER B CA 1
ATOM 1088 C C . SER B 2 18 ? 54.636 10.166 -38.679 1.00 25.49 18 SER B C 1
ATOM 1089 O O . SER B 2 18 ? 55.442 9.873 -37.748 1.00 26.32 18 SER B O 1
ATOM 1092 N N . VAL B 2 19 ? 55.058 10.690 -39.822 1.00 23.79 19 VAL B N 1
ATOM 1093 C CA . VAL B 2 19 ? 56.474 11.009 -40.063 1.00 25.58 19 VAL B CA 1
ATOM 1094 C C . VAL B 2 19 ? 56.579 12.328 -40.788 1.00 25.60 19 VAL B C 1
ATOM 1095 O O . VAL B 2 19 ? 55.591 12.764 -41.432 1.00 24.62 19 VAL B O 1
ATOM 1099 N N . SER B 2 20 ? 57.740 12.930 -40.735 1.00 24.44 20 SER B N 1
ATOM 1100 C CA . SER B 2 20 ? 58.006 14.094 -41.601 1.00 24.37 20 SER B CA 1
ATOM 1101 C C . SER B 2 20 ? 59.373 13.940 -42.223 1.00 28.01 20 SER B C 1
ATOM 1102 O O . SER B 2 20 ? 60.254 13.294 -41.629 1.00 26.79 20 SER B O 1
ATOM 1105 N N . ILE B 2 21 ? 59.526 14.532 -43.387 1.00 24.22 21 ILE B N 1
ATOM 1106 C CA . ILE B 2 21 ? 60.784 14.560 -44.191 1.00 23.96 21 ILE B CA 1
ATOM 1107 C C . ILE B 2 21 ? 61.234 16.016 -44.203 1.00 25.57 21 ILE B C 1
ATOM 1108 O O . ILE B 2 21 ? 60.406 16.890 -44.539 1.00 23.29 21 ILE B O 1
ATOM 1113 N N . SER B 2 22 ? 62.489 16.258 -43.874 1.00 24.20 22 SER B N 1
ATOM 1114 C CA . SER B 2 22 ? 63.127 17.593 -43.864 1.00 24.91 22 SER B CA 1
ATOM 1115 C C . SER B 2 22 ? 63.884 17.834 -45.157 1.00 24.11 22 SER B C 1
ATOM 1116 O O . SER B 2 22 ? 64.583 16.918 -45.655 1.00 24.77 22 SER B O 1
ATOM 1119 N N . CYS B 2 23 ? 63.848 19.066 -45.668 1.00 22.22 23 CYS B N 1
ATOM 1120 C CA . CYS B 2 23 ? 64.654 19.518 -46.814 1.00 22.58 23 CYS B CA 1
ATOM 1121 C C . CYS B 2 23 ? 65.207 20.894 -46.464 1.00 26.63 23 CYS B C 1
ATOM 1122 O O . CYS B 2 23 ? 64.386 21.743 -46.192 1.00 24.41 23 CYS B O 1
ATOM 1125 N N . ARG B 2 24 ? 66.522 21.045 -46.453 1.00 25.99 24 ARG B N 1
ATOM 1126 C CA . ARG B 2 24 ? 67.177 22.333 -46.098 1.00 28.04 24 ARG B CA 1
ATOM 1127 C C . ARG B 2 24 ? 67.788 22.914 -47.351 1.00 27.59 24 ARG B C 1
ATOM 1128 O O . ARG B 2 24 ? 68.526 22.204 -48.061 1.00 30.20 24 ARG B O 1
ATOM 1136 N N . SER B 2 25 ? 67.474 24.156 -47.673 1.00 23.23 25 SER B N 1
ATOM 1137 C CA . SER B 2 25 ? 67.976 24.827 -48.868 1.00 24.99 25 SER B CA 1
ATOM 1138 C C . SER B 2 25 ? 69.199 25.712 -48.488 1.00 27.71 25 SER B C 1
ATOM 1139 O O . SER B 2 25 ? 69.221 26.226 -47.352 1.00 28.92 25 SER B O 1
ATOM 1142 N N . SER B 2 26 ? 70.163 25.850 -49.375 1.00 26.00 26 SER B N 1
ATOM 1143 C CA . SER B 2 26 ? 71.336 26.745 -49.165 1.00 29.91 26 SER B CA 1
ATOM 1144 C C . SER B 2 26 ? 70.929 28.217 -49.343 1.00 37.56 26 SER B C 1
ATOM 1145 O O . SER B 2 26 ? 71.745 29.079 -49.076 1.00 36.31 26 SER B O 1
ATOM 1148 N N . LYS B 2 27 ? 69.765 28.502 -49.921 1.00 31.82 27 LYS B N 1
ATOM 1149 C CA . LYS B 2 27 ? 69.330 29.860 -50.322 1.00 39.80 27 LYS B CA 1
ATOM 1150 C C . LYS B 2 27 ? 67.798 29.879 -50.184 1.00 39.84 27 LYS B C 1
ATOM 1151 O O . LYS B 2 27 ? 67.151 28.812 -50.368 1.00 32.76 27 LYS B O 1
ATOM 1157 N N . SER B 2 28 A 67.215 31.056 -50.028 1.00 38.75 27 SER B N 1
ATOM 1158 C CA . SER B 2 28 A 65.747 31.217 -50.045 1.00 35.25 27 SER B CA 1
ATOM 1159 C C . SER B 2 28 A 65.192 30.733 -51.377 1.00 30.30 27 SER B C 1
ATOM 1160 O O . SER B 2 28 A 65.721 31.026 -52.477 1.00 32.40 27 SER B O 1
ATOM 1163 N N . LEU B 2 29 B 64.062 30.047 -51.318 1.00 29.60 27 LEU B N 1
ATOM 1164 C CA . LEU B 2 29 B 63.403 29.576 -52.552 1.00 29.78 27 LEU B CA 1
ATOM 1165 C C . LEU B 2 29 B 62.190 30.446 -52.903 1.00 31.53 27 LEU B C 1
ATOM 1166 O O . LEU B 2 29 B 61.437 30.109 -53.852 1.00 30.72 27 LEU B O 1
ATOM 1171 N N . LEU B 2 30 C 62.002 31.532 -52.156 1.00 32.58 27 LEU B N 1
ATOM 1172 C CA . LEU B 2 30 C 60.940 32.521 -52.464 1.00 35.62 27 LEU B CA 1
ATOM 1173 C C . LEU B 2 30 C 61.313 33.330 -53.696 1.00 35.81 27 LEU B C 1
ATOM 1174 O O . LEU B 2 30 C 62.419 33.887 -53.749 1.00 39.06 27 LEU B O 1
ATOM 1179 N N . TYR B 2 31 D 60.424 33.392 -54.654 1.00 32.39 27 TYR B N 1
ATOM 1180 C CA . TYR B 2 31 D 60.574 34.183 -55.873 1.00 34.36 27 TYR B CA 1
ATOM 1181 C C . TYR B 2 31 D 59.854 35.531 -55.678 1.00 35.14 27 TYR B C 1
ATOM 1182 O O . TYR B 2 31 D 59.169 35.693 -54.661 1.00 31.98 27 TYR B O 1
ATOM 1191 N N . LYS B 2 32 E 60.147 36.455 -56.586 1.00 38.50 27 LYS B N 1
ATOM 1192 C CA . LYS B 2 32 E 59.671 37.865 -56.493 1.00 47.95 27 LYS B CA 1
ATOM 1193 C C . LYS B 2 32 E 58.146 37.884 -56.575 1.00 48.39 27 LYS B C 1
ATOM 1194 O O . LYS B 2 32 E 57.573 38.842 -56.052 1.00 52.59 27 LYS B O 1
ATOM 1200 N N . ASP B 2 33 ? 57.495 36.830 -57.104 1.00 40.65 28 ASP B N 1
ATOM 1201 C CA . ASP B 2 33 ? 56.012 36.723 -57.180 1.00 33.88 28 ASP B CA 1
ATOM 1202 C C . ASP B 2 33 ? 55.402 36.269 -55.858 1.00 34.22 28 ASP B C 1
ATOM 1203 O O . ASP B 2 33 ? 54.150 36.128 -55.792 1.00 41.46 28 ASP B O 1
ATOM 1208 N N . GLY B 2 34 ? 56.186 36.113 -54.785 1.00 32.91 29 GLY B N 1
ATOM 1209 C CA . GLY B 2 34 ? 55.649 35.646 -53.496 1.00 33.62 29 GLY B CA 1
ATOM 1210 C C . GLY B 2 34 ? 55.435 34.115 -53.420 1.00 30.46 29 GLY B C 1
ATOM 1211 O O . GLY B 2 34 ? 55.024 33.626 -52.389 1.00 32.01 29 GLY B O 1
ATOM 1212 N N . LYS B 2 35 ? 55.773 33.404 -54.472 1.00 30.11 30 LYS B N 1
ATOM 1213 C CA . LYS B 2 35 ? 55.628 31.922 -54.513 1.00 29.50 30 LYS B CA 1
ATOM 1214 C C . LYS B 2 35 ? 56.957 31.268 -54.147 1.00 28.02 30 LYS B C 1
ATOM 1215 O O . LYS B 2 35 ? 57.974 31.810 -54.482 1.00 28.30 30 LYS B O 1
ATOM 1221 N N . THR B 2 36 ? 56.903 30.077 -53.554 1.00 27.06 31 THR B N 1
ATOM 1222 C CA . THR B 2 36 ? 58.104 29.323 -53.177 1.00 24.51 31 THR B CA 1
ATOM 1223 C C . THR B 2 36 ? 58.144 28.079 -54.067 1.00 25.02 31 THR B C 1
ATOM 1224 O O . THR B 2 36 ? 57.205 27.238 -53.920 1.00 23.89 31 THR B O 1
ATOM 1228 N N . TYR B 2 37 ? 59.121 28.003 -54.965 1.00 24.89 32 TYR B N 1
ATOM 1229 C CA . TYR B 2 37 ? 59.153 26.957 -56.008 1.00 26.41 32 TYR B CA 1
ATOM 1230 C C . TYR B 2 37 ? 59.879 25.727 -55.452 1.00 23.86 32 TYR B C 1
ATOM 1231 O O . TYR B 2 37 ? 60.976 25.420 -55.897 1.00 25.14 32 TYR B O 1
ATOM 1240 N N . LEU B 2 38 ? 59.240 25.048 -54.497 1.00 24.79 33 LEU B N 1
ATOM 1241 C CA . LEU B 2 38 ? 59.759 23.824 -53.857 1.00 22.35 33 LEU B CA 1
ATOM 1242 C C . LEU B 2 38 ? 58.727 22.720 -54.099 1.00 24.13 33 LEU B C 1
ATOM 1243 O O . LEU B 2 38 ? 57.530 22.860 -53.786 1.00 22.84 33 LEU B O 1
ATOM 1248 N N . ASN B 2 39 ? 59.212 21.581 -54.574 1.00 21.21 34 ASN B N 1
ATOM 1249 C CA . ASN B 2 39 ? 58.418 20.387 -54.896 1.00 20.72 34 ASN B CA 1
ATOM 1250 C C . ASN B 2 39 ? 58.834 19.198 -54.064 1.00 21.01 34 ASN B C 1
ATOM 1251 O O . ASN B 2 39 ? 59.967 19.132 -53.672 1.00 21.36 34 ASN B O 1
ATOM 1256 N N . TRP B 2 40 ? 57.857 18.326 -53.780 1.00 20.80 35 TRP B N 1
ATOM 1257 C CA . TRP B 2 40 ? 58.111 17.022 -53.161 1.00 19.69 35 TRP B CA 1
ATOM 1258 C C . TRP B 2 40 ? 57.628 15.928 -54.099 1.00 21.30 35 TRP B C 1
ATOM 1259 O O . TRP B 2 40 ? 56.529 16.033 -54.640 1.00 20.39 35 TRP B O 1
ATOM 1270 N N . PHE B 2 41 ? 58.471 14.914 -54.251 1.00 20.12 36 PHE B N 1
ATOM 1271 C CA . PHE B 2 41 ? 58.148 13.699 -55.048 1.00 20.29 36 PHE B CA 1
ATOM 1272 C C . PHE B 2 41 ? 58.367 12.490 -54.162 1.00 20.17 36 PHE B C 1
ATOM 1273 O O . PHE B 2 41 ? 59.273 12.472 -53.267 1.00 20.01 36 PHE B O 1
ATOM 1281 N N . LEU B 2 42 ? 57.580 11.435 -54.440 1.00 20.14 37 LEU B N 1
ATOM 1282 C CA . LEU B 2 42 ? 57.815 10.109 -53.863 1.00 19.60 37 LEU B CA 1
ATOM 1283 C C . LEU B 2 42 ? 58.235 9.196 -55.009 1.00 22.03 37 LEU B C 1
ATOM 1284 O O . LEU B 2 42 ? 57.481 9.109 -56.014 1.00 22.77 37 LEU B O 1
ATOM 1289 N N . GLN B 2 43 ? 59.311 8.458 -54.825 1.00 22.12 38 GLN B N 1
ATOM 1290 C CA . GLN B 2 43 ? 59.681 7.383 -55.781 1.00 21.00 38 GLN B CA 1
ATOM 1291 C C . GLN B 2 43 ? 59.525 6.079 -55.067 1.00 19.12 38 GLN B C 1
ATOM 1292 O O . GLN B 2 43 ? 60.352 5.688 -54.202 1.00 20.88 38 GLN B O 1
ATOM 1298 N N . ARG B 2 44 ? 58.440 5.365 -55.387 1.00 20.89 39 ARG B N 1
ATOM 1299 C CA . ARG B 2 44 ? 58.191 4.046 -54.777 1.00 20.63 39 ARG B CA 1
ATOM 1300 C C . ARG B 2 44 ? 59.166 3.044 -55.385 1.00 19.98 39 ARG B C 1
ATOM 1301 O O . ARG B 2 44 ? 59.732 3.330 -56.420 1.00 22.80 39 ARG B O 1
ATOM 1309 N N . PRO B 2 45 ? 59.410 1.921 -54.716 1.00 21.65 40 PRO B N 1
ATOM 1310 C CA . PRO B 2 45 ? 60.447 0.981 -55.155 1.00 25.11 40 PRO B CA 1
ATOM 1311 C C . PRO B 2 45 ? 60.264 0.558 -56.610 1.00 24.53 40 PRO B C 1
ATOM 1312 O O . PRO B 2 45 ? 59.188 0.097 -56.960 1.00 25.12 40 PRO B O 1
ATOM 1316 N N . GLY B 2 46 ? 61.312 0.808 -57.371 1.00 24.51 41 GLY B N 1
ATOM 1317 C CA . GLY B 2 46 ? 61.398 0.386 -58.787 1.00 28.22 41 GLY B CA 1
ATOM 1318 C C . GLY B 2 46 ? 60.430 1.122 -59.690 1.00 29.07 41 GLY B C 1
ATOM 1319 O O . GLY B 2 46 ? 60.171 0.623 -60.805 1.00 27.39 41 GLY B O 1
ATOM 1320 N N . GLN B 2 47 ? 59.874 2.268 -59.300 1.00 22.78 42 GLN B N 1
ATOM 1321 C CA . GLN B 2 47 ? 58.904 3.055 -60.092 1.00 24.10 42 GLN B CA 1
ATOM 1322 C C . GLN B 2 47 ? 59.521 4.407 -60.437 1.00 23.56 42 GLN B C 1
ATOM 1323 O O . GLN B 2 47 ? 60.556 4.774 -59.854 1.00 23.38 42 GLN B O 1
ATOM 1329 N N . SER B 2 48 ? 58.849 5.152 -61.296 1.00 23.39 43 SER B N 1
ATOM 1330 C CA . SER B 2 48 ? 59.209 6.544 -61.602 1.00 22.59 43 SER B CA 1
ATOM 1331 C C . SER B 2 48 ? 58.819 7.392 -60.393 1.00 22.49 43 SER B C 1
ATOM 1332 O O . SER B 2 48 ? 57.842 7.114 -59.696 1.00 22.81 43 SER B O 1
ATOM 1335 N N . PRO B 2 49 ? 59.457 8.564 -60.232 1.00 22.21 44 PRO B N 1
ATOM 1336 C CA . PRO B 2 49 ? 58.968 9.518 -59.256 1.00 22.77 44 PRO B CA 1
ATOM 1337 C C . PRO B 2 49 ? 57.537 9.964 -59.550 1.00 23.59 44 PRO B C 1
ATOM 1338 O O . PRO B 2 49 ? 57.082 10.008 -60.690 1.00 24.66 44 PRO B O 1
ATOM 1342 N N . GLN B 2 50 ? 56.803 10.259 -58.490 1.00 22.61 45 GLN B N 1
ATOM 1343 C CA . GLN B 2 50 ? 55.460 10.850 -58.584 1.00 24.01 45 GLN B CA 1
ATOM 1344 C C . GLN B 2 50 ? 55.409 12.147 -57.767 1.00 22.93 45 GLN B C 1
ATOM 1345 O O . GLN B 2 50 ? 55.955 12.235 -56.632 1.00 22.42 45 GLN B O 1
ATOM 1351 N N . LEU B 2 51 ? 54.682 13.090 -58.294 1.00 22.45 46 LEU B N 1
ATOM 1352 C CA . LEU B 2 51 ? 54.549 14.422 -57.665 1.00 22.96 46 LEU B CA 1
ATOM 1353 C C . LEU B 2 51 ? 53.620 14.318 -56.468 1.00 24.27 46 LEU B C 1
ATOM 1354 O O . LEU B 2 51 ? 52.562 13.717 -56.605 1.00 22.73 46 LEU B O 1
ATOM 1359 N N . LEU B 2 52 ? 53.994 14.990 -55.366 1.00 20.91 47 LEU B N 1
ATOM 1360 C CA . LEU B 2 52 ? 53.125 15.094 -54.178 1.00 21.18 47 LEU B CA 1
ATOM 1361 C C . LEU B 2 52 ? 52.678 16.526 -53.997 1.00 23.78 47 LEU B C 1
ATOM 1362 O O . LEU B 2 52 ? 51.484 16.743 -53.798 1.00 21.62 47 LEU B O 1
ATOM 1367 N N . ILE B 2 53 ? 53.656 17.426 -53.945 1.00 21.36 48 ILE B N 1
ATOM 1368 C CA . ILE B 2 53 ? 53.458 18.829 -53.501 1.00 20.62 48 ILE B CA 1
ATOM 1369 C C . ILE B 2 53 ? 54.203 19.735 -54.468 1.00 21.11 48 ILE B C 1
ATOM 1370 O O . ILE B 2 53 ? 55.377 19.462 -54.769 1.00 21.19 48 ILE B O 1
ATOM 1375 N N . TYR B 2 54 ? 53.604 20.867 -54.851 1.00 21.30 49 TYR B N 1
ATOM 1376 C CA . TYR B 2 54 ? 54.314 21.907 -55.599 1.00 22.00 49 TYR B CA 1
ATOM 1377 C C . TYR B 2 54 ? 54.045 23.254 -54.895 1.00 21.39 49 TYR B C 1
ATOM 1378 O O . TYR B 2 54 ? 53.164 23.362 -54.059 1.00 21.76 49 TYR B O 1
ATOM 1387 N N . LEU B 2 55 ? 54.808 24.243 -55.282 1.00 21.19 50 LEU B N 1
ATOM 1388 C CA . LEU B 2 55 ? 54.787 25.605 -54.670 1.00 23.54 50 LEU B CA 1
ATOM 1389 C C . LEU B 2 55 ? 54.833 25.472 -53.155 1.00 25.03 50 LEU B C 1
ATOM 1390 O O . LEU B 2 55 ? 54.093 26.221 -52.460 1.00 24.41 50 LEU B O 1
ATOM 1395 N N . MET B 2 56 ? 55.646 24.529 -52.652 1.00 23.03 51 MET B N 1
ATOM 1396 C CA . MET B 2 56 ? 55.972 24.335 -51.211 1.00 22.05 51 MET B CA 1
ATOM 1397 C C . MET B 2 56 ? 54.828 23.682 -50.444 1.00 23.19 51 MET B C 1
ATOM 1398 O O . MET B 2 56 ? 55.097 22.820 -49.585 1.00 23.67 51 MET B O 1
ATOM 1403 N N . SER B 2 57 ? 53.576 24.081 -50.670 1.00 22.46 52 SER B N 1
ATOM 1404 C CA . SER B 2 57 ? 52.436 23.656 -49.825 1.00 24.55 52 SER B CA 1
ATOM 1405 C C . SER B 2 57 ? 51.174 23.298 -50.606 1.00 24.93 52 SER B C 1
ATOM 1406 O O . SER B 2 57 ? 50.152 22.993 -49.942 1.00 26.09 52 SER B O 1
ATOM 1409 N N . THR B 2 58 ? 51.205 23.213 -51.952 1.00 23.86 53 THR B N 1
ATOM 1410 C CA . THR B 2 58 ? 50.005 22.830 -52.725 1.00 24.77 53 THR B CA 1
ATOM 1411 C C . THR B 2 58 ? 50.046 21.343 -53.019 1.00 24.93 53 THR B C 1
ATOM 1412 O O . THR B 2 58 ? 50.969 20.860 -53.677 1.00 24.64 53 THR B O 1
ATOM 1416 N N . ARG B 2 59 ? 49.058 20.628 -52.513 1.00 23.88 54 ARG B N 1
ATOM 1417 C CA . ARG B 2 59 ? 48.893 19.212 -52.803 1.00 25.12 54 ARG B CA 1
ATOM 1418 C C . ARG B 2 59 ? 48.459 18.999 -54.243 1.00 27.04 54 ARG B C 1
ATOM 1419 O O . ARG B 2 59 ? 47.430 19.564 -54.721 1.00 27.44 54 ARG B O 1
ATOM 1427 N N . ALA B 2 60 ? 49.169 18.161 -54.972 1.00 24.50 55 ALA B N 1
ATOM 1428 C CA . ALA B 2 60 ? 48.857 17.884 -56.365 1.00 27.90 55 ALA B CA 1
ATOM 1429 C C . ALA B 2 60 ? 47.520 17.110 -56.469 1.00 30.66 55 ALA B C 1
ATOM 1430 O O . ALA B 2 60 ? 47.097 16.419 -55.590 1.00 25.33 55 ALA B O 1
ATOM 1432 N N . SER B 2 61 ? 46.856 17.227 -57.605 1.00 29.31 56 SER B N 1
ATOM 1433 C CA . SER B 2 61 ? 45.575 16.532 -57.834 1.00 28.91 56 SER B CA 1
ATOM 1434 C C . SER B 2 61 ? 45.800 15.016 -57.701 1.00 25.52 56 SER B C 1
ATOM 1435 O O . SER B 2 61 ? 46.817 14.494 -58.196 1.00 29.64 56 SER B O 1
ATOM 1438 N N . GLY B 2 62 ? 44.925 14.337 -56.976 1.00 27.05 57 GLY B N 1
ATOM 1439 C CA . GLY B 2 62 ? 44.956 12.874 -56.797 1.00 30.34 57 GLY B CA 1
ATOM 1440 C C . GLY B 2 62 ? 45.826 12.444 -55.619 1.00 29.40 57 GLY B C 1
ATOM 1441 O O . GLY B 2 62 ? 45.868 11.250 -55.306 1.00 31.22 57 GLY B O 1
ATOM 1442 N N . VAL B 2 63 ? 46.524 13.388 -54.975 1.00 25.08 58 VAL B N 1
ATOM 1443 C CA . VAL B 2 63 ? 47.391 13.046 -53.830 1.00 26.09 58 VAL B CA 1
ATOM 1444 C C . VAL B 2 63 ? 46.554 13.048 -52.573 1.00 26.16 58 VAL B C 1
ATOM 1445 O O . VAL B 2 63 ? 45.769 13.978 -52.329 1.00 25.38 58 VAL B O 1
ATOM 1449 N N . SER B 2 64 ? 46.766 12.022 -51.750 1.00 26.81 59 SER B N 1
ATOM 1450 C CA . SER B 2 64 ? 46.111 11.865 -50.447 1.00 27.12 59 SER B CA 1
ATOM 1451 C C . SER B 2 64 ? 46.309 13.093 -49.549 1.00 27.27 59 SER B C 1
ATOM 1452 O O . SER B 2 64 ? 47.434 13.595 -49.489 1.00 24.83 59 SER B O 1
ATOM 1455 N N . ASP B 2 65 ? 45.263 13.526 -48.839 1.00 27.68 60 ASP B N 1
ATOM 1456 C CA . ASP B 2 65 ? 45.403 14.626 -47.856 1.00 28.07 60 ASP B CA 1
ATOM 1457 C C . ASP B 2 65 ? 46.205 14.206 -46.623 1.00 25.59 60 ASP B C 1
ATOM 1458 O O . ASP B 2 65 ? 46.461 15.083 -45.797 1.00 28.62 60 ASP B O 1
ATOM 1463 N N . ARG B 2 66 ? 46.698 12.972 -46.556 1.00 23.98 61 ARG B N 1
ATOM 1464 C CA . ARG B 2 66 ? 47.698 12.578 -45.532 1.00 21.45 61 ARG B CA 1
ATOM 1465 C C . ARG B 2 66 ? 49.000 13.355 -45.711 1.00 22.47 61 ARG B C 1
ATOM 1466 O O . ARG B 2 66 ? 49.740 13.489 -44.736 1.00 24.11 61 ARG B O 1
ATOM 1474 N N . PHE B 2 67 ? 49.309 13.780 -46.937 1.00 22.09 62 PHE B N 1
ATOM 1475 C CA . PHE B 2 67 ? 50.538 14.523 -47.283 1.00 23.77 62 PHE B CA 1
ATOM 1476 C C . PHE B 2 67 ? 50.263 16.012 -47.202 1.00 25.28 62 PHE B C 1
ATOM 1477 O O . PHE B 2 67 ? 49.267 16.483 -47.745 1.00 24.01 62 PHE B O 1
ATOM 1485 N N . SER B 2 68 ? 51.151 16.743 -46.546 1.00 23.10 63 SER B N 1
ATOM 1486 C CA . SER B 2 68 ? 51.106 18.210 -46.594 1.00 23.13 63 SER B CA 1
ATOM 1487 C C . SER B 2 68 ? 52.514 18.764 -46.570 1.00 22.61 63 SER B C 1
ATOM 1488 O O . SER B 2 68 ? 53.406 18.178 -45.935 1.00 24.72 63 SER B O 1
ATOM 1491 N N . GLY B 2 69 ? 52.659 19.932 -47.145 1.00 21.33 64 GLY B N 1
ATOM 1492 C CA . GLY B 2 69 ? 53.954 20.603 -47.202 1.00 21.69 64 GLY B CA 1
ATOM 1493 C C . GLY B 2 69 ? 53.940 21.948 -46.506 1.00 21.97 64 GLY B C 1
ATOM 1494 O O . GLY B 2 69 ? 52.884 22.618 -46.533 1.00 23.17 64 GLY B O 1
ATOM 1495 N N . SER B 2 70 ? 55.048 22.267 -45.877 1.00 22.45 65 SER B N 1
ATOM 1496 C CA . SER B 2 70 ? 55.231 23.594 -45.248 1.00 23.29 65 SER B CA 1
ATOM 1497 C C . SER B 2 70 ? 56.677 24.016 -45.361 1.00 23.36 65 SER B C 1
ATOM 1498 O O . SER B 2 70 ? 57.557 23.233 -45.761 1.00 21.43 65 SER B O 1
ATOM 1501 N N . GLY B 2 71 ? 56.978 25.258 -44.995 1.00 20.27 66 GLY B N 1
ATOM 1502 C CA . GLY B 2 71 ? 58.349 25.686 -44.850 1.00 21.19 66 GLY B CA 1
ATOM 1503 C C . GLY B 2 71 ? 58.440 27.151 -44.492 1.00 25.25 66 GLY B C 1
ATOM 1504 O O . GLY B 2 71 ? 57.389 27.870 -44.543 1.00 25.67 66 GLY B O 1
ATOM 1505 N N . SER B 2 72 ? 59.647 27.569 -44.247 1.00 25.03 67 SER B N 1
ATOM 1506 C CA . SER B 2 72 ? 59.944 28.943 -43.793 1.00 27.60 67 SER B CA 1
ATOM 1507 C C . SER B 2 72 ? 61.411 29.144 -43.939 1.00 27.78 67 SER B C 1
ATOM 1508 O O . SER B 2 72 ? 62.183 28.290 -43.487 1.00 24.10 67 SER B O 1
ATOM 1511 N N . GLY B 2 73 ? 61.781 30.227 -44.621 1.00 32.15 68 GLY B N 1
ATOM 1512 C CA . GLY B 2 73 ? 63.197 30.529 -44.880 1.00 34.25 68 GLY B CA 1
ATOM 1513 C C . GLY B 2 73 ? 63.825 29.406 -45.719 1.00 33.99 68 GLY B C 1
ATOM 1514 O O . GLY B 2 73 ? 63.366 29.122 -46.800 1.00 35.59 68 GLY B O 1
ATOM 1515 N N . THR B 2 74 ? 64.766 28.706 -45.140 1.00 32.80 69 THR B N 1
ATOM 1516 C CA . THR B 2 74 ? 65.469 27.675 -45.916 1.00 38.06 69 THR B CA 1
ATOM 1517 C C . THR B 2 74 ? 65.093 26.285 -45.405 1.00 36.11 69 THR B C 1
ATOM 1518 O O . THR B 2 74 ? 65.835 25.321 -45.716 1.00 35.74 69 THR B O 1
ATOM 1522 N N . ASP B 2 75 ? 64.070 26.157 -44.568 1.00 29.18 70 ASP B N 1
ATOM 1523 C CA . ASP B 2 75 ? 63.693 24.828 -44.006 1.00 27.89 70 ASP B CA 1
ATOM 1524 C C . ASP B 2 75 ? 62.309 24.452 -44.536 1.00 26.74 70 ASP B C 1
ATOM 1525 O O . ASP B 2 75 ? 61.360 25.231 -44.408 1.00 25.15 70 ASP B O 1
ATOM 1530 N N . PHE B 2 76 ? 62.189 23.264 -45.104 1.00 23.76 71 PHE B N 1
ATOM 1531 C CA . PHE B 2 76 ? 60.940 22.752 -45.672 1.00 23.03 71 PHE B CA 1
ATOM 1532 C C . PHE B 2 76 ? 60.636 21.398 -45.063 1.00 21.08 71 PHE B C 1
ATOM 1533 O O . PHE B 2 76 ? 61.553 20.640 -44.737 1.00 22.93 71 PHE B O 1
ATOM 1541 N N . THR B 2 77 ? 59.361 21.082 -44.997 1.00 21.36 72 THR B N 1
ATOM 1542 C CA . THR B 2 77 ? 58.894 19.886 -44.301 1.00 20.13 72 THR B CA 1
ATOM 1543 C C . THR B 2 77 ? 57.792 19.259 -45.125 1.00 23.28 72 THR B C 1
ATOM 1544 O O . THR B 2 77 ? 56.887 19.961 -45.507 1.00 22.39 72 THR B O 1
ATOM 1548 N N . LEU B 2 78 ? 57.902 17.957 -45.350 1.00 20.27 73 LEU B N 1
ATOM 1549 C CA . LEU B 2 78 ? 56.766 17.116 -45.797 1.00 21.06 73 LEU B CA 1
ATOM 1550 C C . LEU B 2 78 ? 56.227 16.333 -44.623 1.00 21.20 73 LEU B C 1
ATOM 1551 O O . LEU B 2 78 ? 56.936 15.512 -44.042 1.00 22.70 73 LEU B O 1
ATOM 1556 N N . GLU B 2 79 ? 54.968 16.546 -44.297 1.00 20.15 74 GLU B N 1
ATOM 1557 C CA . GLU B 2 79 ? 54.291 15.835 -43.203 1.00 19.60 74 GLU B CA 1
ATOM 1558 C C . GLU B 2 79 ? 53.479 14.711 -43.822 1.00 22.71 74 GLU B C 1
ATOM 1559 O O . GLU B 2 79 ? 52.683 14.956 -44.766 1.00 24.38 74 GLU B O 1
ATOM 1565 N N . ILE B 2 80 ? 53.623 13.527 -43.266 1.00 21.91 75 ILE B N 1
ATOM 1566 C CA . ILE B 2 80 ? 52.786 12.362 -43.656 1.00 23.41 75 ILE B CA 1
ATOM 1567 C C . ILE B 2 80 ? 52.007 11.872 -42.445 1.00 26.16 75 ILE B C 1
ATOM 1568 O O . ILE B 2 80 ? 52.610 11.325 -41.488 1.00 26.75 75 ILE B O 1
ATOM 1573 N N . SER B 2 81 ? 50.702 12.036 -42.456 1.00 24.30 76 SER B N 1
ATOM 1574 C CA . SER B 2 81 ? 49.813 11.474 -41.403 1.00 29.98 76 SER B CA 1
ATOM 1575 C C . SER B 2 81 ? 49.657 9.973 -41.729 1.00 29.12 76 SER B C 1
ATOM 1576 O O . SER B 2 81 ? 49.471 9.601 -42.959 1.00 37.64 76 SER B O 1
ATOM 1579 N N . ARG B 2 82 ? 49.542 9.143 -40.751 1.00 33.59 77 ARG B N 1
ATOM 1580 C CA . ARG B 2 82 ? 49.011 7.771 -40.885 1.00 32.87 77 ARG B CA 1
ATOM 1581 C C . ARG B 2 82 ? 49.749 7.105 -42.045 1.00 34.28 77 ARG B C 1
ATOM 1582 O O . ARG B 2 82 ? 49.067 6.795 -43.035 1.00 39.71 77 ARG B O 1
ATOM 1590 N N . VAL B 2 83 ? 51.025 6.800 -41.847 1.00 28.16 78 VAL B N 1
ATOM 1591 C CA . VAL B 2 83 ? 51.891 6.167 -42.888 1.00 27.81 78 VAL B CA 1
ATOM 1592 C C . VAL B 2 83 ? 51.308 4.794 -43.262 1.00 31.17 78 VAL B C 1
ATOM 1593 O O . VAL B 2 83 ? 50.894 4.063 -42.375 1.00 29.84 78 VAL B O 1
ATOM 1597 N N . LYS B 2 84 ? 51.269 4.512 -44.562 1.00 27.14 79 LYS B N 1
ATOM 1598 C CA . LYS B 2 84 ? 50.752 3.260 -45.159 1.00 31.43 79 LYS B CA 1
ATOM 1599 C C . LYS B 2 84 ? 51.880 2.610 -45.955 1.00 31.01 79 LYS B C 1
ATOM 1600 O O . LYS B 2 84 ? 52.874 3.270 -46.327 1.00 26.56 79 LYS B O 1
ATOM 1606 N N . ALA B 2 85 ? 51.735 1.312 -46.249 1.00 32.26 80 ALA B N 1
ATOM 1607 C CA . ALA B 2 85 ? 52.693 0.570 -47.081 1.00 30.04 80 ALA B CA 1
ATOM 1608 C C . ALA B 2 85 ? 52.974 1.300 -48.378 1.00 25.17 80 ALA B C 1
ATOM 1609 O O . ALA B 2 85 ? 54.152 1.253 -48.838 1.00 28.22 80 ALA B O 1
ATOM 1611 N N . GLU B 2 86 ? 51.973 1.893 -49.019 1.00 27.10 81 GLU B N 1
ATOM 1612 C CA . GLU B 2 86 ? 52.161 2.565 -50.326 1.00 26.80 81 GLU B CA 1
ATOM 1613 C C . GLU B 2 86 ? 53.054 3.806 -50.197 1.00 26.72 81 GLU B C 1
ATOM 1614 O O . GLU B 2 86 ? 53.410 4.367 -51.211 1.00 26.38 81 GLU B O 1
ATOM 1620 N N . ASP B 2 87 ? 53.391 4.242 -48.989 1.00 26.46 82 ASP B N 1
ATOM 1621 C CA . ASP B 2 87 ? 54.208 5.468 -48.799 1.00 23.73 82 ASP B CA 1
ATOM 1622 C C . ASP B 2 87 ? 55.700 5.111 -48.753 1.00 23.71 82 ASP B C 1
ATOM 1623 O O . ASP B 2 87 ? 56.581 5.997 -48.654 1.00 23.75 82 ASP B O 1
ATOM 1628 N N . VAL B 2 88 ? 56.041 3.826 -48.749 1.00 22.57 83 VAL B N 1
ATOM 1629 C CA . VAL B 2 88 ? 57.439 3.368 -48.733 1.00 24.36 83 VAL B CA 1
ATOM 1630 C C . VAL B 2 88 ? 58.124 3.778 -50.030 1.00 24.17 83 VAL B C 1
ATOM 1631 O O . VAL B 2 88 ? 57.545 3.640 -51.096 1.00 24.82 83 VAL B O 1
ATOM 1635 N N . GLY B 2 89 ? 59.348 4.303 -49.903 1.00 21.71 84 GLY B N 1
ATOM 1636 C CA . GLY B 2 89 ? 60.156 4.709 -51.048 1.00 21.70 84 GLY B CA 1
ATOM 1637 C C . GLY B 2 89 ? 61.114 5.807 -50.677 1.00 22.94 84 GLY B C 1
ATOM 1638 O O . GLY B 2 89 ? 61.433 5.956 -49.489 1.00 23.95 84 GLY B O 1
ATOM 1639 N N . VAL B 2 90 ? 61.491 6.557 -51.671 1.00 20.26 85 VAL B N 1
ATOM 1640 C CA . VAL B 2 90 ? 62.445 7.671 -51.469 1.00 21.24 85 VAL B CA 1
ATOM 1641 C C . VAL B 2 90 ? 61.712 8.965 -51.767 1.00 22.79 85 VAL B C 1
ATOM 1642 O O . VAL B 2 90 ? 61.129 9.096 -52.842 1.00 22.82 85 VAL B O 1
ATOM 1646 N N . TYR B 2 91 ? 61.852 9.928 -50.876 1.00 21.08 86 TYR B N 1
ATOM 1647 C CA . TYR B 2 91 ? 61.207 11.256 -51.012 1.00 19.68 86 TYR B CA 1
ATOM 1648 C C . TYR B 2 91 ? 62.266 12.255 -51.406 1.00 21.14 86 TYR B C 1
ATOM 1649 O O . TYR B 2 91 ? 63.305 12.302 -50.729 1.00 22.96 86 TYR B O 1
ATOM 1658 N N . TYR B 2 92 ? 62.023 12.980 -52.487 1.00 19.72 87 TYR B N 1
ATOM 1659 C CA . TYR B 2 92 ? 62.932 13.995 -53.024 1.00 20.62 87 TYR B CA 1
ATOM 1660 C C . TYR B 2 92 ? 62.252 15.355 -52.905 1.00 21.33 87 TYR B C 1
ATOM 1661 O O . TYR B 2 92 ? 61.068 15.526 -53.340 1.00 21.78 87 TYR B O 1
ATOM 1670 N N . CYS B 2 93 ? 63.005 16.340 -52.435 1.00 20.68 88 CYS B N 1
ATOM 1671 C CA . CYS B 2 93 ? 62.616 17.746 -52.655 1.00 20.45 88 CYS B CA 1
ATOM 1672 C C . CYS B 2 93 ? 63.309 18.272 -53.899 1.00 20.63 88 CYS B C 1
ATOM 1673 O O . CYS B 2 93 ? 64.321 17.721 -54.352 1.00 22.30 88 CYS B O 1
ATOM 1676 N N . GLN B 2 94 ? 62.794 19.355 -54.479 1.00 22.23 89 GLN B N 1
ATOM 1677 C CA . GLN B 2 94 ? 63.369 19.941 -55.693 1.00 21.24 89 GLN B CA 1
ATOM 1678 C C . GLN B 2 94 ? 63.026 21.422 -55.736 1.00 21.98 89 GLN B C 1
ATOM 1679 O O . GLN B 2 94 ? 61.905 21.797 -55.346 1.00 22.54 89 GLN B O 1
ATOM 1685 N N . GLN B 2 95 ? 63.938 22.229 -56.233 1.00 21.98 90 GLN B N 1
ATOM 1686 C CA . GLN B 2 95 ? 63.654 23.681 -56.385 1.00 21.62 90 GLN B CA 1
ATOM 1687 C C . GLN B 2 95 ? 63.648 24.043 -57.864 1.00 23.25 90 GLN B C 1
ATOM 1688 O O . GLN B 2 95 ? 64.497 23.558 -58.640 1.00 23.99 90 GLN B O 1
ATOM 1694 N N . LEU B 2 96 ? 62.753 24.939 -58.237 1.00 23.67 91 LEU B N 1
ATOM 1695 C CA . LEU B 2 96 ? 62.640 25.460 -59.607 1.00 23.24 91 LEU B CA 1
ATOM 1696 C C . LEU B 2 96 ? 62.808 27.006 -59.612 1.00 25.02 91 LEU B C 1
ATOM 1697 O O . LEU B 2 96 ? 62.364 27.644 -60.591 1.00 29.81 91 LEU B O 1
ATOM 1702 N N . VAL B 2 97 ? 63.325 27.582 -58.555 1.00 25.84 92 VAL B N 1
ATOM 1703 C CA . VAL B 2 97 ? 63.407 29.072 -58.494 1.00 30.06 92 VAL B CA 1
ATOM 1704 C C . VAL B 2 97 ? 64.604 29.587 -59.291 1.00 33.27 92 VAL B C 1
ATOM 1705 O O . VAL B 2 97 ? 64.539 30.735 -59.767 1.00 28.86 92 VAL B O 1
ATOM 1709 N N . GLU B 2 98 ? 65.668 28.795 -59.416 1.00 28.78 93 GLU B N 1
ATOM 1710 C CA . GLU B 2 98 ? 66.930 29.186 -60.102 1.00 32.69 93 GLU B CA 1
ATOM 1711 C C . GLU B 2 98 ? 67.407 28.067 -61.021 1.00 33.87 93 GLU B C 1
ATOM 1712 O O . GLU B 2 98 ? 67.337 26.873 -60.628 1.00 29.59 93 GLU B O 1
ATOM 1718 N N . TYR B 2 99 ? 67.969 28.415 -62.174 1.00 28.84 94 TYR B N 1
ATOM 1719 C CA . TYR B 2 99 ? 68.728 27.446 -62.971 1.00 28.82 94 TYR B CA 1
ATOM 1720 C C . TYR B 2 99 ? 70.084 27.227 -62.340 1.00 33.36 94 TYR B C 1
ATOM 1721 O O . TYR B 2 99 ? 70.699 28.151 -61.826 1.00 33.22 94 TYR B O 1
ATOM 1730 N N . PRO B 2 100 ? 70.614 25.991 -62.350 1.00 28.79 95 PRO B N 1
ATOM 1731 C CA . PRO B 2 100 ? 69.857 24.823 -62.779 1.00 26.74 95 PRO B CA 1
ATOM 1732 C C . PRO B 2 100 ? 68.891 24.348 -61.692 1.00 25.94 95 PRO B C 1
ATOM 1733 O O . PRO B 2 100 ? 69.190 24.434 -60.507 1.00 25.68 95 PRO B O 1
ATOM 1737 N N . TYR B 2 101 ? 67.769 23.762 -62.127 1.00 25.64 96 TYR B N 1
ATOM 1738 C CA . TYR B 2 101 ? 66.857 23.094 -61.163 1.00 24.48 96 TYR B CA 1
ATOM 1739 C C . TYR B 2 101 ? 67.668 22.014 -60.486 1.00 23.45 96 TYR B C 1
ATOM 1740 O O . TYR B 2 101 ? 68.474 21.319 -61.166 1.00 26.51 96 TYR B O 1
ATOM 1749 N N . THR B 2 102 ? 67.456 21.852 -59.189 1.00 24.37 97 THR B N 1
ATOM 1750 C CA . THR B 2 102 ? 68.228 20.898 -58.375 1.00 23.02 97 THR B CA 1
ATOM 1751 C C . THR B 2 102 ? 67.313 20.139 -57.438 1.00 22.70 97 THR B C 1
ATOM 1752 O O . THR B 2 102 ? 66.263 20.664 -57.014 1.00 22.00 97 THR B O 1
ATOM 1756 N N . PHE B 2 103 ? 67.704 18.909 -57.125 1.00 21.97 98 PHE B N 1
ATOM 1757 C CA . PHE B 2 103 ? 67.024 18.007 -56.186 1.00 23.32 98 PHE B CA 1
ATOM 1758 C C . PHE B 2 103 ? 67.855 17.816 -54.926 1.00 23.59 98 PHE B C 1
ATOM 1759 O O . PHE B 2 103 ? 69.116 17.787 -54.987 1.00 25.15 98 PHE B O 1
ATOM 1767 N N . GLY B 2 104 ? 67.159 17.570 -53.812 1.00 22.41 99 GLY B N 1
ATOM 1768 C CA . GLY B 2 104 ? 67.740 16.953 -52.634 1.00 21.04 99 GLY B CA 1
ATOM 1769 C C . GLY B 2 104 ? 68.190 15.535 -52.923 1.00 23.75 99 GLY B C 1
ATOM 1770 O O . GLY B 2 104 ? 67.804 14.976 -53.963 1.00 23.47 99 GLY B O 1
ATOM 1771 N N . GLY B 2 105 ? 68.998 14.975 -52.051 1.00 22.81 100 GLY B N 1
ATOM 1772 C CA . GLY B 2 105 ? 69.602 13.652 -52.266 1.00 22.28 100 GLY B CA 1
ATOM 1773 C C . GLY B 2 105 ? 68.611 12.512 -52.074 1.00 25.19 100 GLY B C 1
ATOM 1774 O O . GLY B 2 105 ? 68.941 11.334 -52.384 1.00 24.46 100 GLY B O 1
ATOM 1775 N N . GLY B 2 106 ? 67.438 12.780 -51.540 1.00 23.27 101 GLY B N 1
ATOM 1776 C CA . GLY B 2 106 ? 66.383 11.775 -51.272 1.00 22.38 101 GLY B CA 1
ATOM 1777 C C . GLY B 2 106 ? 66.471 11.256 -49.863 1.00 23.33 101 GLY B C 1
ATOM 1778 O O . GLY B 2 106 ? 67.586 11.055 -49.360 1.00 24.57 101 GLY B O 1
ATOM 1779 N N . THR B 2 107 ? 65.341 11.006 -49.258 1.00 22.09 102 THR B N 1
ATOM 1780 C CA . THR B 2 107 ? 65.221 10.394 -47.939 1.00 21.36 102 THR B CA 1
ATOM 1781 C C . THR B 2 107 ? 64.422 9.108 -48.091 1.00 22.52 102 THR B C 1
ATOM 1782 O O . THR B 2 107 ? 63.270 9.160 -48.527 1.00 21.33 102 THR B O 1
ATOM 1786 N N . LYS B 2 108 ? 65.012 7.999 -47.679 1.00 22.70 103 LYS B N 1
ATOM 1787 C CA . LYS B 2 108 ? 64.353 6.672 -47.740 1.00 24.44 103 LYS B CA 1
ATOM 1788 C C . LYS B 2 108 ? 63.478 6.437 -46.540 1.00 26.88 103 LYS B C 1
ATOM 1789 O O . LYS B 2 108 ? 63.943 6.543 -45.380 1.00 27.10 103 LYS B O 1
ATOM 1795 N N . LEU B 2 109 ? 62.225 6.085 -46.812 1.00 24.44 104 LEU B N 1
ATOM 1796 C CA . LEU B 2 109 ? 61.249 5.693 -45.802 1.00 25.26 104 LEU B CA 1
ATOM 1797 C C . LEU B 2 109 ? 60.937 4.207 -45.964 1.00 27.99 104 LEU B C 1
ATOM 1798 O O . LEU B 2 109 ? 60.604 3.799 -47.055 1.00 28.41 104 LEU B O 1
ATOM 1803 N N . GLU B 2 110 ? 61.080 3.503 -44.861 1.00 31.85 105 GLU B N 1
ATOM 1804 C CA . GLU B 2 110 ? 60.759 2.065 -44.731 1.00 35.65 105 GLU B CA 1
ATOM 1805 C C . GLU B 2 110 ? 59.846 1.904 -43.528 1.00 35.63 105 GLU B C 1
ATOM 1806 O O . GLU B 2 110 ? 59.934 2.679 -42.549 1.00 34.58 105 GLU B O 1
ATOM 1812 N N . ILE B 2 111 ? 59.006 0.889 -43.576 1.00 33.44 106 ILE B N 1
ATOM 1813 C CA . ILE B 2 111 ? 58.130 0.501 -42.433 1.00 38.30 106 ILE B CA 1
ATOM 1814 C C . ILE B 2 111 ? 58.745 -0.738 -41.774 1.00 48.66 106 ILE B C 1
ATOM 1815 O O . ILE B 2 111 ? 59.205 -1.577 -42.533 1.00 46.23 106 ILE B O 1
ATOM 1820 N N . LYS B 2 112 ? 58.779 -0.864 -40.448 1.00 56.44 107 LYS B N 1
ATOM 1821 C CA . LYS B 2 112 ? 59.456 -2.038 -39.798 1.00 67.23 107 LYS B CA 1
ATOM 1822 C C . LYS B 2 112 ? 58.490 -3.216 -39.640 1.00 59.26 107 LYS B C 1
ATOM 1823 O O . LYS B 2 112 ? 57.316 -2.999 -39.827 1.00 64.90 107 LYS B O 1
ATOM 1829 N N . GLN C 1 1 ? 20.814 22.395 -48.342 1.00 49.73 1 GLN C N 1
ATOM 1830 C CA . GLN C 1 1 ? 19.606 23.179 -47.941 1.00 48.44 1 GLN C CA 1
ATOM 1831 C C . GLN C 1 1 ? 19.772 24.662 -48.304 1.00 43.20 1 GLN C C 1
ATOM 1832 O O . GLN C 1 1 ? 18.755 25.398 -48.179 1.00 42.84 1 GLN C O 1
ATOM 1838 N N . VAL C 1 2 ? 20.976 25.134 -48.647 1.00 38.04 2 VAL C N 1
ATOM 1839 C CA . VAL C 1 2 ? 21.135 26.519 -49.186 1.00 35.18 2 VAL C CA 1
ATOM 1840 C C . VAL C 1 2 ? 20.309 26.590 -50.486 1.00 35.83 2 VAL C C 1
ATOM 1841 O O . VAL C 1 2 ? 20.510 25.759 -51.355 1.00 37.51 2 VAL C O 1
ATOM 1845 N N . HIS C 1 3 ? 19.449 27.589 -50.641 1.00 35.80 3 HIS C N 1
ATOM 1846 C CA . HIS C 1 3 ? 18.576 27.662 -51.835 1.00 37.27 3 HIS C CA 1
ATOM 1847 C C . HIS C 1 3 ? 18.335 29.141 -52.141 1.00 31.24 3 HIS C C 1
ATOM 1848 O O . HIS C 1 3 ? 17.996 29.894 -51.240 1.00 34.64 3 HIS C O 1
ATOM 1855 N N . LEU C 1 4 ? 18.474 29.505 -53.415 1.00 34.01 4 LEU C N 1
ATOM 1856 C CA . LEU C 1 4 ? 18.026 30.829 -53.908 1.00 33.54 4 LEU C CA 1
ATOM 1857 C C . LEU C 1 4 ? 16.908 30.566 -54.935 1.00 33.77 4 LEU C C 1
ATOM 1858 O O . LEU C 1 4 ? 17.173 29.878 -55.941 1.00 34.85 4 LEU C O 1
ATOM 1863 N N . GLN C 1 5 ? 15.697 30.972 -54.586 1.00 31.59 5 GLN C N 1
ATOM 1864 C CA . GLN C 1 5 ? 14.501 30.647 -55.384 1.00 32.83 5 GLN C CA 1
ATOM 1865 C C . GLN C 1 5 ? 14.100 31.926 -56.151 1.00 27.97 5 GLN C C 1
ATOM 1866 O O . GLN C 1 5 ? 13.741 32.945 -55.525 1.00 32.35 5 GLN C O 1
ATOM 1872 N N . GLN C 1 6 ? 14.313 31.889 -57.450 1.00 34.10 6 GLN C N 1
ATOM 1873 C CA . GLN C 1 6 ? 14.019 33.036 -58.337 1.00 32.12 6 GLN C CA 1
ATOM 1874 C C . GLN C 1 6 ? 12.566 32.940 -58.823 1.00 29.98 6 GLN C C 1
ATOM 1875 O O . GLN C 1 6 ? 12.042 31.849 -58.983 1.00 33.08 6 GLN C O 1
ATOM 1881 N N . SER C 1 7 ? 11.982 34.099 -59.087 1.00 35.59 7 SER C N 1
ATOM 1882 C CA . SER C 1 7 ? 10.618 34.193 -59.670 1.00 35.86 7 SER C CA 1
ATOM 1883 C C . SER C 1 7 ? 10.567 33.596 -61.083 1.00 37.37 7 SER C C 1
ATOM 1884 O O . SER C 1 7 ? 11.626 33.334 -61.800 1.00 32.27 7 SER C O 1
ATOM 1887 N N . GLY C 1 8 ? 9.338 33.344 -61.552 1.00 34.79 8 GLY C N 1
ATOM 1888 C CA . GLY C 1 8 ? 9.137 32.641 -62.830 1.00 35.05 8 GLY C CA 1
ATOM 1889 C C . GLY C 1 8 ? 9.402 33.518 -64.064 1.00 31.00 8 GLY C C 1
ATOM 1890 O O . GLY C 1 8 ? 9.594 34.768 -63.936 1.00 34.95 8 GLY C O 1
ATOM 1891 N N . ALA C 1 9 ? 9.317 32.856 -65.195 1.00 34.38 9 ALA C N 1
ATOM 1892 C CA . ALA C 1 9 ? 9.573 33.377 -66.553 1.00 37.21 9 ALA C CA 1
ATOM 1893 C C . ALA C 1 9 ? 8.652 34.583 -66.796 1.00 41.78 9 ALA C C 1
ATOM 1894 O O . ALA C 1 9 ? 7.503 34.653 -66.228 1.00 36.80 9 ALA C O 1
ATOM 1896 N N . GLU C 1 10 ? 9.196 35.595 -67.471 1.00 38.10 10 GLU C N 1
ATOM 1897 C CA . GLU C 1 10 ? 8.444 36.838 -67.764 1.00 37.60 10 GLU C CA 1
ATOM 1898 C C . GLU C 1 10 ? 8.401 36.996 -69.271 1.00 37.15 10 GLU C C 1
ATOM 1899 O O . GLU C 1 10 ? 9.401 36.675 -69.955 1.00 36.41 10 GLU C O 1
ATOM 1905 N N . LEU C 1 11 ? 7.238 37.370 -69.798 1.00 39.50 11 LEU C N 1
ATOM 1906 C CA . LEU C 1 11 ? 7.117 37.685 -71.244 1.00 38.00 11 LEU C CA 1
ATOM 1907 C C . LEU C 1 11 ? 6.464 39.054 -71.325 1.00 38.47 11 LEU C C 1
ATOM 1908 O O . LEU C 1 11 ? 5.371 39.250 -70.771 1.00 36.73 11 LEU C O 1
ATOM 1913 N N . LEU C 1 12 ? 7.218 40.036 -71.794 1.00 36.39 12 LEU C N 1
ATOM 1914 C CA . LEU C 1 12 ? 6.875 41.440 -71.575 1.00 34.17 12 LEU C CA 1
ATOM 1915 C C . LEU C 1 12 ? 7.074 42.207 -72.887 1.00 32.64 12 LEU C C 1
ATOM 1916 O O . LEU C 1 12 ? 7.797 41.757 -73.763 1.00 32.80 12 LEU C O 1
ATOM 1921 N N . ARG C 1 13 ? 6.389 43.331 -72.972 1.00 37.77 13 ARG C N 1
ATOM 1922 C CA . ARG C 1 13 ? 6.448 44.182 -74.172 1.00 37.35 13 ARG C CA 1
ATOM 1923 C C . ARG C 1 13 ? 7.548 45.214 -73.969 1.00 32.06 13 ARG C C 1
ATOM 1924 O O . ARG C 1 13 ? 7.864 45.634 -72.868 1.00 31.01 13 ARG C O 1
ATOM 1932 N N . PRO C 1 14 ? 8.096 45.734 -75.069 1.00 32.86 14 PRO C N 1
ATOM 1933 C CA . PRO C 1 14 ? 9.091 46.789 -74.993 1.00 30.97 14 PRO C CA 1
ATOM 1934 C C . PRO C 1 14 ? 8.583 48.036 -74.284 1.00 34.85 14 PRO C C 1
ATOM 1935 O O . PRO C 1 14 ? 7.425 48.400 -74.358 1.00 34.83 14 PRO C O 1
ATOM 1939 N N . GLY C 1 15 ? 9.492 48.684 -73.570 1.00 27.66 15 GLY C N 1
ATOM 1940 C CA . GLY C 1 15 ? 9.233 49.917 -72.833 1.00 29.08 15 GLY C CA 1
ATOM 1941 C C . GLY C 1 15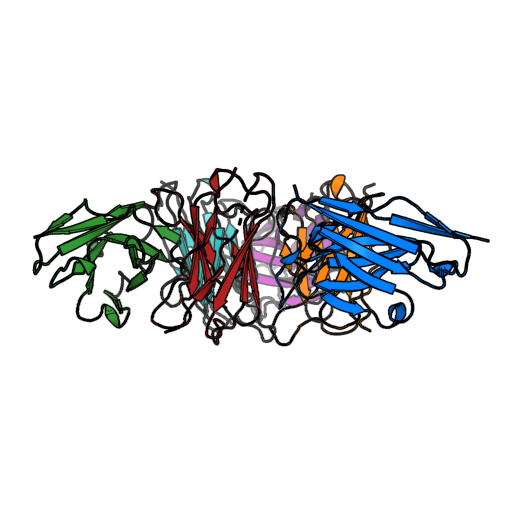 ? 8.650 49.670 -71.462 1.00 30.41 15 GLY C C 1
ATOM 1942 O O . GLY C 1 15 ? 8.572 50.638 -70.694 1.00 35.83 15 GLY C O 1
ATOM 1943 N N . THR C 1 16 ? 8.340 48.423 -71.115 1.00 32.56 16 THR C N 1
ATOM 1944 C CA . THR C 1 16 ? 7.826 48.111 -69.755 1.00 34.05 16 THR C CA 1
ATOM 1945 C C . THR C 1 16 ? 8.987 47.909 -68.770 1.00 35.95 16 THR C C 1
ATOM 1946 O O . THR C 1 16 ? 10.141 48.055 -69.157 1.00 29.90 16 THR C O 1
ATOM 1950 N N . SER C 1 17 ? 8.609 47.745 -67.507 1.00 35.33 17 SER C N 1
ATOM 1951 C CA . SER C 1 17 ? 9.483 47.504 -66.337 1.00 35.95 17 SER C CA 1
ATOM 1952 C C . SER C 1 17 ? 9.219 46.087 -65.827 1.00 36.99 17 SER C C 1
ATOM 1953 O O . SER C 1 17 ? 8.145 45.502 -66.112 1.00 33.20 17 SER C O 1
ATOM 1956 N N . VAL C 1 18 ? 10.237 45.477 -65.205 1.00 35.37 18 VAL C N 1
ATOM 1957 C CA . VAL C 1 18 ? 10.091 44.125 -64.600 1.00 32.13 18 VAL C CA 1
ATOM 1958 C C . VAL C 1 18 ? 10.844 44.193 -63.270 1.00 30.36 18 VAL C C 1
ATOM 1959 O O . VAL C 1 18 ? 11.854 44.924 -63.172 1.00 29.35 18 VAL C O 1
ATOM 1963 N N . LYS C 1 19 ? 10.270 43.581 -62.251 1.00 31.77 19 LYS C N 1
ATOM 1964 C CA . LYS C 1 19 ? 10.915 43.415 -60.928 1.00 34.44 19 LYS C CA 1
ATOM 1965 C C . LYS C 1 19 ? 10.936 41.904 -60.687 1.00 41.63 19 LYS C C 1
ATOM 1966 O O . LYS C 1 19 ? 9.855 41.272 -60.663 1.00 42.17 19 LYS C O 1
ATOM 1972 N N . MET C 1 20 ? 12.131 41.309 -60.560 1.00 33.69 20 MET C N 1
ATOM 1973 C CA . MET C 1 20 ? 12.231 39.849 -60.359 1.00 31.73 20 MET C CA 1
ATOM 1974 C C . MET C 1 20 ? 12.856 39.643 -58.948 1.00 25.30 20 MET C C 1
ATOM 1975 O O . MET C 1 20 ? 13.425 40.596 -58.391 1.00 27.99 20 MET C O 1
ATOM 1980 N N . SER C 1 21 ? 12.586 38.488 -58.380 1.00 32.50 21 SER C N 1
ATOM 1981 C CA . SER C 1 21 ? 12.869 38.251 -56.946 1.00 31.06 21 SER C CA 1
ATOM 1982 C C . SER C 1 21 ? 13.787 37.013 -56.831 1.00 28.56 21 SER C C 1
ATOM 1983 O O . SER C 1 21 ? 13.789 36.132 -57.709 1.00 32.17 21 SER C O 1
ATOM 1986 N N . CYS C 1 22 ? 14.397 36.920 -55.664 1.00 33.06 22 CYS C N 1
ATOM 1987 C CA . CYS C 1 22 ? 15.406 35.902 -55.339 1.00 30.33 22 CYS C CA 1
ATOM 1988 C C . CYS C 1 22 ? 15.321 35.687 -53.817 1.00 27.61 22 CYS C C 1
ATOM 1989 O O . CYS C 1 22 ? 15.813 36.528 -53.075 1.00 31.95 22 CYS C O 1
ATOM 1992 N N . LYS C 1 23 ? 14.628 34.633 -53.434 1.00 33.44 23 LYS C N 1
ATOM 1993 C CA . LYS C 1 23 ? 14.336 34.333 -52.009 1.00 38.15 23 LYS C CA 1
ATOM 1994 C C . LYS C 1 23 ? 15.411 33.357 -51.497 1.00 29.15 23 LYS C C 1
ATOM 1995 O O . LYS C 1 23 ? 15.464 32.204 -52.016 1.00 34.55 23 LYS C O 1
ATOM 2001 N N . ALA C 1 24 ? 16.124 33.800 -50.472 1.00 35.74 24 ALA C N 1
ATOM 2002 C CA . ALA C 1 24 ? 17.284 33.055 -49.913 1.00 35.34 24 ALA C CA 1
ATOM 2003 C C . ALA C 1 24 ? 16.807 32.203 -48.737 1.00 33.26 24 ALA C C 1
ATOM 2004 O O . ALA C 1 24 ? 16.004 32.699 -47.937 1.00 36.04 24 ALA C O 1
ATOM 2006 N N . SER C 1 25 ? 17.192 30.932 -48.700 1.00 33.38 25 SER C N 1
ATOM 2007 C CA . SER C 1 25 ? 16.990 30.110 -47.486 1.00 35.55 25 SER C CA 1
ATOM 2008 C C . SER C 1 25 ? 18.249 29.265 -47.253 1.00 34.92 25 SER C C 1
ATOM 2009 O O . SER C 1 25 ? 19.047 29.044 -48.198 1.00 32.44 25 SER C O 1
ATOM 2012 N N . GLY C 1 26 ? 18.378 28.739 -46.034 1.00 37.30 26 GLY C N 1
ATOM 2013 C CA . GLY C 1 26 ? 19.438 27.752 -45.758 1.00 36.64 26 GLY C CA 1
ATOM 2014 C C . GLY C 1 26 ? 20.752 28.411 -45.342 1.00 34.78 26 GLY C C 1
ATOM 2015 O O . GLY C 1 26 ? 21.768 27.659 -45.294 1.00 38.48 26 GLY C O 1
ATOM 2016 N N . TYR C 1 27 ? 20.800 29.722 -45.133 1.00 32.63 27 TYR C N 1
ATOM 2017 C CA . TYR C 1 27 ? 22.003 30.464 -44.697 1.00 34.24 27 TYR C CA 1
ATOM 2018 C C . TYR C 1 27 ? 21.547 31.783 -44.128 1.00 38.27 27 TYR C C 1
ATOM 2019 O O . TYR C 1 27 ? 20.369 32.104 -44.325 1.00 37.51 27 TYR C O 1
ATOM 2028 N N . THR C 1 28 ? 22.413 32.542 -43.476 1.00 34.69 28 THR C N 1
ATOM 2029 C CA . THR C 1 28 ? 22.042 33.870 -42.943 1.00 35.87 28 THR C CA 1
ATOM 2030 C C . THR C 1 28 ? 22.133 34.910 -44.068 1.00 37.35 28 THR C C 1
ATOM 2031 O O . THR C 1 28 ? 23.241 35.390 -44.377 1.00 30.86 28 THR C O 1
ATOM 2035 N N . PHE C 1 29 ? 20.978 35.291 -44.623 1.00 38.80 29 PHE C N 1
ATOM 2036 C CA . PHE C 1 29 ? 20.857 36.255 -45.763 1.00 36.44 29 PHE C CA 1
ATOM 2037 C C . PHE C 1 29 ? 21.660 37.522 -45.500 1.00 33.83 29 PHE C C 1
ATOM 2038 O O . PHE C 1 29 ? 22.340 38.031 -46.383 1.00 35.71 29 PHE C O 1
ATOM 2046 N N . THR C 1 30 ? 21.654 38.053 -44.286 1.00 33.06 30 THR C N 1
ATOM 2047 C CA . THR C 1 30 ? 22.320 39.338 -43.949 1.00 33.99 30 THR C CA 1
ATOM 2048 C C . THR C 1 30 ? 23.813 39.167 -43.612 1.00 34.68 30 THR C C 1
ATOM 2049 O O . THR C 1 30 ? 24.448 40.157 -43.182 1.00 38.61 30 THR C O 1
ATOM 2053 N N . ASN C 1 31 ? 24.411 38.010 -43.849 1.00 34.04 31 ASN C N 1
ATOM 2054 C CA . ASN C 1 31 ? 25.872 37.896 -43.617 1.00 34.10 31 ASN C CA 1
ATOM 2055 C C . ASN C 1 31 ? 26.640 37.835 -44.945 1.00 35.11 31 ASN C C 1
ATOM 2056 O O . ASN C 1 31 ? 27.909 37.801 -44.893 1.00 32.69 31 ASN C O 1
ATOM 2061 N N . TYR C 1 32 ? 25.947 37.885 -46.105 1.00 29.86 32 TYR C N 1
ATOM 2062 C CA . TYR C 1 32 ? 26.644 37.623 -47.393 1.00 29.18 32 TYR C CA 1
ATOM 2063 C C . TYR C 1 32 ? 26.174 38.612 -48.463 1.00 34.38 32 TYR C C 1
ATOM 2064 O O . TYR C 1 32 ? 25.012 39.027 -48.465 1.00 33.09 32 TYR C O 1
ATOM 2073 N N . TRP C 1 33 ? 27.096 38.953 -49.338 1.00 30.55 33 TRP C N 1
ATOM 2074 C CA . TRP C 1 33 ? 26.773 39.674 -50.590 1.00 30.67 33 TRP C CA 1
ATOM 2075 C C . TRP C 1 33 ? 25.924 38.807 -51.505 1.00 29.96 33 TRP C C 1
ATOM 2076 O O . TRP C 1 33 ? 26.042 37.596 -51.537 1.00 28.57 33 TRP C O 1
ATOM 2087 N N . ILE C 1 34 ? 25.080 39.472 -52.306 1.00 30.23 34 ILE C N 1
ATOM 2088 C CA . ILE C 1 34 ? 24.261 38.872 -53.391 1.00 30.80 34 ILE C CA 1
ATOM 2089 C C . ILE C 1 34 ? 24.558 39.677 -54.645 1.00 26.67 34 ILE C C 1
ATOM 2090 O O . ILE C 1 34 ? 24.799 40.889 -54.536 1.00 30.38 34 ILE C O 1
ATOM 2095 N N . GLY C 1 35 ? 24.726 38.984 -55.749 1.00 30.78 35 GLY C N 1
ATOM 2096 C CA . GLY C 1 35 ? 24.906 39.674 -57.041 1.00 30.41 35 GLY C CA 1
ATOM 2097 C C . GLY C 1 35 ? 24.039 39.082 -58.121 1.00 28.38 35 GLY C C 1
ATOM 2098 O O . GLY C 1 35 ? 23.523 37.954 -58.036 1.00 26.86 35 GLY C O 1
ATOM 2099 N N . TRP C 1 36 ? 23.966 39.811 -59.231 1.00 27.32 36 TRP C N 1
ATOM 2100 C CA . TRP C 1 36 ? 23.133 39.398 -60.355 1.00 26.47 36 TRP C CA 1
ATOM 2101 C C . TRP C 1 36 ? 23.972 39.381 -61.629 1.00 23.26 36 TRP C C 1
ATOM 2102 O O . TRP C 1 36 ? 24.865 40.244 -61.799 1.00 25.12 36 TRP C O 1
ATOM 2113 N N . THR C 1 37 ? 23.636 38.394 -62.450 1.00 25.15 37 THR C N 1
ATOM 2114 C CA . THR C 1 37 ? 24.299 38.069 -63.707 1.00 25.92 37 THR C CA 1
ATOM 2115 C C . THR C 1 37 ? 23.258 37.993 -64.816 1.00 26.75 37 THR C C 1
ATOM 2116 O O . THR C 1 37 ? 22.187 37.451 -64.542 1.00 29.70 37 THR C O 1
ATOM 2120 N N . LYS C 1 38 ? 23.660 38.403 -66.015 1.00 27.19 38 LYS C N 1
ATOM 2121 C CA . LYS C 1 38 ? 22.867 38.301 -67.266 1.00 28.12 38 LYS C CA 1
ATOM 2122 C C . LYS C 1 38 ? 23.493 37.293 -68.231 1.00 28.11 38 LYS C C 1
ATOM 2123 O O . LYS C 1 38 ? 24.743 37.397 -68.527 1.00 28.22 38 LYS C O 1
ATOM 2129 N N . GLN C 1 39 ? 22.675 36.410 -68.763 1.00 28.60 39 GLN C N 1
ATOM 2130 C CA . GLN C 1 39 ? 23.128 35.397 -69.727 1.00 30.82 39 GLN C CA 1
ATOM 2131 C C . GLN C 1 39 ? 22.187 35.469 -70.929 1.00 31.97 39 GLN C C 1
ATOM 2132 O O . GLN C 1 39 ? 21.091 34.918 -70.899 1.00 28.54 39 GLN C O 1
ATOM 2138 N N . ARG C 1 40 ? 22.679 36.130 -71.943 1.00 35.64 40 ARG C N 1
ATOM 2139 C CA . ARG C 1 40 ? 22.000 36.283 -73.232 1.00 41.75 40 ARG C CA 1
ATOM 2140 C C . ARG C 1 40 ? 22.640 35.265 -74.144 1.00 43.17 40 ARG C C 1
ATOM 2141 O O . ARG C 1 40 ? 23.875 35.242 -74.236 1.00 47.76 40 ARG C O 1
ATOM 2149 N N . PRO C 1 41 ? 21.843 34.512 -74.920 1.00 53.11 41 PRO C N 1
ATOM 2150 C CA . PRO C 1 41 ? 22.419 33.721 -76.017 1.00 50.87 41 PRO C CA 1
ATOM 2151 C C . PRO C 1 41 ? 23.416 34.570 -76.837 1.00 51.52 41 PRO C C 1
ATOM 2152 O O . PRO C 1 41 ? 23.145 35.723 -77.171 1.00 58.93 41 PRO C O 1
ATOM 2156 N N . GLY C 1 42 ? 24.635 34.071 -77.029 1.00 48.81 42 GLY C N 1
ATOM 2157 C CA . GLY C 1 42 ? 25.658 34.755 -77.840 1.00 47.80 42 GLY C CA 1
ATOM 2158 C C . GLY C 1 42 ? 26.521 35.724 -77.054 1.00 51.74 42 GLY C C 1
ATOM 2159 O O . GLY C 1 42 ? 27.492 36.234 -77.629 1.00 50.10 42 GLY C O 1
ATOM 2160 N N . HIS C 1 43 ? 26.241 35.978 -75.776 1.00 46.56 43 HIS C N 1
ATOM 2161 C CA . HIS C 1 43 ? 27.005 37.021 -75.037 1.00 49.61 43 HIS C CA 1
ATOM 2162 C C . HIS C 1 43 ? 27.558 36.473 -73.710 1.00 45.29 43 HIS C C 1
ATOM 2163 O O . HIS C 1 43 ? 27.830 37.366 -72.862 1.00 44.30 43 HIS C O 1
ATOM 2170 N N . GLY C 1 44 ? 27.618 35.122 -73.515 1.00 37.50 44 GLY C N 1
ATOM 2171 C CA . GLY C 1 44 ? 28.206 34.481 -72.318 1.00 37.26 44 GLY C CA 1
ATOM 2172 C C . GLY C 1 44 ? 27.565 35.037 -71.060 1.00 35.52 44 GLY C C 1
ATOM 2173 O O . GLY C 1 44 ? 26.288 35.076 -71.017 1.00 33.47 44 GLY C O 1
ATOM 2174 N N . LEU C 1 45 ? 28.365 35.418 -70.046 1.00 30.53 45 LEU C N 1
ATOM 2175 C CA . LEU C 1 45 ? 27.853 35.945 -68.762 1.00 30.89 45 LEU C CA 1
ATOM 2176 C C . LEU C 1 45 ? 28.293 37.392 -68.611 1.00 28.80 45 LEU C C 1
ATOM 2177 O O . LEU C 1 45 ? 29.423 37.742 -68.985 1.00 30.28 45 LEU C O 1
ATOM 2182 N N . GLU C 1 46 ? 27.448 38.212 -67.991 1.00 27.34 46 GLU C N 1
ATOM 2183 C CA . GLU C 1 46 ? 27.755 39.604 -67.712 1.00 25.54 46 GLU C CA 1
ATOM 2184 C C . GLU C 1 46 ? 27.333 39.929 -66.276 1.00 24.95 46 GLU C C 1
ATOM 2185 O O . GLU C 1 46 ? 26.261 39.540 -65.877 1.00 27.68 46 GLU C O 1
ATOM 2191 N N . TRP C 1 47 ? 28.149 40.671 -65.550 1.00 26.46 47 TRP C N 1
ATOM 2192 C CA . TRP C 1 47 ? 27.838 41.088 -64.175 1.00 26.84 47 TRP C CA 1
ATOM 2193 C C . TRP C 1 47 ? 26.930 42.337 -64.248 1.00 26.98 47 TRP C C 1
ATOM 2194 O O . TRP C 1 47 ? 27.299 43.310 -64.953 1.00 28.20 47 TRP C O 1
ATOM 2205 N N . ILE C 1 48 ? 25.867 42.331 -63.464 1.00 26.29 48 ILE C N 1
ATOM 2206 C CA . ILE C 1 48 ? 24.990 43.535 -63.339 1.00 26.19 48 ILE C CA 1
ATOM 2207 C C . ILE C 1 48 ? 25.348 44.405 -62.149 1.00 26.00 48 ILE C C 1
ATOM 2208 O O . ILE C 1 48 ? 25.592 45.628 -62.285 1.00 26.62 48 ILE C O 1
ATOM 2213 N N . GLY C 1 49 ? 25.340 43.805 -60.969 1.00 26.48 49 GLY C N 1
ATOM 2214 C CA . GLY C 1 49 ? 25.636 44.524 -59.747 1.00 26.29 49 GLY C CA 1
ATOM 2215 C C . GLY C 1 49 ? 25.512 43.619 -58.549 1.00 24.85 49 GLY C C 1
ATOM 2216 O O . GLY C 1 49 ? 24.994 42.486 -58.663 1.00 27.37 49 GLY C O 1
ATOM 2217 N N . ASP C 1 50 ? 25.967 44.159 -57.429 1.00 28.31 50 ASP C N 1
ATOM 2218 C CA . ASP C 1 50 ? 25.952 43.466 -56.126 1.00 26.78 50 ASP C CA 1
ATOM 2219 C C . ASP C 1 50 ? 25.197 44.316 -55.117 1.00 27.19 50 ASP C C 1
ATOM 2220 O O . ASP C 1 50 ? 25.268 45.589 -55.194 1.00 29.31 50 ASP C O 1
ATOM 2225 N N . ILE C 1 51 ? 24.642 43.631 -54.139 1.00 28.89 51 ILE C N 1
ATOM 2226 C CA . ILE C 1 51 ? 24.093 44.295 -52.935 1.00 27.78 51 ILE C CA 1
ATOM 2227 C C . ILE C 1 51 ? 24.554 43.520 -51.682 1.00 26.51 51 ILE C C 1
ATOM 2228 O O . ILE C 1 51 ? 24.599 42.283 -51.736 1.00 28.62 51 ILE C O 1
ATOM 2233 N N . TYR C 1 52 ? 24.743 44.237 -50.583 1.00 31.17 52 TYR C N 1
ATOM 2234 C CA . TYR C 1 52 ? 24.959 43.623 -49.239 1.00 31.16 52 TYR C CA 1
ATOM 2235 C C . TYR C 1 52 ? 23.681 43.851 -48.446 1.00 31.73 52 TYR C C 1
ATOM 2236 O O . TYR C 1 52 ? 23.457 44.985 -48.045 1.00 33.80 52 TYR C O 1
ATOM 2245 N N . PRO C 1 53 A 22.805 42.846 -48.349 1.00 30.87 52 PRO C N 1
ATOM 2246 C CA . PRO C 1 53 A 21.451 43.011 -47.828 1.00 35.16 52 PRO C CA 1
ATOM 2247 C C . PRO C 1 53 A 21.378 43.656 -46.441 1.00 42.19 52 PRO C C 1
ATOM 2248 O O . PRO C 1 53 A 20.448 44.405 -46.179 1.00 40.04 52 PRO C O 1
ATOM 2252 N N . ARG C 1 54 ? 22.317 43.355 -45.565 1.00 37.82 53 ARG C N 1
ATOM 2253 C CA . ARG C 1 54 ? 22.279 43.938 -44.202 1.00 41.14 53 ARG C CA 1
ATOM 2254 C C . ARG C 1 54 ? 22.311 45.464 -44.271 1.00 44.87 53 ARG C C 1
ATOM 2255 O O . ARG C 1 54 ? 21.623 46.072 -43.457 1.00 43.35 53 ARG C O 1
ATOM 2263 N N . SER C 1 55 ? 23.152 46.077 -45.102 1.00 41.35 54 SER C N 1
ATOM 2264 C CA . SER C 1 55 ? 23.353 47.549 -45.114 1.00 39.68 54 SER C CA 1
ATOM 2265 C C . SER C 1 55 ? 22.518 48.197 -46.228 1.00 42.27 54 SER C C 1
ATOM 2266 O O . SER C 1 55 ? 22.370 49.424 -46.174 1.00 39.19 54 SER C O 1
ATOM 2269 N N . GLY C 1 56 ? 22.159 47.420 -47.259 1.00 40.31 55 GLY C N 1
ATOM 2270 C CA . GLY C 1 56 ? 21.529 47.913 -48.498 1.00 38.52 55 GLY C CA 1
ATOM 2271 C C . GLY C 1 56 ? 22.525 48.517 -49.470 1.00 39.48 55 GLY C C 1
ATOM 2272 O O . GLY C 1 56 ? 22.092 48.952 -50.542 1.00 39.57 55 GLY C O 1
ATOM 2273 N N . TYR C 1 57 ? 23.815 48.537 -49.159 1.00 36.79 56 TYR C N 1
ATOM 2274 C CA . TYR C 1 57 ? 24.896 49.037 -50.037 1.00 36.29 56 TYR C CA 1
ATOM 2275 C C . TYR C 1 57 ? 24.822 48.254 -51.347 1.00 35.00 56 TYR C C 1
ATOM 2276 O O . TYR C 1 57 ? 24.723 47.020 -51.339 1.00 33.10 56 TYR C O 1
ATOM 2285 N N . ASN C 1 58 ? 24.745 48.966 -52.462 1.00 34.63 57 ASN C N 1
ATOM 2286 C CA . ASN C 1 58 ? 24.620 48.271 -53.763 1.00 37.50 57 ASN C CA 1
ATOM 2287 C C . ASN C 1 58 ? 25.668 48.918 -54.646 1.00 43.78 57 ASN C C 1
ATOM 2288 O O . ASN C 1 58 ? 26.126 50.010 -54.340 1.00 54.43 57 ASN C O 1
ATOM 2293 N N . ASN C 1 59 ? 26.125 48.206 -55.653 1.00 41.17 58 ASN C N 1
ATOM 2294 C CA . ASN C 1 59 ? 26.878 48.882 -56.714 1.00 39.88 58 ASN C CA 1
ATOM 2295 C C . ASN C 1 59 ? 26.775 48.084 -58.006 1.00 32.24 58 ASN C C 1
ATOM 2296 O O . ASN C 1 59 ? 26.281 46.955 -57.989 1.00 30.63 58 ASN C O 1
ATOM 2301 N N . TYR C 1 60 ? 27.109 48.787 -59.075 1.00 33.42 59 TYR C N 1
ATOM 2302 C CA . TYR C 1 60 ? 26.651 48.424 -60.431 1.00 32.72 59 TYR C CA 1
ATOM 2303 C C . TYR C 1 60 ? 27.833 48.367 -61.386 1.00 25.72 59 TYR C C 1
ATOM 2304 O O . TYR C 1 60 ? 28.807 49.175 -61.302 1.00 31.78 59 TYR C O 1
ATOM 2313 N N . ASN C 1 61 ? 27.697 47.487 -62.351 1.00 25.61 60 ASN C N 1
ATOM 2314 C CA . ASN C 1 61 ? 28.381 47.601 -63.641 1.00 26.82 60 ASN C CA 1
ATOM 2315 C C . ASN C 1 61 ? 27.944 48.951 -64.252 1.00 32.02 60 ASN C C 1
ATOM 2316 O O . ASN C 1 61 ? 26.723 49.163 -64.350 1.00 30.34 60 ASN C O 1
ATOM 2321 N N . GLU C 1 62 ? 28.899 49.804 -64.564 1.00 31.23 61 GLU C N 1
ATOM 2322 C CA . GLU C 1 62 ? 28.681 51.157 -65.130 1.00 34.69 61 GLU C CA 1
ATOM 2323 C C . GLU C 1 62 ? 27.559 51.059 -66.165 1.00 31.82 61 GLU C C 1
ATOM 2324 O O . GLU C 1 62 ? 26.686 51.950 -66.177 1.00 33.69 61 GLU C O 1
ATOM 2330 N N . LYS C 1 63 ? 27.625 50.106 -67.064 1.00 30.34 62 LYS C N 1
ATOM 2331 C CA . LYS C 1 63 ? 26.661 50.078 -68.186 1.00 33.94 62 LYS C CA 1
ATOM 2332 C C . LYS C 1 63 ? 25.228 49.775 -67.748 1.00 37.34 62 LYS C C 1
ATOM 2333 O O . LYS C 1 63 ? 24.299 50.005 -68.563 1.00 30.06 62 LYS C O 1
ATOM 2339 N N . PHE C 1 64 ? 24.998 49.276 -66.536 1.00 31.94 63 PHE C N 1
ATOM 2340 C CA . PHE C 1 64 ? 23.620 48.991 -66.054 1.00 29.57 63 PHE C CA 1
ATOM 2341 C C . PHE C 1 64 ? 23.147 50.097 -65.117 1.00 28.86 63 PHE C C 1
ATOM 2342 O O . PHE C 1 64 ? 21.985 50.050 -64.629 1.00 30.37 63 PHE C O 1
ATOM 2350 N N . LYS C 1 65 ? 24.027 51.036 -64.791 1.00 29.22 64 LYS C N 1
ATOM 2351 C CA . LYS C 1 65 ? 23.604 52.172 -63.939 1.00 29.71 64 LYS C CA 1
ATOM 2352 C C . LYS C 1 65 ? 22.569 52.993 -64.724 1.00 28.67 64 LYS C C 1
ATOM 2353 O O . LYS C 1 65 ? 22.895 53.430 -65.816 1.00 29.35 64 LYS C O 1
ATOM 2359 N N . GLY C 1 66 ? 21.390 53.164 -64.154 1.00 32.44 65 GLY C N 1
ATOM 2360 C CA . GLY C 1 66 ? 20.297 53.876 -64.832 1.00 31.44 65 GLY C CA 1
ATOM 2361 C C . GLY C 1 66 ? 19.307 52.907 -65.414 1.00 34.50 65 GLY C C 1
ATOM 2362 O O . GLY C 1 66 ? 18.236 53.342 -65.862 1.00 35.40 65 GLY C O 1
ATOM 2363 N N . LYS C 1 67 ? 19.645 51.617 -65.452 1.00 28.48 66 LYS C N 1
ATOM 2364 C CA . LYS C 1 67 ? 18.796 50.584 -66.049 1.00 28.96 66 LYS C CA 1
ATOM 2365 C C . LYS C 1 67 ? 18.298 49.618 -64.973 1.00 30.76 66 LYS C C 1
ATOM 2366 O O . LYS C 1 67 ? 17.127 49.188 -64.963 1.00 29.39 66 LYS C O 1
ATOM 2372 N N . ALA C 1 68 ? 19.227 49.153 -64.143 1.00 33.39 67 ALA C N 1
ATOM 2373 C CA . ALA C 1 68 ? 18.960 48.118 -63.127 1.00 30.91 67 ALA C CA 1
ATOM 2374 C C . ALA C 1 68 ? 18.873 48.797 -61.781 1.00 29.04 67 ALA C C 1
ATOM 2375 O O . ALA C 1 68 ? 19.701 49.688 -61.512 1.00 29.80 67 ALA C O 1
ATOM 2377 N N . THR C 1 69 ? 17.986 48.300 -60.951 1.00 28.68 68 THR C N 1
ATOM 2378 C CA . THR C 1 69 ? 17.899 48.741 -59.530 1.00 29.94 68 THR C CA 1
ATOM 2379 C C . THR C 1 69 ? 17.849 47.503 -58.646 1.00 26.34 68 THR C C 1
ATOM 2380 O O . THR C 1 69 ? 16.976 46.647 -58.829 1.00 28.27 68 THR C O 1
ATOM 2384 N N . LEU C 1 70 ? 18.823 47.418 -57.715 1.00 31.49 69 LEU C N 1
ATOM 2385 C CA . LEU C 1 70 ? 18.898 46.299 -56.759 1.00 32.97 69 LEU C CA 1
ATOM 2386 C C . LEU C 1 70 ? 18.419 46.786 -55.393 1.00 27.00 69 LEU C C 1
ATOM 2387 O O . LEU C 1 70 ? 18.938 47.804 -54.894 1.00 30.54 69 LEU C O 1
ATOM 2392 N N . THR C 1 71 ? 17.582 45.957 -54.819 1.00 29.18 70 THR C N 1
ATOM 2393 C CA . THR C 1 71 ? 17.124 46.125 -53.426 1.00 33.29 70 THR C CA 1
ATOM 2394 C C . THR C 1 71 ? 17.105 44.765 -52.725 1.00 30.84 70 THR C C 1
ATOM 2395 O O . THR C 1 71 ? 17.147 43.722 -53.365 1.00 31.48 70 THR C O 1
ATOM 2399 N N . ALA C 1 72 ? 16.942 44.807 -51.395 1.00 34.47 71 ALA C N 1
ATOM 2400 C CA . ALA C 1 72 ? 16.806 43.595 -50.588 1.00 37.92 71 ALA C CA 1
ATOM 2401 C C . ALA C 1 72 ? 15.875 43.879 -49.412 1.00 37.16 71 ALA C C 1
ATOM 2402 O O . ALA C 1 72 ? 15.978 44.933 -48.845 1.00 43.45 71 ALA C O 1
ATOM 2404 N N . ASP C 1 73 ? 15.000 42.934 -49.133 1.00 40.11 72 ASP C N 1
ATOM 2405 C CA . ASP C 1 73 ? 14.082 42.975 -47.976 1.00 38.02 72 ASP C CA 1
ATOM 2406 C C . ASP C 1 73 ? 14.628 41.981 -46.948 1.00 33.20 72 ASP C C 1
ATOM 2407 O O . ASP C 1 73 ? 14.424 40.770 -47.158 1.00 37.42 72 ASP C O 1
ATOM 2412 N N . LYS C 1 74 ? 15.306 42.493 -45.938 1.00 39.30 73 LYS C N 1
ATOM 2413 C CA . LYS C 1 74 ? 15.857 41.659 -44.819 1.00 41.37 73 LYS C CA 1
ATOM 2414 C C . LYS C 1 74 ? 14.744 40.831 -44.197 1.00 44.58 73 LYS C C 1
ATOM 2415 O O . LYS C 1 74 ? 14.977 39.681 -43.875 1.00 44.72 73 LYS C O 1
ATOM 2421 N N . SER C 1 75 ? 13.541 41.373 -44.049 1.00 47.29 74 SER C N 1
ATOM 2422 C CA . SER C 1 75 ? 12.475 40.687 -43.269 1.00 45.15 74 SER C CA 1
ATOM 2423 C C . SER C 1 75 ? 12.025 39.442 -44.018 1.00 45.48 74 SER C C 1
ATOM 2424 O O . SER C 1 75 ? 11.697 38.506 -43.351 1.00 51.16 74 SER C O 1
ATOM 2427 N N . SER C 1 76 ? 12.071 39.386 -45.355 1.00 35.72 75 SER C N 1
ATOM 2428 C CA . SER C 1 76 ? 11.605 38.212 -46.119 1.00 34.68 75 SER C CA 1
ATOM 2429 C C . SER C 1 76 ? 12.804 37.440 -46.745 1.00 34.43 75 SER C C 1
ATOM 2430 O O . SER C 1 76 ? 12.568 36.500 -47.526 1.00 37.35 75 SER C O 1
ATOM 2433 N N . SER C 1 77 ? 14.038 37.872 -46.479 1.00 37.53 76 SER C N 1
ATOM 2434 C CA . SER C 1 77 ? 15.265 37.226 -47.045 1.00 33.27 76 SER C CA 1
ATOM 2435 C C . SER C 1 77 ? 15.214 37.259 -48.579 1.00 33.56 76 SER C C 1
ATOM 2436 O O . SER C 1 77 ? 15.509 36.246 -49.177 1.00 31.57 76 SER C O 1
ATOM 2439 N N . THR C 1 78 ? 14.729 38.359 -49.173 1.00 33.12 77 THR C N 1
ATOM 2440 C CA . THR C 1 78 ? 14.489 38.376 -50.635 1.00 33.15 77 THR C CA 1
ATOM 2441 C C . THR C 1 78 ? 15.280 39.525 -51.236 1.00 28.57 77 THR C C 1
ATOM 2442 O O . THR C 1 78 ? 15.223 40.639 -50.738 1.00 32.68 77 THR C O 1
ATOM 2446 N N . ALA C 1 79 ? 15.992 39.236 -52.326 1.00 30.42 78 ALA C N 1
ATOM 2447 C CA . ALA C 1 79 ? 16.670 40.273 -53.122 1.00 28.71 78 ALA C CA 1
ATOM 2448 C C . ALA C 1 79 ? 15.812 40.492 -54.389 1.00 26.05 78 ALA C C 1
ATOM 2449 O O . ALA C 1 79 ? 15.201 39.529 -54.868 1.00 29.53 78 ALA C O 1
ATOM 2451 N N . TYR C 1 80 ? 15.805 41.730 -54.851 1.00 29.94 79 TYR C N 1
ATOM 2452 C CA . TYR C 1 80 ? 15.041 42.102 -56.057 1.00 30.83 79 TYR C CA 1
ATOM 2453 C C . TYR C 1 80 ? 15.959 42.780 -57.054 1.00 27.09 79 TYR C C 1
ATOM 2454 O O . TYR C 1 80 ? 16.815 43.609 -56.679 1.00 28.46 79 TYR C O 1
ATOM 2463 N N . MET C 1 81 ? 15.611 42.589 -58.325 1.00 28.98 80 MET C N 1
ATOM 2464 C CA . MET C 1 81 ? 16.230 43.388 -59.384 1.00 27.62 80 MET C CA 1
ATOM 2465 C C . MET C 1 81 ? 15.120 43.909 -60.315 1.00 26.65 80 MET C C 1
ATOM 2466 O O . MET C 1 81 ? 14.301 43.100 -60.739 1.00 28.77 80 MET C O 1
ATOM 2471 N N . GLN C 1 82 ? 15.169 45.190 -60.557 1.00 30.35 81 GLN C N 1
ATOM 2472 C CA . GLN C 1 82 ? 14.157 45.880 -61.394 1.00 33.40 81 GLN C CA 1
ATOM 2473 C C . GLN C 1 82 ? 14.901 46.422 -62.607 1.00 30.39 81 GLN C C 1
ATOM 2474 O O . GLN C 1 82 ? 15.939 47.020 -62.399 1.00 29.38 81 GLN C O 1
ATOM 2480 N N . PHE C 1 83 ? 14.299 46.266 -63.788 1.00 31.19 82 PHE C N 1
ATOM 2481 C CA . PHE C 1 83 ? 14.746 46.879 -65.055 1.00 32.36 82 PHE C CA 1
ATOM 2482 C C . PHE C 1 83 ? 13.643 47.785 -65.561 1.00 36.47 82 PHE C C 1
ATOM 2483 O O . PHE C 1 83 ? 12.453 47.420 -65.419 1.00 35.18 82 PHE C O 1
ATOM 2491 N N . SER C 1 84 A 14.060 48.951 -66.019 1.00 34.23 82 SER C N 1
ATOM 2492 C CA . SER C 1 84 A 13.197 49.904 -66.752 1.00 34.83 82 SER C CA 1
ATOM 2493 C C . SER C 1 84 A 13.445 49.808 -68.274 1.00 35.93 82 SER C C 1
ATOM 2494 O O . SER C 1 84 A 14.464 49.224 -68.737 1.00 31.14 82 SER C O 1
ATOM 2497 N N . SER C 1 85 B 12.543 50.407 -69.056 1.00 32.23 82 SER C N 1
ATOM 2498 C CA . SER C 1 85 B 12.711 50.564 -70.530 1.00 29.97 82 SER C CA 1
ATOM 2499 C C . SER C 1 85 B 13.195 49.259 -71.164 1.00 27.49 82 SER C C 1
ATOM 2500 O O . SER C 1 85 B 14.217 49.288 -71.909 1.00 29.78 82 SER C O 1
ATOM 2503 N N . LEU C 1 86 C 12.422 48.181 -71.024 1.00 27.40 82 LEU C N 1
ATOM 2504 C CA . LEU C 1 86 C 12.817 46.874 -71.565 1.00 25.80 82 LEU C CA 1
ATOM 2505 C C . LEU C 1 86 C 12.895 46.934 -73.081 1.00 32.30 82 LEU C C 1
ATOM 2506 O O . LEU C 1 86 C 12.006 47.523 -73.742 1.00 30.04 82 LEU C O 1
ATOM 2511 N N . THR C 1 87 ? 13.924 46.313 -73.629 1.00 26.85 83 THR C N 1
ATOM 2512 C CA . THR C 1 87 ? 14.093 46.125 -75.063 1.00 28.77 83 THR C CA 1
ATOM 2513 C C . THR C 1 87 ? 14.443 44.669 -75.330 1.00 31.34 83 THR C C 1
ATOM 2514 O O . THR C 1 87 ? 14.743 43.902 -74.353 1.00 29.33 83 THR C O 1
ATOM 2518 N N . SER C 1 88 ? 14.504 44.325 -76.608 1.00 29.41 84 SER C N 1
ATOM 2519 C CA . SER C 1 88 ? 14.901 42.985 -77.075 1.00 29.76 84 SER C CA 1
ATOM 2520 C C . SER C 1 88 ? 16.309 42.629 -76.586 1.00 29.21 84 SER C C 1
ATOM 2521 O O . SER C 1 88 ? 16.565 41.444 -76.419 1.00 31.11 84 SER C O 1
ATOM 2524 N N . GLU C 1 89 ? 17.146 43.607 -76.317 1.00 29.29 85 GLU C N 1
ATOM 2525 C CA . GLU C 1 89 ? 18.509 43.339 -75.800 1.00 36.38 85 GLU C CA 1
ATOM 2526 C C . GLU C 1 89 ? 18.490 42.840 -74.345 1.00 34.44 85 GLU C C 1
ATOM 2527 O O . GLU C 1 89 ? 19.526 42.295 -73.887 1.00 33.34 85 GLU C O 1
ATOM 2533 N N . ASP C 1 90 ? 17.341 42.897 -73.690 1.00 27.90 86 ASP C N 1
ATOM 2534 C CA . ASP C 1 90 ? 17.162 42.483 -72.282 1.00 27.92 86 ASP C CA 1
ATOM 2535 C C . ASP C 1 90 ? 16.651 41.053 -72.228 1.00 30.47 86 ASP C C 1
ATOM 2536 O O . ASP C 1 90 ? 16.507 40.524 -71.122 1.00 31.47 86 ASP C O 1
ATOM 2541 N N . SER C 1 91 ? 16.303 40.459 -73.363 1.00 28.05 87 SER C N 1
ATOM 2542 C CA . SER C 1 91 ? 15.854 39.064 -73.443 1.00 27.41 87 SER C CA 1
ATOM 2543 C C . SER C 1 91 ? 17.076 38.203 -73.040 1.00 31.54 87 SER C C 1
ATOM 2544 O O . SER C 1 91 ? 18.079 38.251 -73.721 1.00 29.59 87 SER C O 1
ATOM 2547 N N . ALA C 1 92 ? 16.954 37.480 -71.947 1.00 31.45 88 ALA C N 1
ATOM 2548 C CA . ALA C 1 92 ? 18.109 36.765 -71.350 1.00 28.61 88 ALA C CA 1
ATOM 2549 C C . ALA C 1 92 ? 17.618 35.963 -70.158 1.00 32.16 88 ALA C C 1
ATOM 2550 O O . ALA C 1 92 ? 16.489 36.189 -69.690 1.00 28.51 88 ALA C O 1
ATOM 2552 N N . ILE C 1 93 ? 18.508 35.130 -69.606 1.00 29.75 89 ILE C N 1
ATOM 2553 C CA . ILE C 1 93 ? 18.318 34.546 -68.246 1.00 30.18 89 ILE C CA 1
ATOM 2554 C C . ILE C 1 93 ? 19.107 35.406 -67.269 1.00 25.91 89 ILE C C 1
ATOM 2555 O O . ILE C 1 93 ? 20.265 35.768 -67.571 1.00 29.80 89 ILE C O 1
ATOM 2560 N N . TYR C 1 94 ? 18.495 35.721 -66.145 1.00 26.14 90 TYR C N 1
ATOM 2561 C CA . TYR C 1 94 ? 19.065 36.560 -65.091 1.00 26.94 90 TYR C CA 1
ATOM 2562 C C . TYR C 1 94 ? 19.218 35.652 -63.857 1.00 31.32 90 TYR C C 1
ATOM 2563 O O . TYR C 1 94 ? 18.236 35.047 -63.435 1.00 30.21 90 TYR C O 1
ATOM 2572 N N . TYR C 1 95 ? 20.439 35.569 -63.305 1.00 29.73 91 TYR C N 1
ATOM 2573 C CA . TYR C 1 95 ? 20.694 34.779 -62.070 1.00 28.40 91 TYR C CA 1
ATOM 2574 C C . TYR C 1 95 ? 20.959 35.716 -60.912 1.00 28.51 91 TYR C C 1
ATOM 2575 O O . TYR C 1 95 ? 21.615 36.781 -61.069 1.00 27.15 91 TYR C O 1
ATOM 2584 N N . CYS C 1 96 ? 20.537 35.290 -59.710 1.00 26.76 92 CYS C N 1
ATOM 2585 C CA . CYS C 1 96 ? 21.063 35.866 -58.471 1.00 27.61 92 CYS C CA 1
ATOM 2586 C C . CYS C 1 96 ? 21.994 34.786 -57.888 1.00 26.55 92 CYS C C 1
ATOM 2587 O O . CYS C 1 96 ? 21.833 33.619 -58.227 1.00 29.10 92 CYS C O 1
ATOM 2590 N N . ALA C 1 97 ? 22.953 35.237 -57.123 1.00 27.44 93 ALA C N 1
ATOM 2591 C CA . ALA C 1 97 ? 23.904 34.305 -56.433 1.00 28.21 93 ALA C CA 1
ATOM 2592 C C . ALA C 1 97 ? 24.502 35.004 -55.219 1.00 28.30 93 ALA C C 1
ATOM 2593 O O . ALA C 1 97 ? 24.773 36.175 -55.250 1.00 30.18 93 ALA C O 1
ATOM 2595 N N . ARG C 1 98 ? 24.778 34.206 -54.184 1.00 26.72 94 ARG C N 1
ATOM 2596 C CA . ARG C 1 98 ? 25.482 34.648 -52.978 1.00 27.41 94 ARG C CA 1
ATOM 2597 C C . ARG C 1 98 ? 26.976 34.578 -53.259 1.00 26.33 94 ARG C C 1
ATOM 2598 O O . ARG C 1 98 ? 27.366 33.695 -54.071 1.00 27.59 94 ARG C O 1
ATOM 2606 N N . TYR C 1 99 ? 27.760 35.395 -52.587 1.00 26.58 95 TYR C N 1
ATOM 2607 C CA . TYR C 1 99 ? 29.225 35.308 -52.692 1.00 26.10 95 TYR C CA 1
ATOM 2608 C C . TYR C 1 99 ? 29.805 34.702 -51.419 1.00 31.48 95 TYR C C 1
ATOM 2609 O O . TYR C 1 99 ? 29.465 35.103 -50.301 1.00 30.44 95 TYR C O 1
ATOM 2618 N N . TYR C 1 100 ? 30.812 33.880 -51.648 1.00 27.65 96 TYR C N 1
ATOM 2619 C CA . TYR C 1 100 ? 31.699 33.377 -50.579 1.00 26.18 96 TYR C CA 1
ATOM 2620 C C . TYR C 1 100 ? 32.473 34.517 -49.999 1.00 27.94 96 TYR C C 1
ATOM 2621 O O . TYR C 1 100 ? 33.048 35.310 -50.767 1.00 28.22 96 TYR C O 1
ATOM 2630 N N . GLY C 1 101 ? 32.578 34.539 -48.664 1.00 28.24 97 GLY C N 1
ATOM 2631 C CA . GLY C 1 101 ? 33.403 35.534 -47.977 1.00 31.70 97 GLY C CA 1
ATOM 2632 C C . GLY C 1 101 ? 32.630 36.157 -46.841 1.00 34.16 97 GLY C C 1
ATOM 2633 O O . GLY C 1 101 ? 32.067 35.415 -46.007 1.00 34.56 97 GLY C O 1
ATOM 2634 N N . SER C 1 102 ? 32.649 37.480 -46.794 1.00 29.10 98 SER C N 1
ATOM 2635 C CA . SER C 1 102 ? 32.186 38.254 -45.625 1.00 30.67 98 SER C CA 1
ATOM 2636 C C . SER C 1 102 ? 31.662 39.619 -46.093 1.00 31.88 98 SER C C 1
ATOM 2637 O O . SER C 1 102 ? 31.347 39.745 -47.299 1.00 31.41 98 SER C O 1
ATOM 2640 N N . TRP C 1 103 ? 31.689 40.625 -45.219 1.00 32.67 99 TRP C N 1
ATOM 2641 C CA . TRP C 1 103 ? 31.184 41.984 -45.543 1.00 34.01 99 TRP C CA 1
ATOM 2642 C C . TRP C 1 103 ? 32.289 42.853 -46.130 1.00 33.21 99 TRP C C 1
ATOM 2643 O O . TRP C 1 103 ? 32.013 43.550 -47.130 1.00 32.64 99 TRP C O 1
ATOM 2654 N N . SER C 1 104 ? 33.540 42.766 -45.665 1.00 29.52 100 SER C N 1
ATOM 2655 C CA . SER C 1 104 ? 34.652 43.647 -46.105 1.00 30.68 100 SER C CA 1
ATOM 2656 C C . SER C 1 104 ? 35.462 43.078 -47.255 1.00 27.17 100 SER C C 1
ATOM 2657 O O . SER C 1 104 ? 36.341 43.781 -47.787 1.00 31.41 100 SER C O 1
ATOM 2660 N N . TYR C 1 105 A 35.190 41.829 -47.594 1.00 29.70 100 TYR C N 1
ATOM 2661 C CA . TYR C 1 105 A 35.863 41.114 -48.687 1.00 29.36 100 TYR C CA 1
ATOM 2662 C C . TYR C 1 105 A 34.950 39.995 -49.147 1.00 28.08 100 TYR C C 1
ATOM 2663 O O . TYR C 1 105 A 34.192 39.441 -48.365 1.00 27.47 100 TYR C O 1
ATOM 2672 N N . TYR C 1 106 B 34.986 39.682 -50.440 1.00 28.55 100 TYR C N 1
ATOM 2673 C CA . TYR C 1 106 B 34.282 38.512 -50.986 1.00 26.98 100 TYR C CA 1
ATOM 2674 C C . TYR C 1 106 B 34.986 38.076 -52.254 1.00 26.17 100 TYR C C 1
ATOM 2675 O O . TYR C 1 106 B 35.715 38.873 -52.827 1.00 27.89 100 TYR C O 1
ATOM 2684 N N . TYR C 1 107 C 34.817 36.818 -52.615 1.00 26.63 100 TYR C N 1
ATOM 2685 C CA . TYR C 1 107 C 35.691 36.199 -53.637 1.00 27.81 100 TYR C CA 1
ATOM 2686 C C . TYR C 1 107 C 34.980 35.719 -54.893 1.00 24.27 100 TYR C C 1
ATOM 2687 O O . TYR C 1 107 C 35.620 35.850 -55.933 1.00 26.78 100 TYR C O 1
ATOM 2696 N N . ALA C 1 108 D 33.798 35.109 -54.818 1.00 24.91 100 ALA C N 1
ATOM 2697 C CA . ALA C 1 108 D 33.152 34.443 -55.944 1.00 24.68 100 ALA C CA 1
ATOM 2698 C C . ALA C 1 108 D 31.745 34.021 -55.545 1.00 27.95 100 ALA C C 1
ATOM 2699 O O . ALA C 1 108 D 31.496 33.727 -54.407 1.00 26.76 100 ALA C O 1
ATOM 2701 N N . MET C 1 109 E 30.854 33.971 -56.537 1.00 25.96 100 MET C N 1
ATOM 2702 C CA . MET C 1 109 E 29.501 33.482 -56.396 1.00 24.76 100 MET C CA 1
ATOM 2703 C C . MET C 1 109 E 29.514 31.964 -56.194 1.00 23.97 100 MET C C 1
ATOM 2704 O O . MET C 1 109 E 29.796 31.184 -57.135 1.00 27.92 100 MET C O 1
ATOM 2709 N N . ASP C 1 110 ? 29.135 31.558 -54.974 1.00 27.18 101 ASP C N 1
ATOM 2710 C CA . ASP C 1 110 ? 29.190 30.125 -54.628 1.00 27.33 101 ASP C CA 1
ATOM 2711 C C . ASP C 1 110 ? 27.834 29.434 -54.705 1.00 28.61 101 ASP C C 1
ATOM 2712 O O . ASP C 1 110 ? 27.840 28.235 -54.892 1.00 32.25 101 ASP C O 1
ATOM 2717 N N . TYR C 1 111 ? 26.712 30.063 -54.361 1.00 26.36 102 TYR C N 1
ATOM 2718 C CA . TYR C 1 111 ? 25.428 29.394 -54.516 1.00 28.30 102 TYR C CA 1
ATOM 2719 C C . TYR C 1 111 ? 24.592 30.273 -55.476 1.00 25.89 102 TYR C C 1
ATOM 2720 O O . TYR C 1 111 ? 24.560 31.509 -55.228 1.00 29.62 102 TYR C O 1
ATOM 2729 N N . TRP C 1 112 ? 23.998 29.621 -56.434 1.00 29.07 103 TRP C N 1
ATOM 2730 C CA . TRP C 1 112 ? 23.267 30.317 -57.537 1.00 27.60 103 TRP C CA 1
ATOM 2731 C C . TRP C 1 112 ? 21.789 29.956 -57.502 1.00 31.00 103 TRP C C 1
ATOM 2732 O O . TRP C 1 112 ? 21.444 28.801 -57.307 1.00 31.10 103 TRP C O 1
ATOM 2743 N N . GLY C 1 113 ? 20.932 30.924 -57.848 1.00 30.62 104 GLY C N 1
ATOM 2744 C CA . GLY C 1 113 ? 19.540 30.617 -58.192 1.00 30.44 104 GLY C CA 1
ATOM 2745 C C . GLY C 1 113 ? 19.429 29.888 -59.494 1.00 28.19 104 GLY C C 1
ATOM 2746 O O . GLY C 1 113 ? 20.461 29.705 -60.220 1.00 32.52 104 GLY C O 1
ATOM 2747 N N . GLN C 1 114 ? 18.198 29.475 -59.834 1.00 28.20 105 GLN C N 1
ATOM 2748 C CA . GLN C 1 114 ? 17.927 28.663 -61.034 1.00 29.66 105 GLN C CA 1
ATOM 2749 C C . GLN C 1 114 ? 17.737 29.582 -62.251 1.00 30.35 105 GLN C C 1
ATOM 2750 O O . GLN C 1 114 ? 17.702 29.063 -63.347 1.00 31.47 105 GLN C O 1
ATOM 2756 N N . GLY C 1 115 ? 17.721 30.880 -62.055 1.00 31.37 106 GLY C N 1
ATOM 2757 C CA . GLY C 1 115 ? 17.616 31.835 -63.177 1.00 32.23 106 GLY C CA 1
ATOM 2758 C C . GLY C 1 115 ? 16.155 32.234 -63.422 1.00 34.01 106 GLY C C 1
ATOM 2759 O O . GLY C 1 115 ? 15.254 31.418 -63.169 1.00 30.95 106 GLY C O 1
ATOM 2760 N N . THR C 1 116 ? 15.950 33.486 -63.809 1.00 31.63 107 THR C N 1
ATOM 2761 C CA . THR C 1 116 ? 14.661 34.007 -64.348 1.00 34.32 107 THR C CA 1
ATOM 2762 C C . THR C 1 116 ? 14.816 34.327 -65.841 1.00 33.23 107 THR C C 1
ATOM 2763 O O . THR C 1 116 ? 15.679 35.146 -66.192 1.00 31.27 107 THR C O 1
ATOM 2767 N N . SER C 1 117 ? 14.006 33.673 -66.663 1.00 33.89 108 SER C N 1
ATOM 2768 C CA . SER C 1 117 ? 13.950 33.930 -68.127 1.00 33.38 108 SER C CA 1
ATOM 2769 C C . SER C 1 117 ? 13.085 35.168 -68.403 1.00 35.34 108 SER C C 1
ATOM 2770 O O . SER C 1 117 ? 11.949 35.233 -67.909 1.00 33.53 108 SER C O 1
ATOM 2773 N N . VAL C 1 118 ? 13.663 36.181 -69.043 1.00 33.61 109 VAL C N 1
ATOM 2774 C CA . VAL C 1 118 ? 12.910 37.400 -69.453 1.00 30.59 109 VAL C CA 1
ATOM 2775 C C . VAL C 1 118 ? 12.916 37.404 -70.976 1.00 33.06 109 VAL C C 1
ATOM 2776 O O . VAL C 1 118 ? 13.994 37.343 -71.587 1.00 30.31 109 VAL C O 1
ATOM 2780 N N . THR C 1 119 ? 11.724 37.463 -71.587 1.00 34.66 110 THR C N 1
ATOM 2781 C CA . THR C 1 119 ? 11.602 37.605 -73.065 1.00 34.60 110 THR C CA 1
ATOM 2782 C C . THR C 1 119 ? 10.841 38.903 -73.336 1.00 32.29 110 THR C C 1
ATOM 2783 O O . THR C 1 119 ? 9.773 39.072 -72.779 1.00 33.16 110 THR C O 1
ATOM 2787 N N . VAL C 1 120 ? 11.469 39.807 -74.072 1.00 32.28 111 VAL C N 1
ATOM 2788 C CA . VAL C 1 120 ? 10.843 41.088 -74.495 1.00 32.50 111 VAL C CA 1
ATOM 2789 C C . VAL C 1 120 ? 10.492 40.950 -75.972 1.00 37.03 111 VAL C C 1
ATOM 2790 O O . VAL C 1 120 ? 11.410 40.691 -76.768 1.00 37.18 111 VAL C O 1
ATOM 2794 N N . SER C 1 121 ? 9.215 41.128 -76.294 1.00 38.97 112 SER C N 1
ATOM 2795 C CA . SER C 1 121 ? 8.678 40.884 -77.665 1.00 43.39 112 SER C CA 1
ATOM 2796 C C . SER C 1 121 ? 7.564 41.888 -77.967 1.00 39.19 112 SER C C 1
ATOM 2797 O O . SER C 1 121 ? 6.771 42.123 -77.038 1.00 37.62 112 SER C O 1
ATOM 2800 N N . SER C 1 122 ? 7.462 42.370 -79.223 1.00 50.50 113 SER C N 1
ATOM 2801 C CA . SER C 1 122 ? 6.408 43.299 -79.751 1.00 56.09 113 SER C CA 1
ATOM 2802 C C . SER C 1 122 ? 5.538 42.610 -80.811 1.00 56.66 113 SER C C 1
ATOM 2803 O O . SER C 1 122 ? 5.016 41.526 -80.598 1.00 63.28 113 SER C O 1
ATOM 2806 N N . ASP D 2 1 ? 37.605 48.586 -69.153 1.00 44.65 1 ASP D N 1
ATOM 2807 C CA . ASP D 2 1 ? 37.219 47.335 -68.483 1.00 36.88 1 ASP D CA 1
ATOM 2808 C C . ASP D 2 1 ? 38.340 46.318 -68.691 1.00 39.55 1 ASP D C 1
ATOM 2809 O O . ASP D 2 1 ? 38.902 46.265 -69.798 1.00 38.67 1 ASP D O 1
ATOM 2814 N N . ILE D 2 2 ? 38.549 45.415 -67.740 1.00 35.13 2 ILE D N 1
ATOM 2815 C CA . ILE D 2 2 ? 39.472 44.273 -67.987 1.00 30.65 2 ILE D CA 1
ATOM 2816 C C . ILE D 2 2 ? 38.795 43.291 -68.916 1.00 28.37 2 ILE D C 1
ATOM 2817 O O . ILE D 2 2 ? 37.621 42.850 -68.703 1.00 30.73 2 ILE D O 1
ATOM 2822 N N . ILE D 2 3 ? 39.537 42.891 -69.936 1.00 28.75 3 ILE D N 1
ATOM 2823 C CA . ILE D 2 3 ? 39.122 41.863 -70.908 1.00 29.43 3 ILE D CA 1
ATOM 2824 C C . ILE D 2 3 ? 39.830 40.547 -70.603 1.00 30.90 3 ILE D C 1
ATOM 2825 O O . ILE D 2 3 ? 41.064 40.565 -70.439 1.00 28.83 3 ILE D O 1
ATOM 2830 N N . LEU D 2 4 ? 39.016 39.517 -70.483 1.00 28.93 4 LEU D N 1
ATOM 2831 C CA . LEU D 2 4 ? 39.444 38.116 -70.261 1.00 30.16 4 LEU D CA 1
ATOM 2832 C C . LEU D 2 4 ? 39.199 37.382 -71.560 1.00 29.25 4 LEU D C 1
ATOM 2833 O O . LEU D 2 4 ? 38.056 37.368 -72.020 1.00 31.10 4 LEU D O 1
ATOM 2838 N N . THR D 2 5 ? 40.253 36.776 -72.102 1.00 29.43 5 THR D N 1
ATOM 2839 C CA . THR D 2 5 ? 40.206 36.013 -73.362 1.00 30.41 5 THR D CA 1
ATOM 2840 C C . THR D 2 5 ? 40.489 34.537 -73.106 1.00 29.51 5 THR D C 1
ATOM 2841 O O . THR D 2 5 ? 41.549 34.275 -72.525 1.00 29.32 5 THR D O 1
ATOM 2845 N N . GLN D 2 6 ? 39.580 33.673 -73.524 1.00 28.40 6 GLN D N 1
ATOM 2846 C CA . GLN D 2 6 ? 39.692 32.213 -73.404 1.00 30.01 6 GLN D CA 1
ATOM 2847 C C . GLN D 2 6 ? 39.979 31.608 -74.776 1.00 36.44 6 GLN D C 1
ATOM 2848 O O . GLN D 2 6 ? 39.564 32.170 -75.766 1.00 35.91 6 GLN D O 1
ATOM 2854 N N . ASP D 2 7 ? 40.633 30.454 -74.809 1.00 37.08 7 ASP D N 1
ATOM 2855 C CA . ASP D 2 7 ? 40.878 29.700 -76.059 1.00 39.81 7 ASP D CA 1
ATOM 2856 C C . ASP D 2 7 ? 39.866 28.570 -76.177 1.00 39.97 7 ASP D C 1
ATOM 2857 O O . ASP D 2 7 ? 39.373 28.075 -75.177 1.00 38.04 7 ASP D O 1
ATOM 2862 N N . GLU D 2 8 ? 39.579 28.155 -77.402 1.00 36.36 8 GLU D N 1
ATOM 2863 C CA . GLU D 2 8 ? 38.783 26.952 -77.698 1.00 38.76 8 GLU D CA 1
ATOM 2864 C C . GLU D 2 8 ? 39.649 25.714 -77.459 1.00 36.41 8 GLU D C 1
ATOM 2865 O O . GLU D 2 8 ? 40.902 25.826 -77.599 1.00 41.03 8 GLU D O 1
ATOM 2871 N N . LEU D 2 9 ? 39.031 24.582 -77.151 1.00 34.97 9 LEU D N 1
ATOM 2872 C CA . LEU D 2 9 ? 39.719 23.254 -77.129 1.00 40.67 9 LEU D CA 1
ATOM 2873 C C . LEU D 2 9 ? 39.885 22.674 -78.552 1.00 47.15 9 LEU D C 1
ATOM 2874 O O . LEU D 2 9 ? 38.949 22.955 -79.315 1.00 52.58 9 LEU D O 1
ATOM 2879 N N . VAL D 2 13 ? 36.911 15.815 -76.941 1.00 55.45 13 VAL D N 1
ATOM 2880 C CA . VAL D 2 13 ? 37.820 15.292 -75.866 1.00 48.56 13 VAL D CA 1
ATOM 2881 C C . VAL D 2 13 ? 37.423 13.862 -75.481 1.00 47.76 13 VAL D C 1
ATOM 2882 O O . VAL D 2 13 ? 36.207 13.621 -75.299 1.00 48.76 13 VAL D O 1
ATOM 2886 N N . THR D 2 14 ? 38.391 12.985 -75.168 1.00 42.14 14 THR D N 1
ATOM 2887 C CA . THR D 2 14 ? 38.107 11.569 -74.825 1.00 38.57 14 THR D CA 1
ATOM 2888 C C . THR D 2 14 ? 38.051 11.413 -73.320 1.00 39.80 14 THR D C 1
ATOM 2889 O O . THR D 2 14 ? 38.938 11.943 -72.651 1.00 39.64 14 THR D O 1
ATOM 2893 N N . SER D 2 15 ? 37.086 10.693 -72.761 1.00 39.27 15 SER D N 1
ATOM 2894 C CA . SER D 2 15 ? 36.950 10.634 -71.294 1.00 40.84 15 SER D CA 1
ATOM 2895 C C . SER D 2 15 ? 38.183 9.947 -70.707 1.00 44.79 15 SER D C 1
ATOM 2896 O O . SER D 2 15 ? 38.758 9.058 -71.376 1.00 43.49 15 SER D O 1
ATOM 2899 N N . GLY D 2 16 ? 38.637 10.404 -69.540 1.00 35.68 16 GLY D N 1
ATOM 2900 C CA . GLY D 2 16 ? 39.856 9.904 -68.886 1.00 36.29 16 GLY D CA 1
ATOM 2901 C C . GLY D 2 16 ? 41.084 10.719 -69.246 1.00 33.90 16 GLY D C 1
ATOM 2902 O O . GLY D 2 16 ? 42.081 10.634 -68.476 1.00 37.42 16 GLY D O 1
ATOM 2903 N N . GLU D 2 17 ? 41.016 11.524 -70.301 1.00 35.43 17 GLU D N 1
ATOM 2904 C CA . GLU D 2 17 ? 42.144 12.419 -70.675 1.00 38.67 17 GLU D CA 1
ATOM 2905 C C . GLU D 2 17 ? 42.226 13.618 -69.743 1.00 37.31 17 GLU D C 1
ATOM 2906 O O . GLU D 2 17 ? 41.286 13.903 -69.027 1.00 39.85 17 GLU D O 1
ATOM 2912 N N . SER D 2 18 ? 43.356 14.296 -69.783 1.00 32.61 18 SER D N 1
ATOM 2913 C CA . SER D 2 18 ? 43.570 15.568 -69.092 1.00 32.96 18 SER D CA 1
ATOM 2914 C C . SER D 2 18 ? 43.279 16.701 -70.086 1.00 31.62 18 SER D C 1
ATOM 2915 O O . SER D 2 18 ? 43.633 16.623 -71.287 1.00 30.45 18 SER D O 1
ATOM 2918 N N . VAL D 2 19 ? 42.655 17.762 -69.602 1.00 29.10 19 VAL D N 1
ATOM 2919 C CA . VAL D 2 19 ? 42.469 18.956 -70.456 1.00 29.78 19 VAL D CA 1
ATOM 2920 C C . VAL D 2 19 ? 42.767 20.175 -69.601 1.00 30.95 19 VAL D C 1
ATOM 2921 O O . VAL D 2 19 ? 42.690 20.113 -68.348 1.00 30.49 19 VAL D O 1
ATOM 2925 N N . SER D 2 20 ? 43.139 21.252 -70.260 1.00 29.81 20 SER D N 1
ATOM 2926 C CA . SER D 2 20 ? 43.257 22.520 -69.554 1.00 29.66 20 SER D CA 1
ATOM 2927 C C . SER D 2 20 ? 42.471 23.584 -70.324 1.00 31.45 20 SER D C 1
ATOM 2928 O O . SER D 2 20 ? 42.342 23.494 -71.569 1.00 30.30 20 SER D O 1
ATOM 2931 N N . ILE D 2 21 ? 41.966 24.546 -69.563 1.00 31.37 21 ILE D N 1
ATOM 2932 C CA . ILE D 2 21 ? 41.284 25.758 -70.102 1.00 28.80 21 ILE D CA 1
ATOM 2933 C C . ILE D 2 21 ? 42.211 26.916 -69.820 1.00 27.98 21 ILE D C 1
ATOM 2934 O O . ILE D 2 21 ? 42.680 27.041 -68.661 1.00 28.47 21 ILE D O 1
ATOM 2939 N N . SER D 2 22 ? 42.434 27.774 -70.820 1.00 27.33 22 SER D N 1
ATOM 2940 C CA . SER D 2 22 ? 43.271 28.971 -70.714 1.00 27.62 22 SER D CA 1
ATOM 2941 C C . SER D 2 22 ? 42.401 30.228 -70.642 1.00 30.29 22 SER D C 1
ATOM 2942 O O . SER D 2 22 ? 41.445 30.356 -71.415 1.00 31.02 22 SER D O 1
ATOM 2945 N N . CYS D 2 23 ? 42.863 31.159 -69.869 1.00 28.42 23 CYS D N 1
ATOM 2946 C CA . CYS D 2 23 ? 42.276 32.520 -69.737 1.00 28.93 23 CYS D CA 1
ATOM 2947 C C . CYS D 2 23 ? 43.418 33.524 -69.594 1.00 31.49 23 CYS D C 1
ATOM 2948 O O . CYS D 2 23 ? 44.346 33.267 -68.810 1.00 30.82 23 CYS D O 1
ATOM 2951 N N . ARG D 2 24 ? 43.368 34.630 -70.345 1.00 27.46 24 ARG D N 1
ATOM 2952 C CA . ARG D 2 24 ? 44.396 35.680 -70.332 1.00 30.08 24 ARG D CA 1
ATOM 2953 C C . ARG D 2 24 ? 43.699 36.986 -70.017 1.00 29.93 24 ARG D C 1
ATOM 2954 O O . ARG D 2 24 ? 42.635 37.255 -70.596 1.00 33.38 24 ARG D O 1
ATOM 2962 N N . SER D 2 25 ? 44.310 37.758 -69.154 1.00 28.35 25 SER D N 1
ATOM 2963 C CA . SER D 2 25 ? 43.758 39.030 -68.689 1.00 30.41 25 SER D CA 1
ATOM 2964 C C . SER D 2 25 ? 44.466 40.184 -69.400 1.00 31.99 25 SER D C 1
ATOM 2965 O O . SER D 2 25 ? 45.691 40.135 -69.545 1.00 30.99 25 SER D O 1
ATOM 2968 N N . SER D 2 26 ? 43.755 41.275 -69.704 1.00 30.94 26 SER D N 1
ATOM 2969 C CA . SER D 2 26 ? 44.355 42.490 -70.310 1.00 32.92 26 SER D CA 1
ATOM 2970 C C . SER D 2 26 ? 45.168 43.248 -69.264 1.00 34.81 26 SER D C 1
ATOM 2971 O O . SER D 2 26 ? 45.952 44.132 -69.587 1.00 34.27 26 SER D O 1
ATOM 2974 N N . LYS D 2 27 ? 44.981 42.947 -67.984 1.00 33.79 27 LYS D N 1
ATOM 2975 C CA . LYS D 2 27 ? 45.648 43.648 -66.876 1.00 37.09 27 LYS D CA 1
ATOM 2976 C C . LYS D 2 27 ? 45.931 42.620 -65.779 1.00 33.03 27 LYS D C 1
ATOM 2977 O O . LYS D 2 27 ? 45.164 41.650 -65.674 1.00 30.81 27 LYS D O 1
ATOM 2983 N N . SER D 2 28 A 46.839 42.966 -64.890 1.00 32.64 27 SER D N 1
ATOM 2984 C CA . SER D 2 28 A 47.114 42.193 -63.654 1.00 35.31 27 SER D CA 1
ATOM 2985 C C . SER D 2 28 A 45.834 41.995 -62.849 1.00 32.27 27 SER D C 1
ATOM 2986 O O . SER D 2 28 A 45.102 42.985 -62.646 1.00 32.65 27 SER D O 1
ATOM 2989 N N . LEU D 2 29 B 45.601 40.781 -62.342 1.00 28.58 27 LEU D N 1
ATOM 2990 C CA . LEU D 2 29 B 44.465 40.543 -61.395 1.00 28.98 27 LEU D CA 1
ATOM 2991 C C . LEU D 2 29 B 44.964 40.438 -59.948 1.00 28.97 27 LEU D C 1
ATOM 2992 O O . LEU D 2 29 B 44.140 40.121 -59.062 1.00 28.17 27 LEU D O 1
ATOM 2997 N N . LEU D 2 30 C 46.226 40.808 -59.710 1.00 33.88 27 LEU D N 1
ATOM 2998 C CA . LEU D 2 30 C 46.822 40.800 -58.342 1.00 31.65 27 LEU D CA 1
ATOM 2999 C C . LEU D 2 30 C 46.408 42.078 -57.675 1.00 35.05 27 LEU D C 1
ATOM 3000 O O . LEU D 2 30 C 46.680 43.152 -58.247 1.00 34.25 27 LEU D O 1
ATOM 3005 N N . TYR D 2 31 D 45.766 41.971 -56.533 1.00 30.02 27 TYR D N 1
ATOM 3006 C CA . TYR D 2 31 D 45.403 43.151 -55.747 1.00 33.74 27 TYR D CA 1
ATOM 3007 C C . TYR D 2 31 D 46.490 43.421 -54.711 1.00 36.84 27 TYR D C 1
ATOM 3008 O O . TYR D 2 31 D 47.341 42.560 -54.469 1.00 33.35 27 TYR D O 1
ATOM 3017 N N . LYS D 2 32 E 46.435 44.607 -54.126 1.00 40.41 27 LYS D N 1
ATOM 3018 C CA . LYS D 2 32 E 47.447 45.097 -53.151 1.00 42.40 27 LYS D CA 1
ATOM 3019 C C . LYS D 2 32 E 47.423 44.231 -51.876 1.00 40.02 27 LYS D C 1
ATOM 3020 O O . LYS D 2 32 E 48.282 44.432 -51.048 1.00 40.18 27 LYS D O 1
ATOM 3026 N N . ASP D 2 33 ? 46.463 43.339 -51.681 1.00 36.24 28 ASP D N 1
ATOM 3027 C CA . ASP D 2 33 ? 46.430 42.436 -50.502 1.00 34.90 28 ASP D CA 1
ATOM 3028 C C . ASP D 2 33 ? 47.179 41.147 -50.848 1.00 34.28 28 ASP D C 1
ATOM 3029 O O . ASP D 2 33 ? 47.128 40.193 -50.040 1.00 37.81 28 ASP D O 1
ATOM 3034 N N . GLY D 2 34 ? 47.809 41.069 -52.028 1.00 33.50 29 GLY D N 1
ATOM 3035 C CA . GLY D 2 34 ? 48.569 39.888 -52.460 1.00 33.70 29 GLY D CA 1
ATOM 3036 C C . GLY D 2 34 ? 47.690 38.756 -53.005 1.00 30.82 29 GLY D C 1
ATOM 3037 O O . GLY D 2 34 ? 48.252 37.742 -53.411 1.00 32.33 29 GLY D O 1
ATOM 3038 N N . LYS D 2 35 ? 46.384 38.954 -53.104 1.00 29.86 30 LYS D N 1
ATOM 3039 C CA . LYS D 2 35 ? 45.445 37.904 -53.613 1.00 29.60 30 LYS D CA 1
ATOM 3040 C C . LYS D 2 35 ? 45.128 38.218 -55.073 1.00 29.80 30 LYS D C 1
ATOM 3041 O O . LYS D 2 35 ? 45.038 39.409 -55.437 1.00 29.88 30 LYS D O 1
ATOM 3047 N N . THR D 2 36 ? 44.931 37.186 -55.865 1.00 28.07 31 THR D N 1
ATOM 3048 C CA . THR D 2 36 ? 44.592 37.328 -57.300 1.00 27.18 31 THR D CA 1
ATOM 3049 C C . THR D 2 36 ? 43.117 36.955 -57.462 1.00 28.35 31 THR D C 1
ATOM 3050 O O . THR D 2 36 ? 42.764 35.788 -57.250 1.00 26.78 31 THR D O 1
ATOM 3054 N N . TYR D 2 37 ? 42.271 37.934 -57.836 1.00 24.87 32 TYR D N 1
ATOM 3055 C CA . TYR D 2 37 ? 40.809 37.752 -57.831 1.00 25.17 32 TYR D CA 1
ATOM 3056 C C . TYR D 2 37 ? 40.311 37.175 -59.170 1.00 27.79 32 TYR D C 1
ATOM 3057 O O . TYR D 2 37 ? 39.744 37.913 -59.998 1.00 27.90 32 TYR D O 1
ATOM 3066 N N . LEU D 2 38 ? 40.615 35.906 -59.423 1.00 26.59 33 LEU D N 1
ATOM 3067 C CA . LEU D 2 38 ? 40.306 35.186 -60.665 1.00 25.16 33 LEU D CA 1
ATOM 3068 C C . LEU D 2 38 ? 39.537 33.942 -60.272 1.00 27.37 33 LEU D C 1
ATOM 3069 O O . LEU D 2 38 ? 40.011 33.142 -59.432 1.00 26.14 33 LEU D O 1
ATOM 3074 N N . ASN D 2 39 ? 38.361 33.772 -60.844 1.00 23.85 34 ASN D N 1
ATOM 3075 C CA . ASN D 2 39 ? 37.437 32.655 -60.606 1.00 23.80 34 ASN D CA 1
ATOM 3076 C C . ASN D 2 39 ? 37.309 31.794 -61.837 1.00 24.61 34 ASN D C 1
ATOM 3077 O O . ASN D 2 39 ? 37.396 32.307 -62.974 1.00 25.37 34 ASN D O 1
ATOM 3082 N N . TRP D 2 40 ? 36.944 30.553 -61.609 1.00 23.45 35 TRP D N 1
ATOM 3083 C CA . TRP D 2 40 ? 36.550 29.581 -62.650 1.00 24.91 35 TRP D CA 1
ATOM 3084 C C . TRP D 2 40 ? 35.211 28.994 -62.283 1.00 27.93 35 TRP D C 1
ATOM 3085 O O . TRP D 2 40 ? 34.991 28.600 -61.134 1.00 26.12 35 TRP D O 1
ATOM 3096 N N . PHE D 2 41 ? 34.322 29.003 -63.273 1.00 24.84 36 PHE D N 1
ATOM 3097 C CA . PHE D 2 41 ? 32.978 28.381 -63.255 1.00 24.40 36 PHE D CA 1
ATOM 3098 C C . PHE D 2 41 ? 32.818 27.369 -64.372 1.00 25.74 36 PHE D C 1
ATOM 3099 O O . PHE D 2 41 ? 33.398 27.519 -65.477 1.00 27.37 36 PHE D O 1
ATOM 3107 N N . LEU D 2 42 ? 32.014 26.362 -64.096 1.00 26.78 37 LEU D N 1
ATOM 3108 C CA . LEU D 2 42 ? 31.459 25.417 -65.093 1.00 30.36 37 LEU D CA 1
ATOM 3109 C C . LEU D 2 42 ? 29.957 25.644 -65.187 1.00 28.10 37 LEU D C 1
ATOM 3110 O O . LEU D 2 42 ? 29.279 25.589 -64.161 1.00 29.05 37 LEU D O 1
ATOM 3115 N N . GLN D 2 43 ? 29.455 25.868 -66.410 1.00 29.44 38 GLN D N 1
ATOM 3116 C CA . GLN D 2 43 ? 28.000 25.835 -66.642 1.00 29.01 38 GLN D CA 1
ATOM 3117 C C . GLN D 2 43 ? 27.650 24.620 -67.491 1.00 26.72 38 GLN D C 1
ATOM 3118 O O . GLN D 2 43 ? 28.010 24.568 -68.687 1.00 31.49 38 GLN D O 1
ATOM 3124 N N . ARG D 2 44 ? 27.074 23.623 -66.851 1.00 30.10 39 ARG D N 1
ATOM 3125 C CA . ARG D 2 44 ? 26.607 22.392 -67.513 1.00 32.77 39 ARG D CA 1
ATOM 3126 C C . ARG D 2 44 ? 25.380 22.749 -68.360 1.00 36.70 39 ARG D C 1
ATOM 3127 O O . ARG D 2 44 ? 24.679 23.728 -68.086 1.00 32.48 39 ARG D O 1
ATOM 3135 N N . PRO D 2 45 ? 25.096 21.990 -69.430 1.00 37.17 40 PRO D N 1
ATOM 3136 C CA . PRO D 2 45 ? 23.929 22.294 -70.268 1.00 39.96 40 PRO D CA 1
ATOM 3137 C C . PRO D 2 45 ? 22.643 22.425 -69.442 1.00 37.76 40 PRO D C 1
ATOM 3138 O O . PRO D 2 45 ? 22.359 21.542 -68.630 1.00 41.76 40 PRO D O 1
ATOM 3142 N N . GLY D 2 46 ? 21.919 23.535 -69.600 1.00 42.43 41 GLY D N 1
ATOM 3143 C CA . GLY D 2 46 ? 20.611 23.738 -68.951 1.00 46.80 41 GLY D CA 1
ATOM 3144 C C . GLY D 2 46 ? 20.721 24.035 -67.466 1.00 47.65 41 GLY D C 1
ATOM 3145 O O . GLY D 2 46 ? 19.709 24.003 -66.787 1.00 42.79 41 GLY D O 1
ATOM 3146 N N . GLN D 2 47 ? 21.921 24.308 -66.943 1.00 42.15 42 GLN D N 1
ATOM 3147 C CA . GLN D 2 47 ? 22.127 24.506 -65.493 1.00 37.19 42 GLN D CA 1
ATOM 3148 C C . GLN D 2 47 ? 22.609 25.939 -65.260 1.00 32.43 42 GLN D C 1
ATOM 3149 O O . GLN D 2 47 ? 23.104 26.576 -66.157 1.00 35.16 42 GLN D O 1
ATOM 3155 N N . SER D 2 48 ? 22.508 26.371 -64.031 1.00 32.52 43 SER D N 1
ATOM 3156 C CA . SER D 2 48 ? 23.197 27.553 -63.499 1.00 32.48 43 SER D CA 1
ATOM 3157 C C . SER D 2 48 ? 24.692 27.268 -63.489 1.00 32.68 43 SER D C 1
ATOM 3158 O O . SER D 2 48 ? 25.127 26.114 -63.299 1.00 31.31 43 SER D O 1
ATOM 3161 N N . PRO D 2 49 ? 25.508 28.326 -63.552 1.00 32.59 44 PRO D N 1
ATOM 3162 C CA . PRO D 2 49 ? 26.948 28.179 -63.358 1.00 31.47 44 PRO D CA 1
ATOM 3163 C C . PRO D 2 49 ? 27.254 27.577 -61.990 1.00 30.86 44 PRO D C 1
ATOM 3164 O O . PRO D 2 49 ? 26.506 27.829 -61.038 1.00 30.66 44 PRO D O 1
ATOM 3168 N N . GLN D 2 50 ? 28.344 26.823 -61.906 1.00 30.60 45 GLN D N 1
ATOM 3169 C CA . GLN D 2 50 ? 28.860 26.253 -60.626 1.00 31.36 45 GLN D CA 1
ATOM 3170 C C . GLN D 2 50 ? 30.281 26.787 -60.411 1.00 25.82 45 GLN D C 1
ATOM 3171 O O . GLN D 2 50 ? 31.103 26.707 -61.353 1.00 25.28 45 GLN D O 1
ATOM 3177 N N . LEU D 2 51 ? 30.570 27.265 -59.207 1.00 24.68 46 LEU D N 1
ATOM 3178 C CA . LEU D 2 51 ? 31.908 27.743 -58.820 1.00 26.84 46 LEU D CA 1
ATOM 3179 C C . LEU D 2 51 ? 32.863 26.529 -58.703 1.00 27.86 46 LEU D C 1
ATOM 3180 O O . LEU D 2 51 ? 32.484 25.506 -58.073 1.00 28.20 46 LEU D O 1
ATOM 3185 N N . LEU D 2 52 ? 34.009 26.630 -59.325 1.00 24.97 47 LEU D N 1
ATOM 3186 C CA . LEU D 2 52 ? 35.093 25.600 -59.190 1.00 24.39 47 LEU D CA 1
ATOM 3187 C C . LEU D 2 52 ? 36.258 26.132 -58.358 1.00 26.48 47 LEU D C 1
ATOM 3188 O O . LEU D 2 52 ? 36.691 25.477 -57.435 1.00 25.67 47 LEU D O 1
ATOM 3193 N N . ILE D 2 53 ? 36.781 27.296 -58.703 1.00 24.92 48 ILE D N 1
ATOM 3194 C CA . ILE D 2 53 ? 38.021 27.881 -58.172 1.00 24.37 48 ILE D CA 1
ATOM 3195 C C . ILE D 2 53 ? 37.792 29.349 -57.872 1.00 26.19 48 ILE D C 1
ATOM 3196 O O . ILE D 2 53 ? 37.215 30.038 -58.756 1.00 24.63 48 ILE D O 1
ATOM 3201 N N . TYR D 2 54 ? 38.256 29.818 -56.739 1.00 24.42 49 TYR D N 1
ATOM 3202 C CA . TYR D 2 54 ? 38.370 31.262 -56.481 1.00 23.98 49 TYR D CA 1
ATOM 3203 C C . TYR D 2 54 ? 39.780 31.623 -56.053 1.00 25.84 49 TYR D C 1
ATOM 3204 O O . TYR D 2 54 ? 40.611 30.741 -55.729 1.00 25.04 49 TYR D O 1
ATOM 3213 N N . LEU D 2 55 ? 40.050 32.925 -56.003 1.00 24.69 50 LEU D N 1
ATOM 3214 C CA . LEU D 2 55 ? 41.384 33.496 -55.692 1.00 26.00 50 LEU D CA 1
ATOM 3215 C C . LEU D 2 55 ? 42.441 32.750 -56.518 1.00 28.34 50 LEU D C 1
ATOM 3216 O O . LEU D 2 55 ? 43.499 32.466 -55.969 1.00 25.05 50 LEU D O 1
ATOM 3221 N N . MET D 2 56 ? 42.128 32.421 -57.777 1.00 25.51 51 MET D N 1
ATOM 3222 C CA . MET D 2 56 ? 43.032 31.881 -58.819 1.00 25.84 51 MET D CA 1
ATOM 3223 C C . MET D 2 56 ? 43.335 30.392 -58.599 1.00 24.63 51 MET D C 1
ATOM 3224 O O . MET D 2 56 ? 43.365 29.682 -59.568 1.00 25.21 51 MET D O 1
ATOM 3229 N N . SER D 2 57 ? 43.525 29.952 -57.349 1.00 24.25 52 SER D N 1
ATOM 3230 C CA . SER D 2 57 ? 44.012 28.577 -57.119 1.00 26.48 52 SER D CA 1
ATOM 3231 C C . SER D 2 57 ? 43.304 27.934 -55.938 1.00 28.08 52 SER D C 1
ATOM 3232 O O . SER D 2 57 ? 43.693 26.790 -55.633 1.00 29.25 52 SER D O 1
ATOM 3235 N N . THR D 2 58 ? 42.322 28.556 -55.296 1.00 24.74 53 THR D N 1
ATOM 3236 C CA . THR D 2 58 ? 41.581 27.887 -54.199 1.00 25.94 53 THR D CA 1
ATOM 3237 C C . THR D 2 58 ? 40.419 27.067 -54.754 1.00 27.81 53 THR D C 1
ATOM 3238 O O . THR D 2 58 ? 39.453 27.607 -55.361 1.00 27.08 53 THR D O 1
ATOM 3242 N N . ARG D 2 59 ? 40.472 25.755 -54.549 1.00 24.89 54 ARG D N 1
ATOM 3243 C CA . ARG D 2 59 ? 39.360 24.866 -54.887 1.00 27.24 54 ARG D CA 1
ATOM 3244 C C . ARG D 2 59 ? 38.169 25.089 -53.960 1.00 29.93 54 ARG D C 1
ATOM 3245 O O . ARG D 2 59 ? 38.309 24.995 -52.727 1.00 29.13 54 ARG D O 1
ATOM 3253 N N . ALA D 2 60 ? 36.977 25.312 -54.516 1.00 27.18 55 ALA D N 1
ATOM 3254 C CA . ALA D 2 60 ? 35.797 25.596 -53.689 1.00 28.60 55 ALA D CA 1
ATOM 3255 C C . ALA D 2 60 ? 35.332 24.319 -52.973 1.00 29.58 55 ALA D C 1
ATOM 3256 O O . ALA D 2 60 ? 35.578 23.200 -53.443 1.00 26.47 55 ALA D O 1
ATOM 3258 N N . SER D 2 61 ? 34.645 24.489 -51.861 1.00 31.90 56 SER D N 1
ATOM 3259 C CA . SER D 2 61 ? 34.061 23.392 -51.065 1.00 31.51 56 SER D CA 1
ATOM 3260 C C . SER D 2 61 ? 33.162 22.510 -51.934 1.00 31.36 56 SER D C 1
ATOM 3261 O O . SER D 2 61 ? 32.349 23.024 -52.712 1.00 30.41 56 SER D O 1
ATOM 3264 N N . GLY D 2 62 ? 33.356 21.208 -51.914 1.00 29.06 57 GLY D N 1
ATOM 3265 C CA . GLY D 2 62 ? 32.541 20.234 -52.673 1.00 31.62 57 GLY D CA 1
ATOM 3266 C C . GLY D 2 62 ? 33.042 20.000 -54.094 1.00 31.26 57 GLY D C 1
ATOM 3267 O O . GLY D 2 62 ? 32.553 19.093 -54.757 1.00 33.42 57 GLY D O 1
ATOM 3268 N N . VAL D 2 63 ? 34.060 20.718 -54.557 1.00 27.24 58 VAL D N 1
ATOM 3269 C CA . VAL D 2 63 ? 34.583 20.516 -55.933 1.00 25.74 58 VAL D CA 1
ATOM 3270 C C . VAL D 2 63 ? 35.609 19.365 -55.924 1.00 27.80 58 VAL D C 1
ATOM 3271 O O . VAL D 2 63 ? 36.466 19.337 -55.032 1.00 26.86 58 VAL D O 1
ATOM 3275 N N . SER D 2 64 ? 35.529 18.523 -56.930 1.00 27.93 59 SER D N 1
ATOM 3276 C CA . SER D 2 64 ? 36.474 17.404 -57.161 1.00 29.87 59 SER D CA 1
ATOM 3277 C C . SER D 2 64 ? 37.905 17.914 -57.176 1.00 33.42 59 SER D C 1
ATOM 3278 O O . SER D 2 64 ? 38.165 18.924 -57.885 1.00 27.07 59 SER D O 1
ATOM 3281 N N . ASP D 2 65 ? 38.855 17.172 -56.582 1.00 30.85 60 ASP D N 1
ATOM 3282 C CA . ASP D 2 65 ? 40.286 17.534 -56.697 1.00 31.02 60 ASP D CA 1
ATOM 3283 C C . ASP D 2 65 ? 40.822 17.188 -58.081 1.00 27.93 60 ASP D C 1
ATOM 3284 O O . ASP D 2 65 ? 41.992 17.523 -58.329 1.00 31.74 60 ASP D O 1
ATOM 3289 N N . ARG D 2 66 ? 39.990 16.710 -59.004 1.00 26.06 61 ARG D N 1
ATOM 3290 C CA . ARG D 2 66 ? 40.392 16.679 -60.429 1.00 25.85 61 ARG D CA 1
ATOM 3291 C C . ARG D 2 66 ? 40.554 18.098 -61.020 1.00 28.60 61 ARG D C 1
ATOM 3292 O O . ARG D 2 66 ? 41.262 18.262 -62.048 1.00 28.66 61 ARG D O 1
ATOM 3300 N N . PHE D 2 67 ? 39.938 19.105 -60.399 1.00 26.85 62 PHE D N 1
ATOM 3301 C CA . PHE D 2 67 ? 40.036 20.507 -60.883 1.00 26.26 62 PHE D CA 1
ATOM 3302 C C . PHE D 2 67 ? 41.105 21.219 -60.078 1.00 27.18 62 PHE D C 1
ATOM 3303 O O . PHE D 2 67 ? 41.054 21.167 -58.857 1.00 28.73 62 PHE D O 1
ATOM 3311 N N . SER D 2 68 ? 41.974 21.948 -60.746 1.00 24.49 63 SER D N 1
ATOM 3312 C CA . SER D 2 68 ? 42.923 22.820 -60.049 1.00 25.20 63 SER D CA 1
ATOM 3313 C C . SER D 2 68 ? 43.204 24.059 -60.882 1.00 25.67 63 SER D C 1
ATOM 3314 O O . SER D 2 68 ? 43.249 23.989 -62.109 1.00 26.31 63 SER D O 1
ATOM 3317 N N . GLY D 2 69 ? 43.416 25.179 -60.199 1.00 26.10 64 GLY D N 1
ATOM 3318 C CA . GLY D 2 69 ? 43.709 26.445 -60.883 1.00 25.71 64 GLY D CA 1
ATOM 3319 C C . GLY D 2 69 ? 45.090 26.927 -60.620 1.00 27.62 64 GLY D C 1
ATOM 3320 O O . GLY D 2 69 ? 45.610 26.657 -59.504 1.00 25.42 64 GLY D O 1
ATOM 3321 N N . SER D 2 70 ? 45.664 27.611 -61.596 1.00 24.73 65 SER D N 1
ATOM 3322 C CA . SER D 2 70 ? 46.997 28.223 -61.457 1.00 26.93 65 SER D CA 1
ATOM 3323 C C . SER D 2 70 ? 47.056 29.480 -62.299 1.00 25.82 65 SER D C 1
ATOM 3324 O O . SER D 2 70 ? 46.153 29.727 -63.089 1.00 25.30 65 SER D O 1
ATOM 3327 N N . GLY D 2 71 ? 48.103 30.247 -62.102 1.00 26.86 66 GLY D N 1
ATOM 3328 C CA . GLY D 2 71 ? 48.319 31.383 -62.996 1.00 27.68 66 GLY D CA 1
ATOM 3329 C C . GLY D 2 71 ? 49.519 32.163 -62.584 1.00 30.14 66 GLY D C 1
ATOM 3330 O O . GLY D 2 71 ? 50.026 31.961 -61.449 1.00 29.44 66 GLY D O 1
ATOM 3331 N N . SER D 2 72 ? 49.918 33.079 -63.456 1.00 32.60 67 SER D N 1
ATOM 3332 C CA . SER D 2 72 ? 51.169 33.862 -63.287 1.00 33.96 67 SER D CA 1
ATOM 3333 C C . SER D 2 72 ? 51.090 35.076 -64.198 1.00 34.92 67 SER D C 1
ATOM 3334 O O . SER D 2 72 ? 50.710 34.889 -65.370 1.00 30.23 67 SER D O 1
ATOM 3337 N N . GLY D 2 73 ? 51.288 36.280 -63.632 1.00 44.55 68 GLY D N 1
ATOM 3338 C CA . GLY D 2 73 ? 50.967 37.533 -64.355 1.00 44.33 68 GLY D CA 1
ATOM 3339 C C . GLY D 2 73 ? 49.507 37.491 -64.810 1.00 41.45 68 GLY D C 1
ATOM 3340 O O . GLY D 2 73 ? 48.616 37.305 -63.991 1.00 44.25 68 GLY D O 1
ATOM 3341 N N . THR D 2 74 ? 49.290 37.573 -66.111 1.00 41.05 69 THR D N 1
ATOM 3342 C CA . THR D 2 74 ? 47.948 37.703 -66.699 1.00 36.94 69 THR D CA 1
ATOM 3343 C C . THR D 2 74 ? 47.545 36.423 -67.398 1.00 31.51 69 THR D C 1
ATOM 3344 O O . THR D 2 74 ? 46.655 36.472 -68.184 1.00 29.37 69 THR D O 1
ATOM 3348 N N . ASP D 2 75 ? 48.213 35.296 -67.119 1.00 29.04 70 ASP D N 1
ATOM 3349 C CA . ASP D 2 75 ? 47.903 33.990 -67.737 1.00 30.22 70 ASP D CA 1
ATOM 3350 C C . ASP D 2 75 ? 47.394 33.069 -66.631 1.00 28.12 70 ASP D C 1
ATOM 3351 O O . ASP D 2 75 ? 48.112 32.919 -65.618 1.00 29.43 70 ASP D O 1
ATOM 3356 N N . PHE D 2 76 ? 46.239 32.473 -66.855 1.00 26.32 71 PHE D N 1
ATOM 3357 C CA . PHE D 2 76 ? 45.519 31.584 -65.924 1.00 25.61 71 PHE D CA 1
ATOM 3358 C C . PHE D 2 76 ? 45.166 30.277 -66.611 1.00 28.09 71 PHE D C 1
ATOM 3359 O O . PHE D 2 76 ? 44.813 30.214 -67.833 1.00 28.13 71 PHE D O 1
ATOM 3367 N N . THR D 2 77 ? 45.171 29.204 -65.818 1.00 24.66 72 THR D N 1
ATOM 3368 C CA . THR D 2 77 ? 44.878 27.880 -66.367 1.00 24.98 72 THR D CA 1
ATOM 3369 C C . THR D 2 77 ? 43.972 27.148 -65.385 1.00 26.63 72 THR D C 1
ATOM 3370 O O . THR D 2 77 ? 44.258 27.127 -64.166 1.00 26.96 72 THR D O 1
ATOM 3374 N N . LEU D 2 78 ? 42.980 26.465 -65.914 1.00 25.73 73 LEU D N 1
ATOM 3375 C CA . LEU D 2 78 ? 42.208 25.460 -65.162 1.00 25.40 73 LEU D CA 1
ATOM 3376 C C . LEU D 2 78 ? 42.636 24.108 -65.698 1.00 27.16 73 LEU D C 1
ATOM 3377 O O . LEU D 2 78 ? 42.402 23.804 -66.887 1.00 27.51 73 LEU D O 1
ATOM 3382 N N . GLU D 2 79 ? 43.196 23.282 -64.833 1.00 25.42 74 GLU D N 1
ATOM 3383 C CA . GLU D 2 79 ? 43.589 21.891 -65.185 1.00 26.57 74 GLU D CA 1
ATOM 3384 C C . GLU D 2 79 ? 42.487 20.958 -64.709 1.00 27.67 74 GLU D C 1
ATOM 3385 O O . GLU D 2 79 ? 42.062 21.043 -63.545 1.00 28.54 74 GLU D O 1
ATOM 3391 N N . ILE D 2 80 ? 42.090 20.046 -65.583 1.00 26.91 75 ILE D N 1
ATOM 3392 C CA . ILE D 2 80 ? 41.061 19.019 -65.333 1.00 25.44 75 ILE D CA 1
ATOM 3393 C C . ILE D 2 80 ? 41.711 17.663 -65.548 1.00 28.35 75 ILE D C 1
ATOM 3394 O O . ILE D 2 80 ? 42.009 17.336 -66.686 1.00 30.33 75 ILE D O 1
ATOM 3399 N N . SER D 2 81 ? 41.986 16.942 -64.475 1.00 27.38 76 SER D N 1
ATOM 3400 C CA . SER D 2 81 ? 42.507 15.561 -64.544 1.00 30.36 76 SER D CA 1
ATOM 3401 C C . SER D 2 81 ? 41.332 14.649 -64.898 1.00 33.27 76 SER D C 1
ATOM 3402 O O . SER D 2 81 ? 40.203 14.805 -64.332 1.00 36.31 76 SER D O 1
ATOM 3405 N N . ARG D 2 82 ? 41.561 13.680 -65.728 1.00 35.19 77 ARG D N 1
ATOM 3406 C CA . ARG D 2 82 ? 40.607 12.546 -65.853 1.00 36.39 77 ARG D CA 1
ATOM 3407 C C . ARG D 2 82 ? 39.207 13.099 -66.131 1.00 36.63 77 ARG D C 1
ATOM 3408 O O . ARG D 2 82 ? 38.328 12.859 -65.286 1.00 40.65 77 ARG D O 1
ATOM 3416 N N . VAL D 2 83 ? 39.010 13.723 -67.294 1.00 32.23 78 VAL D N 1
ATOM 3417 C CA . VAL D 2 83 ? 37.700 14.329 -67.635 1.00 34.57 78 VAL D CA 1
ATOM 3418 C C . VAL D 2 83 ? 36.633 13.237 -67.664 1.00 37.90 78 VAL D C 1
ATOM 3419 O O . VAL D 2 83 ? 36.894 12.106 -68.111 1.00 34.99 78 VAL D O 1
ATOM 3423 N N . LYS D 2 84 ? 35.463 13.600 -67.186 1.00 33.57 79 LYS D N 1
ATOM 3424 C CA . LYS D 2 84 ? 34.252 12.749 -67.092 1.00 37.66 79 LYS D CA 1
ATOM 3425 C C . LYS D 2 84 ? 33.102 13.443 -67.807 1.00 37.16 79 LYS D C 1
ATOM 3426 O O . LYS D 2 84 ? 33.154 14.681 -67.993 1.00 33.57 79 LYS D O 1
ATOM 3432 N N . ALA D 2 85 ? 32.041 12.693 -68.072 1.00 37.90 80 ALA D N 1
ATOM 3433 C CA . ALA D 2 85 ? 30.809 13.182 -68.739 1.00 37.50 80 ALA D CA 1
ATOM 3434 C C . ALA D 2 85 ? 30.248 14.355 -67.935 1.00 34.41 80 ALA D C 1
ATOM 3435 O O . ALA D 2 85 ? 29.727 15.257 -68.549 1.00 36.39 80 ALA D O 1
ATOM 3437 N N . GLU D 2 86 ? 30.375 14.336 -66.607 1.00 33.67 81 GLU D N 1
ATOM 3438 C CA . GLU D 2 86 ? 29.809 15.396 -65.745 1.00 34.63 81 GLU D CA 1
ATOM 3439 C C . GLU D 2 86 ? 30.571 16.716 -65.935 1.00 35.80 81 GLU D C 1
ATOM 3440 O O . GLU D 2 86 ? 30.076 17.714 -65.418 1.00 35.27 81 GLU D O 1
ATOM 3446 N N . ASP D 2 87 ? 31.745 16.724 -66.579 1.00 31.57 82 ASP D N 1
ATOM 3447 C CA . ASP D 2 87 ? 32.556 17.947 -66.790 1.00 31.14 82 ASP D CA 1
ATOM 3448 C C . ASP D 2 87 ? 32.112 18.679 -68.066 1.00 29.68 82 ASP D C 1
ATOM 3449 O O . ASP D 2 87 ? 32.675 19.737 -68.422 1.00 31.24 82 ASP D O 1
ATOM 3454 N N . VAL D 2 88 ? 31.205 18.088 -68.83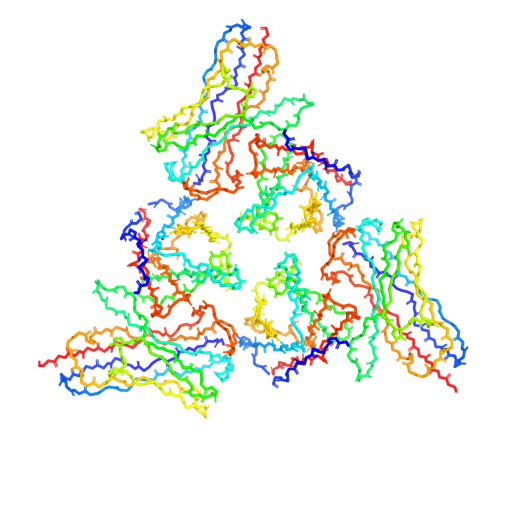3 1.00 31.81 83 VAL D N 1
ATOM 3455 C CA . VAL D 2 88 ? 30.727 18.700 -70.115 1.00 30.15 83 VAL D CA 1
ATOM 3456 C C . VAL D 2 88 ? 29.985 20.004 -69.826 1.00 29.12 83 VAL D C 1
ATOM 3457 O O . VAL D 2 88 ? 29.162 20.072 -68.893 1.00 32.81 83 VAL D O 1
ATOM 3461 N N . GLY D 2 89 ? 30.316 21.029 -70.595 1.00 31.32 84 GLY D N 1
ATOM 3462 C CA . GLY D 2 89 ? 29.620 22.321 -70.476 1.00 31.35 84 GLY D CA 1
ATOM 3463 C C . GLY D 2 89 ? 30.501 23.422 -70.955 1.00 29.16 84 GLY D C 1
ATOM 3464 O O . GLY D 2 89 ? 31.377 23.166 -71.773 1.00 34.57 84 GLY D O 1
ATOM 3465 N N . VAL D 2 90 ? 30.265 24.622 -70.447 1.00 28.28 85 VAL D N 1
ATOM 3466 C CA . VAL D 2 90 ? 31.080 25.791 -70.775 1.00 26.73 85 VAL D CA 1
ATOM 3467 C C . VAL D 2 90 ? 31.790 26.269 -69.499 1.00 27.33 85 VAL D C 1
ATOM 3468 O O . VAL D 2 90 ? 31.109 26.491 -68.482 1.00 28.43 85 VAL D O 1
ATOM 3472 N N . TYR D 2 91 ? 33.085 26.475 -69.622 1.00 27.81 86 TYR D N 1
ATOM 3473 C CA . TYR D 2 91 ? 33.969 26.982 -68.557 1.00 27.79 86 TYR D CA 1
ATOM 3474 C C . TYR D 2 91 ? 34.173 28.480 -68.765 1.00 27.41 86 TYR D C 1
ATOM 3475 O O . TYR D 2 91 ? 34.535 28.926 -69.859 1.00 29.55 86 TYR D O 1
ATOM 3484 N N . TYR D 2 92 ? 33.990 29.228 -67.694 1.00 24.83 87 TYR D N 1
ATOM 3485 C CA . TYR D 2 92 ? 34.208 30.687 -67.706 1.00 26.49 87 TYR D CA 1
ATOM 3486 C C . TYR D 2 92 ? 35.211 31.060 -66.629 1.00 25.77 87 TYR D C 1
ATOM 3487 O O . TYR D 2 92 ? 35.075 30.632 -65.481 1.00 27.09 87 TYR D O 1
ATOM 3496 N N . CYS D 2 93 ? 36.125 31.920 -66.988 1.00 24.55 88 CYS D N 1
ATOM 3497 C CA . CYS D 2 93 ? 36.944 32.653 -66.009 1.00 25.62 88 CYS D CA 1
ATOM 3498 C C . CYS D 2 93 ? 36.257 33.991 -65.723 1.00 28.12 88 CYS D C 1
ATOM 3499 O O . CYS D 2 93 ? 35.468 34.473 -66.559 1.00 26.69 88 CYS D O 1
ATOM 3502 N N . GLN D 2 94 ? 36.567 34.571 -64.588 1.00 25.18 89 GLN D N 1
ATOM 3503 C CA . GLN D 2 94 ? 35.959 35.845 -64.145 1.00 23.54 89 GLN D CA 1
ATOM 3504 C C . GLN D 2 94 ? 36.934 36.587 -63.259 1.00 26.52 89 GLN D C 1
ATOM 3505 O O . GLN D 2 94 ? 37.592 35.963 -62.415 1.00 25.64 89 GLN D O 1
ATOM 3511 N N . GLN D 2 95 ? 36.983 37.900 -63.401 1.00 23.90 90 GLN D N 1
ATOM 3512 C CA . GLN D 2 95 ? 37.861 38.713 -62.552 1.00 23.21 90 GLN D CA 1
ATOM 3513 C C . GLN D 2 95 ? 36.998 39.576 -61.638 1.00 25.35 90 GLN D C 1
ATOM 3514 O O . GLN D 2 95 ? 35.980 40.127 -62.106 1.00 27.67 90 GLN D O 1
ATOM 3520 N N . LEU D 2 96 ? 37.435 39.735 -60.386 1.00 25.43 91 LEU D N 1
ATOM 3521 C CA . LEU D 2 96 ? 36.783 40.590 -59.358 1.00 25.88 91 LEU D CA 1
ATOM 3522 C C . LEU D 2 96 ? 37.738 41.656 -58.807 1.00 26.58 91 LEU D C 1
ATOM 3523 O O . LEU D 2 96 ? 37.464 42.232 -57.731 1.00 29.00 91 LEU D O 1
ATOM 3528 N N . VAL D 2 97 ? 38.836 41.939 -59.478 1.00 26.03 92 VAL D N 1
ATOM 3529 C CA . VAL D 2 97 ? 39.852 42.894 -58.975 1.00 26.99 92 VAL D CA 1
ATOM 3530 C C . VAL D 2 97 ? 39.452 44.340 -59.259 1.00 29.09 92 VAL D C 1
ATOM 3531 O O . VAL D 2 97 ? 39.875 45.195 -58.503 1.00 30.00 92 VAL D O 1
ATOM 3535 N N . GLU D 2 98 ? 38.616 44.566 -60.266 1.00 29.06 93 GLU D N 1
ATOM 3536 C CA . GLU D 2 98 ? 38.324 45.929 -60.791 1.00 31.25 93 GLU D CA 1
ATOM 3537 C C . GLU D 2 98 ? 36.880 45.975 -61.279 1.00 28.86 93 GLU D C 1
ATOM 3538 O O . GLU D 2 98 ? 36.408 45.003 -61.904 1.00 28.64 93 GLU D O 1
ATOM 3544 N N . TYR D 2 99 ? 36.188 47.061 -61.000 1.00 29.72 94 TYR D N 1
ATOM 3545 C CA . TYR D 2 99 ? 34.827 47.246 -61.554 1.00 29.09 94 TYR D CA 1
ATOM 3546 C C . TYR D 2 99 ? 34.996 47.703 -62.996 1.00 29.20 94 TYR D C 1
ATOM 3547 O O . TYR D 2 99 ? 35.903 48.477 -63.304 1.00 28.89 94 TYR D O 1
ATOM 3556 N N . PRO D 2 100 ? 34.150 47.247 -63.909 1.00 27.93 95 PRO D N 1
ATOM 3557 C CA . PRO D 2 100 ? 33.166 46.211 -63.640 1.00 27.01 95 PRO D CA 1
ATOM 3558 C C . PRO D 2 100 ? 33.817 44.818 -63.621 1.00 26.93 95 PRO D C 1
ATOM 3559 O O . PRO D 2 100 ? 34.750 44.554 -64.383 1.00 26.37 95 PRO D O 1
ATOM 3563 N N . TYR D 2 101 ? 33.269 43.959 -62.778 1.00 26.02 96 TYR D N 1
ATOM 3564 C CA . TYR D 2 101 ? 33.616 42.520 -62.854 1.00 24.16 96 TYR D CA 1
ATOM 3565 C C . TYR D 2 101 ? 33.323 42.051 -64.272 1.00 27.84 96 TYR D C 1
ATOM 3566 O O . TYR D 2 101 ? 32.247 42.389 -64.787 1.00 27.21 96 TYR D O 1
ATOM 3575 N N . THR D 2 102 ? 34.188 41.185 -64.853 1.00 25.04 97 THR D N 1
ATOM 3576 C CA . THR D 2 102 ? 34.036 40.710 -66.244 1.00 26.58 97 THR D CA 1
ATOM 3577 C C . THR D 2 102 ? 34.376 39.246 -66.326 1.00 27.34 97 THR D C 1
ATOM 3578 O O . THR D 2 102 ? 35.142 38.738 -65.471 1.00 28.07 97 THR D O 1
ATOM 3582 N N . PHE D 2 103 ? 33.747 38.613 -67.267 1.00 27.31 98 PHE D N 1
ATOM 3583 C CA . PHE D 2 103 ? 33.875 37.174 -67.539 1.00 26.29 98 PHE D CA 1
ATOM 3584 C C . PHE D 2 103 ? 34.661 37.026 -68.816 1.00 30.26 98 PHE D C 1
ATOM 3585 O O . PHE D 2 103 ? 34.476 37.861 -69.730 1.00 29.03 98 PHE D O 1
ATOM 3593 N N . GLY D 2 104 ? 35.397 35.936 -68.953 1.00 26.61 99 GLY D N 1
ATOM 3594 C CA . GLY D 2 104 ? 35.838 35.522 -70.282 1.00 26.01 99 GLY D CA 1
ATOM 3595 C C . GLY D 2 104 ? 34.650 35.072 -71.134 1.00 27.16 99 GLY D C 1
ATOM 3596 O O . GLY D 2 104 ? 33.528 34.852 -70.619 1.00 28.99 99 GLY D O 1
ATOM 3597 N N . GLY D 2 105 ? 34.918 34.813 -72.409 1.00 29.34 100 GLY D N 1
ATOM 3598 C CA . GLY D 2 105 ? 33.866 34.457 -73.353 1.00 31.09 100 GLY D CA 1
ATOM 3599 C C . GLY D 2 105 ? 33.425 33.038 -73.220 1.00 29.43 100 GLY D C 1
ATOM 3600 O O . GLY D 2 105 ? 32.450 32.669 -73.862 1.00 30.87 100 GLY D O 1
ATOM 3601 N N . GLY D 2 106 ? 34.122 32.201 -72.440 1.00 27.81 101 GLY D N 1
ATOM 3602 C CA . GLY D 2 106 ? 33.691 30.810 -72.305 1.00 26.66 101 GLY D CA 1
ATOM 3603 C C . GLY D 2 106 ? 34.495 29.867 -73.172 1.00 29.70 101 GLY D C 1
ATOM 3604 O O . GLY D 2 106 ? 34.961 30.223 -74.296 1.00 31.19 101 GLY D O 1
ATOM 3605 N N . THR D 2 107 ? 34.693 28.663 -72.664 1.00 28.40 102 THR D N 1
ATOM 3606 C CA . THR D 2 107 ? 35.301 27.560 -73.435 1.00 26.98 102 THR D CA 1
ATOM 3607 C C . THR D 2 107 ? 34.422 26.337 -73.303 1.00 31.39 102 THR D C 1
ATOM 3608 O O . THR D 2 107 ? 34.207 25.814 -72.191 1.00 28.55 102 THR D O 1
ATOM 3612 N N . LYS D 2 108 ? 33.959 25.831 -74.445 1.00 31.27 103 LYS D N 1
ATOM 3613 C CA . LYS D 2 108 ? 33.077 24.665 -74.463 1.00 30.62 103 LYS D CA 1
ATOM 3614 C C . LYS D 2 108 ? 33.892 23.376 -74.351 1.00 28.77 103 LYS D C 1
ATOM 3615 O O . LYS D 2 108 ? 34.916 23.207 -75.045 1.00 32.73 103 LYS D O 1
ATOM 3621 N N . LEU D 2 109 ? 33.441 22.460 -73.522 1.00 32.05 104 LEU D N 1
ATOM 3622 C CA . LEU D 2 109 ? 34.038 21.117 -73.414 1.00 32.25 104 LEU D CA 1
ATOM 3623 C C . LEU D 2 109 ? 32.950 20.131 -73.779 1.00 33.10 104 LEU D C 1
ATOM 3624 O O . LEU D 2 109 ? 31.877 20.107 -73.110 1.00 35.60 104 LEU D O 1
ATOM 3629 N N . GLU D 2 110 ? 33.242 19.353 -74.819 1.00 37.05 105 GLU D N 1
ATOM 3630 C CA . GLU D 2 110 ? 32.434 18.186 -75.250 1.00 39.45 105 GLU D CA 1
ATOM 3631 C C . GLU D 2 110 ? 33.302 16.927 -75.101 1.00 39.37 105 GLU D C 1
ATOM 3632 O O . GLU D 2 110 ? 34.521 17.014 -75.204 1.00 40.05 105 GLU D O 1
ATOM 3638 N N . ILE D 2 111 ? 32.666 15.786 -74.914 1.00 43.83 106 ILE D N 1
ATOM 3639 C CA . ILE D 2 111 ? 33.299 14.476 -74.619 1.00 45.33 106 ILE D CA 1
ATOM 3640 C C . ILE D 2 111 ? 32.852 13.502 -75.725 1.00 61.87 106 ILE D C 1
ATOM 3641 O O . ILE D 2 111 ? 31.670 13.579 -76.086 1.00 58.61 106 ILE D O 1
ATOM 3646 N N . LYS D 2 112 ? 33.719 12.672 -76.317 1.00 68.72 107 LYS D N 1
ATOM 3647 C CA . LYS D 2 112 ? 33.304 11.874 -77.519 1.00 76.88 107 LYS D CA 1
ATOM 3648 C C . LYS D 2 112 ? 32.731 10.518 -77.096 1.00 72.10 107 LYS D C 1
ATOM 3649 O O . LYS D 2 112 ? 32.902 10.128 -75.948 1.00 69.63 107 LYS D O 1
ATOM 3655 N N . GLN E 1 1 ? 49.276 5.095 -34.135 1.00 39.00 1 GLN H N 1
ATOM 3656 C CA . GLN E 1 1 ? 48.554 6.375 -34.399 1.00 35.13 1 GLN H CA 1
ATOM 3657 C C . GLN E 1 1 ? 49.172 7.366 -33.388 1.00 35.26 1 GLN H C 1
ATOM 3658 O O . GLN E 1 1 ? 49.740 6.971 -32.283 1.00 34.50 1 GLN H O 1
ATOM 3660 N N . VAL E 1 2 ? 49.171 8.620 -33.790 1.00 33.99 2 VAL H N 1
ATOM 3661 C CA . VAL E 1 2 ? 49.698 9.712 -32.952 1.00 31.76 2 VAL H CA 1
ATOM 3662 C C . VAL E 1 2 ? 48.848 9.729 -31.692 1.00 34.07 2 VAL H C 1
ATOM 3663 O O . VAL E 1 2 ? 47.587 9.844 -31.811 1.00 30.80 2 VAL H O 1
ATOM 3667 N N . HIS E 1 3 ? 49.487 9.828 -30.526 1.00 30.54 3 HIS H N 1
ATOM 3668 C CA . HIS E 1 3 ? 48.733 9.848 -29.276 1.00 31.20 3 HIS H CA 1
ATOM 3669 C C . HIS E 1 3 ? 49.531 10.684 -28.286 1.00 29.26 3 HIS H C 1
ATOM 3670 O O . HIS E 1 3 ? 50.760 10.508 -28.199 1.00 28.71 3 HIS H O 1
ATOM 3677 N N . LEU E 1 4 ? 48.826 11.541 -27.557 1.00 26.12 4 LEU H N 1
ATOM 3678 C CA . LEU E 1 4 ? 49.390 12.228 -26.401 1.00 23.65 4 LEU H CA 1
ATOM 3679 C C . LEU E 1 4 ? 48.551 11.816 -25.178 1.00 24.95 4 LEU H C 1
ATOM 3680 O O . LEU E 1 4 ? 47.325 12.040 -25.195 1.00 28.25 4 LEU H O 1
ATOM 3685 N N . GLN E 1 5 ? 49.169 11.046 -24.290 1.00 25.29 5 GLN H N 1
ATOM 3686 C CA . GLN E 1 5 ? 48.487 10.431 -23.127 1.00 23.97 5 GLN H CA 1
ATOM 3687 C C . GLN E 1 5 ? 48.799 11.318 -21.935 1.00 23.27 5 GLN H C 1
ATOM 3688 O O . GLN E 1 5 ? 49.957 11.330 -21.449 1.00 25.27 5 GLN H O 1
ATOM 3694 N N . GLN E 1 6 ? 47.781 11.990 -21.397 1.00 22.45 6 GLN H N 1
ATOM 3695 C CA . GLN E 1 6 ? 48.006 12.845 -20.218 1.00 22.93 6 GLN H CA 1
ATOM 3696 C C . GLN E 1 6 ? 47.714 12.041 -18.944 1.00 24.89 6 GLN H C 1
ATOM 3697 O O . GLN E 1 6 ? 46.911 11.058 -18.965 1.00 25.10 6 GLN H O 1
ATOM 3703 N N . SER E 1 7 ? 48.345 12.473 -17.887 1.00 23.51 7 SER H N 1
ATOM 3704 C CA . SER E 1 7 ? 48.203 11.853 -16.551 1.00 24.98 7 SER H CA 1
ATOM 3705 C C . SER E 1 7 ? 46.800 12.139 -15.979 1.00 29.24 7 SER H C 1
ATOM 3706 O O . SER E 1 7 ? 46.022 12.987 -16.476 1.00 26.20 7 SER H O 1
ATOM 3709 N N . GLY E 1 8 ? 46.433 11.363 -14.953 1.00 29.22 8 GLY H N 1
ATOM 3710 C CA . GLY E 1 8 ? 45.058 11.343 -14.473 1.00 29.18 8 GLY H CA 1
ATOM 3711 C C . GLY E 1 8 ? 44.689 12.541 -13.624 1.00 27.51 8 GLY H C 1
ATOM 3712 O O . GLY E 1 8 ? 45.531 13.362 -13.299 1.00 28.13 8 GLY H O 1
ATOM 3713 N N . ALA E 1 9 ? 43.397 12.637 -13.341 1.00 29.47 9 ALA H N 1
ATOM 3714 C CA . ALA E 1 9 ? 42.786 13.770 -12.631 1.00 28.09 9 ALA H CA 1
ATOM 3715 C C . ALA E 1 9 ? 43.443 13.920 -11.267 1.00 29.16 9 ALA H C 1
ATOM 3716 O O . ALA E 1 9 ? 43.871 12.909 -10.663 1.00 29.96 9 ALA H O 1
ATOM 3718 N N . GLU E 1 10 ? 43.572 15.138 -10.808 1.00 28.40 10 GLU H N 1
ATOM 3719 C CA . GLU E 1 10 ? 44.204 15.462 -9.522 1.00 29.05 10 GLU H CA 1
ATOM 3720 C C . GLU E 1 10 ? 43.190 16.214 -8.660 1.00 32.71 10 GLU H C 1
ATOM 3721 O O . GLU E 1 10 ? 42.437 17.037 -9.197 1.00 28.93 10 GLU H O 1
ATOM 3727 N N . LEU E 1 11 ? 43.234 15.957 -7.364 1.00 29.60 11 LEU H N 1
ATOM 3728 C CA . LEU E 1 11 ? 42.391 16.680 -6.366 1.00 30.66 11 LEU H CA 1
ATOM 3729 C C . LEU E 1 11 ? 43.348 17.088 -5.275 1.00 32.46 11 LEU H C 1
ATOM 3730 O O . LEU E 1 11 ? 43.990 16.204 -4.639 1.00 33.38 11 LEU H O 1
ATOM 3735 N N . LEU E 1 12 ? 43.629 18.357 -5.190 1.00 28.99 12 LEU H N 1
ATOM 3736 C CA . LEU E 1 12 ? 44.741 18.836 -4.374 1.00 28.56 12 LEU H CA 1
ATOM 3737 C C . LEU E 1 12 ? 44.302 19.952 -3.431 1.00 27.22 12 LEU H C 1
ATOM 3738 O O . LEU E 1 12 ? 43.371 20.693 -3.751 1.00 29.24 12 LEU H O 1
ATOM 3743 N N . ARG E 1 13 ? 45.084 20.143 -2.373 1.00 32.33 13 ARG H N 1
ATOM 3744 C CA . ARG E 1 13 ? 44.822 21.239 -1.434 1.00 31.59 13 ARG H CA 1
ATOM 3745 C C . ARG E 1 13 ? 45.527 22.495 -1.900 1.00 30.19 13 ARG H C 1
ATOM 3746 O O . ARG E 1 13 ? 46.571 22.521 -2.568 1.00 30.52 13 ARG H O 1
ATOM 3754 N N . PRO E 1 14 ? 45.015 23.646 -1.483 1.00 28.82 14 PRO H N 1
ATOM 3755 C CA . PRO E 1 14 ? 45.673 24.900 -1.814 1.00 31.75 14 PRO H CA 1
ATOM 3756 C C . PRO E 1 14 ? 47.086 24.995 -1.254 1.00 32.01 14 PRO H C 1
ATOM 3757 O O . PRO E 1 14 ? 47.421 24.499 -0.147 1.00 30.56 14 PRO H O 1
ATOM 3761 N N . GLY E 1 15 ? 47.959 25.629 -2.022 1.00 29.49 15 GLY H N 1
ATOM 3762 C CA . GLY E 1 15 ? 49.345 25.907 -1.624 1.00 30.98 15 GLY H CA 1
ATOM 3763 C C . GLY E 1 15 ? 50.294 24.776 -2.044 1.00 28.75 15 GLY H C 1
ATOM 3764 O O . GLY E 1 15 ? 51.498 24.982 -1.930 1.00 34.02 15 GLY H O 1
ATOM 3765 N N . THR E 1 16 ? 49.769 23.643 -2.477 1.00 29.61 16 THR H N 1
ATOM 3766 C CA . THR E 1 16 ? 50.586 22.494 -2.953 1.00 30.36 16 THR H CA 1
ATOM 3767 C C . THR E 1 16 ? 51.075 22.739 -4.384 1.00 30.20 16 THR H C 1
ATOM 3768 O O . THR E 1 16 ? 50.740 23.753 -5.007 1.00 25.85 16 THR H O 1
ATOM 3772 N N . SER E 1 17 ? 51.837 21.773 -4.874 1.00 30.53 17 SER H N 1
ATOM 3773 C CA . SER E 1 17 ? 52.407 21.800 -6.250 1.00 29.47 17 SER H CA 1
ATOM 3774 C C . SER E 1 17 ? 51.856 20.593 -6.970 1.00 29.84 17 SER H C 1
ATOM 3775 O O . SER E 1 17 ? 51.525 19.615 -6.325 1.00 30.98 17 SER H O 1
ATOM 3778 N N . VAL E 1 18 ? 51.774 20.640 -8.302 1.00 27.96 18 VAL H N 1
ATOM 3779 C CA . VAL E 1 18 ? 51.349 19.446 -9.056 1.00 27.13 18 VAL H CA 1
ATOM 3780 C C . VAL E 1 18 ? 52.260 19.359 -10.295 1.00 24.58 18 VAL H C 1
ATOM 3781 O O . VAL E 1 18 ? 52.711 20.401 -10.796 1.00 25.28 18 VAL H O 1
ATOM 3785 N N . LYS E 1 19 ? 52.616 18.157 -10.681 1.00 25.46 19 LYS H N 1
ATOM 3786 C CA . LYS E 1 19 ? 53.398 17.939 -11.936 1.00 23.27 19 LYS H CA 1
ATOM 3787 C C . LYS E 1 19 ? 52.619 16.962 -12.761 1.00 24.54 19 LYS H C 1
ATOM 3788 O O . LYS E 1 19 ? 52.330 15.831 -12.314 1.00 27.50 19 LYS H O 1
ATOM 3794 N N . MET E 1 20 ? 52.186 17.350 -13.939 1.00 24.02 20 MET H N 1
ATOM 3795 C CA . MET E 1 20 ? 51.357 16.506 -14.788 1.00 22.78 20 MET H CA 1
ATOM 3796 C C . MET E 1 20 ? 52.155 16.174 -16.075 1.00 22.12 20 MET H C 1
ATOM 3797 O O . MET E 1 20 ? 53.151 16.853 -16.353 1.00 23.49 20 MET H O 1
ATOM 3802 N N . SER E 1 21 ? 51.828 15.038 -16.675 1.00 23.12 21 SER H N 1
ATOM 3803 C CA . SER E 1 21 ? 52.669 14.474 -17.744 1.00 23.74 21 SER H CA 1
ATOM 3804 C C . SER E 1 21 ? 51.834 14.399 -19.015 1.00 22.23 21 SER H C 1
ATOM 3805 O O . SER E 1 21 ? 50.588 14.278 -19.000 1.00 23.30 21 SER H O 1
ATOM 3808 N N . CYS E 1 22 ? 52.560 14.306 -20.116 1.00 22.59 22 CYS H N 1
ATOM 3809 C CA . CYS E 1 22 ? 52.006 14.208 -21.478 1.00 21.10 22 CYS H CA 1
ATOM 3810 C C . CYS E 1 22 ? 52.946 13.301 -22.281 1.00 22.81 22 CYS H C 1
A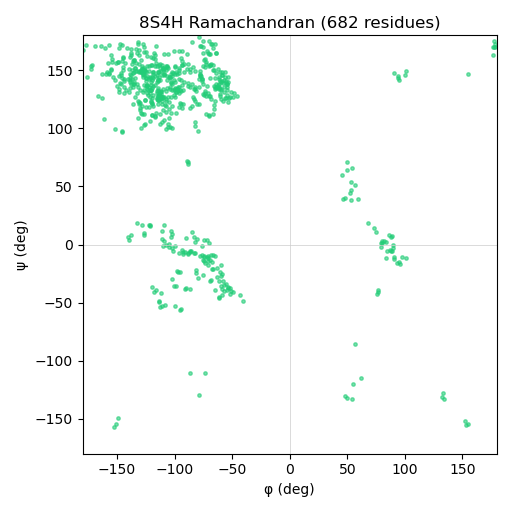TOM 3811 O O . CYS E 1 22 ? 53.977 13.780 -22.695 1.00 24.79 22 CYS H O 1
ATOM 3814 N N . LYS E 1 23 ? 52.595 12.029 -22.410 1.00 24.35 23 LYS H N 1
ATOM 3815 C CA . LYS E 1 23 ? 53.459 11.030 -23.036 1.00 24.65 23 LYS H CA 1
ATOM 3816 C C . LYS E 1 23 ? 53.064 10.900 -24.522 1.00 23.77 23 LYS H C 1
ATOM 3817 O O . LYS E 1 23 ? 51.892 10.552 -24.840 1.00 25.66 23 LYS H O 1
ATOM 3823 N N . ALA E 1 24 ? 54.021 11.148 -25.385 1.00 24.04 24 ALA H N 1
ATOM 3824 C CA . ALA E 1 24 ? 53.837 11.165 -26.850 1.00 23.78 24 ALA H CA 1
ATOM 3825 C C . ALA E 1 24 ? 54.164 9.785 -27.425 1.00 26.59 24 ALA H C 1
ATOM 3826 O O . ALA E 1 24 ? 55.183 9.174 -26.996 1.00 25.61 24 ALA H O 1
ATOM 3828 N N . SER E 1 25 ? 53.357 9.314 -28.355 1.00 24.94 25 SER H N 1
ATOM 3829 C CA . SER E 1 25 ? 53.706 8.120 -29.137 1.00 25.39 25 SER H CA 1
ATOM 3830 C C . SER E 1 25 ? 53.176 8.292 -30.547 1.00 28.27 25 SER H C 1
ATOM 3831 O O . SER E 1 25 ? 52.295 9.162 -30.785 1.00 25.41 25 SER H O 1
ATOM 3834 N N . GLY E 1 26 ? 53.726 7.511 -31.490 1.00 27.22 26 GLY H N 1
ATOM 3835 C CA . GLY E 1 26 ? 53.171 7.544 -32.852 1.00 27.86 26 GLY H CA 1
ATOM 3836 C C . GLY E 1 26 ? 53.751 8.650 -33.728 1.00 26.92 26 GLY H C 1
ATOM 3837 O O . GLY E 1 26 ? 53.303 8.755 -34.880 1.00 26.98 26 GLY H O 1
ATOM 3838 N N . TYR E 1 27 ? 54.776 9.367 -33.301 1.00 25.10 27 TYR H N 1
ATOM 3839 C CA . TYR E 1 27 ? 55.498 10.373 -34.118 1.00 24.18 27 TYR H CA 1
ATOM 3840 C C . TYR E 1 27 ? 56.807 10.660 -33.415 1.00 26.53 27 TYR H C 1
ATOM 3841 O O . TYR E 1 27 ? 57.042 10.121 -32.289 1.00 25.96 27 TYR H O 1
ATOM 3850 N N . THR E 1 28 ? 57.676 11.384 -34.078 1.00 24.14 28 THR H N 1
ATOM 3851 C CA . THR E 1 28 ? 58.986 11.734 -33.550 1.00 27.15 28 THR H CA 1
ATOM 3852 C C . THR E 1 28 ? 58.857 12.910 -32.581 1.00 26.06 28 THR H C 1
ATOM 3853 O O . THR E 1 28 ? 58.881 14.037 -33.016 1.00 24.08 28 THR H O 1
ATOM 3857 N N . PHE E 1 29 ? 58.799 12.603 -31.291 1.00 25.50 29 PHE H N 1
ATOM 3858 C CA . PHE E 1 29 ? 58.552 13.617 -30.237 1.00 23.58 29 PHE H CA 1
ATOM 3859 C C . PHE E 1 29 ? 59.503 14.795 -30.371 1.00 25.04 29 PHE H C 1
ATOM 3860 O O . PHE E 1 29 ? 59.038 15.926 -30.194 1.00 25.10 29 PHE H O 1
ATOM 3868 N N . THR E 1 30 ? 60.768 14.559 -30.642 1.00 24.10 30 THR H N 1
ATOM 3869 C CA . THR E 1 30 ? 61.818 15.615 -30.661 1.00 25.17 30 THR H CA 1
ATOM 3870 C C . THR E 1 30 ? 61.764 16.478 -31.928 1.00 27.51 30 THR H C 1
ATOM 3871 O O . THR E 1 30 ? 62.575 17.372 -32.026 1.00 30.03 30 THR H O 1
ATOM 3875 N N . ASN E 1 31 ? 60.864 16.230 -32.869 1.00 25.34 31 ASN H N 1
ATOM 3876 C CA . ASN E 1 31 ? 60.812 17.043 -34.106 1.00 23.07 31 ASN H CA 1
ATOM 3877 C C . ASN E 1 31 ? 59.707 18.115 -34.013 1.00 25.65 31 ASN H C 1
ATOM 3878 O O . ASN E 1 31 ? 59.588 18.830 -34.971 1.00 26.90 31 ASN H O 1
ATOM 3883 N N . TYR E 1 32 ? 58.939 18.207 -32.940 1.00 23.61 32 TYR H N 1
ATOM 3884 C CA . TYR E 1 32 ? 57.760 19.113 -32.891 1.00 22.86 32 TYR H CA 1
ATOM 3885 C C . TYR E 1 32 ? 57.679 19.849 -31.567 1.00 22.95 32 TYR H C 1
ATOM 3886 O O . TYR E 1 32 ? 57.905 19.264 -30.517 1.00 24.19 32 TYR H O 1
ATOM 3895 N N . TRP E 1 33 ? 57.262 21.107 -31.630 1.00 21.35 33 TRP H N 1
ATOM 3896 C CA . TRP E 1 33 ? 56.877 21.858 -30.408 1.00 21.18 33 TRP H CA 1
ATOM 3897 C C . TRP E 1 33 ? 55.680 21.201 -29.727 1.00 20.69 33 TRP H C 1
ATOM 3898 O O . TRP E 1 33 ? 54.808 20.588 -30.375 1.00 20.88 33 TRP H O 1
ATOM 3909 N N . ILE E 1 34 ? 55.644 21.392 -28.410 1.00 22.06 34 ILE H N 1
ATOM 3910 C CA . ILE E 1 34 ? 54.516 21.065 -27.515 1.00 21.02 34 ILE H CA 1
ATOM 3911 C C . ILE E 1 34 ? 54.064 22.343 -26.860 1.00 19.92 34 ILE H C 1
ATOM 3912 O O . ILE E 1 34 ? 54.909 23.177 -26.536 1.00 21.20 34 ILE H O 1
ATOM 3917 N N . GLY E 1 35 ? 52.763 22.479 -26.700 1.00 22.09 35 GLY H N 1
ATOM 3918 C CA . GLY E 1 35 ? 52.213 23.618 -25.941 1.00 20.53 35 GLY H CA 1
ATOM 3919 C C . GLY E 1 35 ? 51.129 23.169 -24.992 1.00 20.67 35 GLY H C 1
ATOM 3920 O O . GLY E 1 35 ? 50.505 22.078 -25.183 1.00 22.42 35 GLY H O 1
ATOM 3921 N N . TRP E 1 36 ? 50.879 23.994 -23.984 1.00 21.13 36 TRP H N 1
ATOM 3922 C CA . TRP E 1 36 ? 49.870 23.685 -22.970 1.00 20.99 36 TRP H CA 1
ATOM 3923 C C . TRP E 1 36 ? 48.797 24.795 -22.934 1.00 21.06 36 TRP H C 1
ATOM 3924 O O . TRP E 1 36 ? 49.174 25.980 -23.124 1.00 22.34 36 TRP H O 1
ATOM 3935 N N . THR E 1 37 ? 47.581 24.354 -22.717 1.00 21.50 37 THR H N 1
ATOM 3936 C CA . THR E 1 37 ? 46.374 25.214 -22.702 1.00 23.07 37 THR H CA 1
ATOM 3937 C C . THR E 1 37 ? 45.633 24.961 -21.384 1.00 23.73 37 THR H C 1
ATOM 3938 O O . THR E 1 37 ? 45.546 23.771 -20.938 1.00 25.72 37 THR H O 1
ATOM 3942 N N . LYS E 1 38 ? 45.006 26.030 -20.877 1.00 22.15 38 LYS H N 1
ATOM 3943 C CA . LYS E 1 38 ? 44.102 25.954 -19.693 1.00 23.93 38 LYS H CA 1
ATOM 3944 C C . LYS E 1 38 ? 42.649 26.227 -20.105 1.00 24.49 38 LYS H C 1
ATOM 3945 O O . LYS E 1 38 ? 42.423 27.240 -20.820 1.00 23.92 38 LYS H O 1
ATOM 3951 N N . GLN E 1 39 ? 41.752 25.372 -19.669 1.00 24.73 39 GLN H N 1
ATOM 3952 C CA . GLN E 1 39 ? 40.307 25.541 -19.921 1.00 27.52 39 GLN H CA 1
ATOM 3953 C C . GLN E 1 39 ? 39.576 25.474 -18.564 1.00 27.13 39 GLN H C 1
ATOM 3954 O O . GLN E 1 39 ? 39.426 24.401 -18.022 1.00 27.25 39 GLN H O 1
ATOM 3960 N N . ARG E 1 40 ? 39.196 26.623 -18.086 1.00 31.32 40 ARG H N 1
ATOM 3961 C CA . ARG E 1 40 ? 38.435 26.846 -16.841 1.00 38.85 40 ARG H CA 1
ATOM 3962 C C . ARG E 1 40 ? 37.009 27.068 -17.297 1.00 48.55 40 ARG H C 1
ATOM 3963 O O . ARG E 1 40 ? 36.808 27.837 -18.231 1.00 48.52 40 ARG H O 1
ATOM 3971 N N . PRO E 1 41 ? 35.977 26.443 -16.721 1.00 61.11 41 PRO H N 1
ATOM 3972 C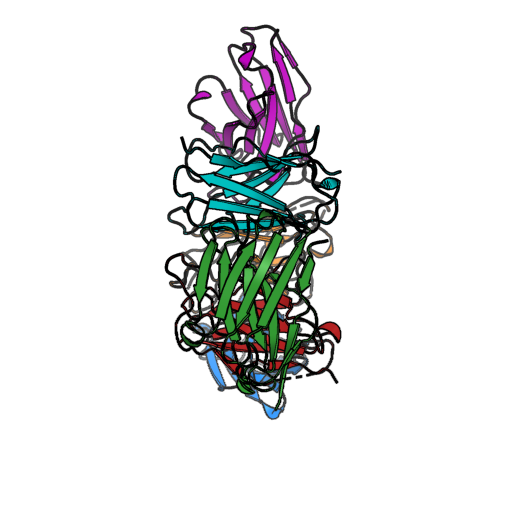 CA . PRO E 1 41 ? 34.612 26.873 -17.080 1.00 58.07 41 PRO H CA 1
ATOM 3973 C C . PRO E 1 41 ? 34.444 28.415 -16.952 1.00 57.63 41 PRO H C 1
ATOM 3974 O O . PRO E 1 41 ? 34.964 29.080 -16.039 1.00 55.96 41 PRO H O 1
ATOM 3978 N N . GLY E 1 42 ? 33.880 29.031 -17.989 1.00 55.89 42 GLY H N 1
ATOM 3979 C CA . GLY E 1 42 ? 33.620 30.483 -18.041 1.00 53.33 42 GLY H CA 1
ATOM 3980 C C . GLY E 1 42 ? 34.790 31.245 -18.617 1.00 53.95 42 GLY H C 1
ATOM 3981 O O . GLY E 1 42 ? 34.695 32.452 -18.744 1.00 52.79 42 GLY H O 1
ATOM 3982 N N . HIS E 1 43 ? 35.887 30.589 -18.996 1.00 49.68 43 HIS H N 1
ATOM 3983 C CA . HIS E 1 43 ? 37.077 31.370 -19.445 1.00 50.02 43 HIS H CA 1
ATOM 3984 C C . HIS E 1 43 ? 37.649 30.801 -20.765 1.00 47.75 43 HIS H C 1
ATOM 3985 O O . HIS E 1 43 ? 38.891 31.133 -20.975 1.00 42.76 43 HIS H O 1
ATOM 3992 N N . GLY E 1 44 ? 36.864 29.990 -21.555 1.00 37.08 44 GLY H N 1
ATOM 3993 C CA . GLY E 1 44 ? 37.265 29.465 -22.887 1.00 34.35 44 GLY H CA 1
ATOM 3994 C C . GLY E 1 44 ? 38.666 28.824 -22.772 1.00 32.03 44 GLY H C 1
ATOM 3995 O O . GLY E 1 44 ? 38.870 28.088 -21.792 1.00 30.12 44 GLY H O 1
ATOM 3996 N N . LEU E 1 45 ? 39.590 29.140 -23.687 1.00 29.62 45 LEU H N 1
ATOM 3997 C CA . LEU E 1 45 ? 40.951 28.549 -23.773 1.00 27.01 45 LEU H CA 1
ATOM 3998 C C . LEU E 1 45 ? 41.968 29.638 -23.520 1.00 27.37 45 LEU H C 1
ATOM 3999 O O . LEU E 1 45 ? 41.829 30.741 -24.047 1.00 28.21 45 LEU H O 1
ATOM 4004 N N . GLU E 1 46 ? 43.026 29.305 -22.782 1.00 24.16 46 GLU H N 1
ATOM 4005 C CA . GLU E 1 46 ? 44.115 30.218 -22.527 1.00 23.75 46 GLU H CA 1
ATOM 4006 C C . GLU E 1 46 ? 45.440 29.495 -22.793 1.00 23.77 46 GLU H C 1
ATOM 4007 O O . GLU E 1 46 ? 45.595 28.327 -22.351 1.00 24.88 46 GLU H O 1
ATOM 4013 N N . TRP E 1 47 ? 46.331 30.158 -23.460 1.00 22.68 47 TRP H N 1
ATOM 4014 C CA . TRP E 1 47 ? 47.674 29.579 -23.730 1.00 23.13 47 TRP H CA 1
ATOM 4015 C C . TRP E 1 47 ? 48.555 29.766 -22.497 1.00 21.57 47 TRP H C 1
ATOM 4016 O O . TRP E 1 47 ? 48.673 30.875 -21.968 1.00 23.88 47 TRP H O 1
ATOM 4027 N N . ILE E 1 48 ? 49.230 28.706 -22.063 1.00 20.99 48 ILE H N 1
ATOM 4028 C CA . ILE E 1 48 ? 50.175 28.786 -20.939 1.00 21.27 48 ILE H CA 1
ATOM 4029 C C . ILE E 1 48 ? 51.583 29.003 -21.444 1.00 22.93 48 ILE H C 1
ATOM 4030 O O . ILE E 1 48 ? 52.290 29.909 -20.969 1.00 22.11 48 ILE H O 1
ATOM 4035 N N . GLY E 1 49 ? 52.030 28.106 -22.328 1.00 21.25 49 GLY H N 1
ATOM 4036 C CA . GLY E 1 49 ? 53.390 28.196 -22.825 1.00 21.70 49 GLY H CA 1
ATOM 4037 C C . GLY E 1 49 ? 53.721 27.029 -23.748 1.00 19.76 49 GLY H C 1
ATOM 4038 O O . GLY E 1 49 ? 52.905 26.098 -23.878 1.00 20.16 49 GLY H O 1
ATOM 4039 N N . ASP E 1 50 ? 54.871 27.185 -24.396 1.00 21.19 50 ASP H N 1
ATOM 4040 C CA . ASP E 1 50 ? 55.384 26.238 -25.391 1.00 20.62 50 ASP H CA 1
ATOM 4041 C C . ASP E 1 50 ? 56.773 25.746 -24.957 1.00 21.12 50 ASP H C 1
ATOM 4042 O O . ASP E 1 50 ? 57.520 26.450 -24.273 1.00 22.16 50 ASP H O 1
ATOM 4047 N N . ILE E 1 51 ? 57.109 24.550 -25.406 1.00 21.57 51 ILE H N 1
ATOM 4048 C CA . ILE E 1 51 ? 58.451 23.986 -25.217 1.00 19.27 51 ILE H CA 1
ATOM 4049 C C . ILE E 1 51 ? 58.836 23.245 -26.513 1.00 19.26 51 ILE H C 1
ATOM 4050 O O . ILE E 1 51 ? 57.989 22.602 -27.116 1.00 20.03 51 ILE H O 1
ATOM 4055 N N . TYR E 1 52 ? 60.108 23.353 -26.875 1.00 20.81 52 TYR H N 1
ATOM 4056 C CA . TYR E 1 52 ? 60.664 22.520 -27.960 1.00 19.82 52 TYR H CA 1
ATOM 4057 C C . TYR E 1 52 ? 61.469 21.403 -27.305 1.00 20.61 52 TYR H C 1
ATOM 4058 O O . TYR E 1 52 ? 62.535 21.651 -26.734 1.00 22.01 52 TYR H O 1
ATOM 4067 N N . PRO E 1 53 A 60.892 20.204 -27.213 1.00 22.75 52 PRO H N 1
ATOM 4068 C CA . PRO E 1 53 A 61.476 19.166 -26.362 1.00 22.75 52 PRO H CA 1
ATOM 4069 C C . PRO E 1 53 A 62.938 18.822 -26.643 1.00 24.16 52 PRO H C 1
ATOM 4070 O O . PRO E 1 53 A 63.656 18.576 -25.707 1.00 24.12 52 PRO H O 1
ATOM 4074 N N . ARG E 1 54 ? 63.352 18.893 -27.900 1.00 23.39 53 ARG H N 1
ATOM 4075 C CA . ARG E 1 54 ? 64.721 18.511 -28.289 1.00 26.08 53 ARG H CA 1
ATOM 4076 C C . ARG E 1 54 ? 65.735 19.410 -27.565 1.00 29.24 53 ARG H C 1
ATOM 4077 O O . ARG E 1 54 ? 66.681 18.878 -27.007 1.00 27.05 53 ARG H O 1
ATOM 4085 N N . SER E 1 55 ? 65.502 20.736 -27.517 1.00 25.32 54 SER H N 1
ATOM 4086 C CA . SER E 1 55 ? 66.438 21.725 -26.946 1.00 24.98 54 SER H CA 1
ATOM 4087 C C . SER E 1 55 ? 66.061 22.065 -25.503 1.00 25.39 54 SER H C 1
ATOM 4088 O O . SER E 1 55 ? 66.918 22.571 -24.759 1.00 27.10 54 SER H O 1
ATOM 4091 N N . GLY E 1 56 ? 64.799 21.886 -25.113 1.00 24.49 55 GLY H N 1
ATOM 4092 C CA . GLY E 1 56 ? 64.263 22.293 -23.809 1.00 24.65 55 GLY H CA 1
ATOM 4093 C C . GLY E 1 56 ? 63.904 23.763 -23.785 1.00 24.71 55 GLY H C 1
ATOM 4094 O O . GLY E 1 56 ? 63.487 24.273 -22.749 1.00 25.32 55 GLY H O 1
ATOM 4095 N N . TYR E 1 57 ? 64.057 24.442 -24.901 1.00 24.23 56 TYR H N 1
ATOM 4096 C CA . TYR E 1 57 ? 63.735 25.894 -24.990 1.00 22.79 56 TYR H CA 1
ATOM 4097 C C . TYR E 1 57 ? 62.245 26.015 -24.643 1.00 22.03 56 TYR H C 1
ATOM 4098 O O . TYR E 1 57 ? 61.384 25.283 -25.193 1.00 22.27 56 TYR H O 1
ATOM 4107 N N . ASN E 1 58 ? 61.898 26.981 -23.758 1.00 23.52 57 ASN H N 1
ATOM 4108 C CA . ASN E 1 58 ? 60.494 27.066 -23.292 1.00 25.45 57 ASN H CA 1
ATOM 4109 C C . ASN E 1 58 ? 60.189 28.541 -23.122 1.00 35.53 57 ASN H C 1
ATOM 4110 O O . ASN E 1 58 ? 61.079 29.277 -22.686 1.00 34.61 57 ASN H O 1
ATOM 4115 N N . ASN E 1 59 ? 58.987 28.902 -23.498 1.00 28.46 58 ASN H N 1
ATOM 4116 C CA . ASN E 1 59 ? 58.521 30.291 -23.307 1.00 31.44 58 ASN H CA 1
ATOM 4117 C C . ASN E 1 59 ? 57.055 30.321 -22.942 1.00 27.01 58 ASN H C 1
ATOM 4118 O O . ASN E 1 59 ? 56.303 29.340 -23.190 1.00 23.96 58 ASN H O 1
ATOM 4123 N N . TYR E 1 60 ? 56.703 31.405 -22.289 1.00 26.34 59 TYR H N 1
ATOM 4124 C CA . TYR E 1 60 ? 55.452 31.433 -21.516 1.00 24.12 59 TYR H CA 1
ATOM 4125 C C . TYR E 1 60 ? 54.609 32.637 -21.878 1.00 24.59 59 TYR H C 1
ATOM 4126 O O . TYR E 1 60 ? 55.157 33.696 -22.200 1.00 25.89 59 TYR H O 1
ATOM 4135 N N . ASN E 1 61 ? 53.329 32.456 -21.685 1.00 24.91 60 ASN H N 1
ATOM 4136 C CA . ASN E 1 61 ? 52.388 33.593 -21.469 1.00 25.63 60 ASN H CA 1
ATOM 4137 C C . ASN E 1 61 ? 52.892 34.307 -20.226 1.00 26.54 60 ASN H C 1
ATOM 4138 O O . ASN E 1 61 ? 53.069 33.670 -19.213 1.00 24.32 60 ASN H O 1
ATOM 4143 N N . GLU E 1 62 ? 53.136 35.601 -20.343 1.00 25.99 61 GLU H N 1
ATOM 4144 C CA . GLU E 1 62 ? 53.646 36.433 -19.237 1.00 30.49 61 GLU H CA 1
ATOM 4145 C C . GLU E 1 62 ? 52.926 36.110 -17.931 1.00 28.13 61 GLU H C 1
ATOM 4146 O O . GLU E 1 62 ? 53.609 35.944 -16.934 1.00 33.67 61 GLU H O 1
ATOM 4152 N N . LYS E 1 63 ? 51.616 35.955 -17.927 1.00 28.07 62 LYS H N 1
ATOM 4153 C CA . LYS E 1 63 ? 50.888 35.808 -16.644 1.00 35.94 62 LYS H CA 1
ATOM 4154 C C . LYS E 1 63 ? 51.174 34.465 -15.985 1.00 33.01 62 LYS H C 1
ATOM 4155 O O . LYS E 1 63 ? 50.837 34.300 -14.804 1.00 29.87 62 LYS H O 1
ATOM 4161 N N . PHE E 1 64 ? 51.761 33.502 -16.711 1.00 27.32 63 PHE H N 1
ATOM 4162 C CA . PHE E 1 64 ? 52.100 32.189 -16.117 1.00 26.42 63 PHE H CA 1
ATOM 4163 C C . PHE E 1 64 ? 53.582 32.095 -15.797 1.00 24.91 63 PHE H C 1
ATOM 4164 O O . PHE E 1 64 ? 53.973 31.109 -15.163 1.00 28.13 63 PHE H O 1
ATOM 4172 N N . LYS E 1 65 ? 54.387 33.095 -16.115 1.00 25.17 64 LYS H N 1
ATOM 4173 C CA . LYS E 1 65 ? 55.802 33.058 -15.766 1.00 27.37 64 LYS H CA 1
ATOM 4174 C C . LYS E 1 65 ? 55.901 33.173 -14.256 1.00 29.84 64 LYS H C 1
ATOM 4175 O O . LYS E 1 65 ? 55.378 34.165 -13.709 1.00 30.09 64 LYS H O 1
ATOM 4181 N N . GLY E 1 66 ? 56.572 32.227 -13.626 1.00 29.24 65 GLY H N 1
ATOM 4182 C CA . GLY E 1 66 ? 56.705 32.157 -12.167 1.00 30.67 65 GLY H CA 1
ATOM 4183 C C . GLY E 1 66 ? 55.714 31.207 -11.560 1.00 26.39 65 GLY H C 1
ATOM 4184 O O . GLY E 1 66 ? 55.882 30.888 -10.393 1.00 30.71 65 GLY H O 1
ATOM 4185 N N . LYS E 1 67 ? 54.748 30.731 -12.317 1.00 25.15 66 LYS H N 1
ATOM 4186 C CA . LYS E 1 67 ? 53.686 29.834 -11.856 1.00 25.82 66 LYS H CA 1
ATOM 4187 C C . LYS E 1 67 ? 53.878 28.456 -12.485 1.00 25.37 66 LYS H C 1
ATOM 4188 O O . LYS E 1 67 ? 53.729 27.436 -11.808 1.00 26.23 66 LYS H O 1
ATOM 4194 N N . ALA E 1 68 ? 53.995 28.445 -13.816 1.00 27.14 67 ALA H N 1
ATOM 4195 C CA . ALA E 1 68 ? 54.048 27.187 -14.606 1.00 25.81 67 ALA H CA 1
ATOM 4196 C C . ALA E 1 68 ? 55.497 26.949 -15.014 1.00 23.23 67 ALA H C 1
ATOM 4197 O O . ALA E 1 68 ? 56.197 27.896 -15.352 1.00 24.56 67 ALA H O 1
ATOM 4199 N N . THR E 1 69 ? 55.931 25.711 -14.963 1.00 22.97 68 THR H N 1
ATOM 4200 C CA . THR E 1 69 ? 57.271 25.321 -15.455 1.00 23.03 68 THR H CA 1
ATOM 4201 C C . THR E 1 69 ? 57.096 24.161 -16.410 1.00 20.64 68 THR H C 1
ATOM 4202 O O . THR E 1 69 ? 56.543 23.126 -16.042 1.00 21.39 68 THR H O 1
ATOM 4206 N N . LEU E 1 70 ? 57.501 24.364 -17.671 1.00 21.56 69 LEU H N 1
ATOM 4207 C CA . LEU E 1 70 ? 57.392 23.333 -18.709 1.00 21.48 69 LEU H CA 1
ATOM 4208 C C . LEU E 1 70 ? 58.758 22.655 -18.886 1.00 20.30 69 LEU H C 1
ATOM 4209 O O . LEU E 1 70 ? 59.773 23.354 -19.070 1.00 24.13 69 LEU H O 1
ATOM 4214 N N . THR E 1 71 ? 58.738 21.345 -18.944 1.00 21.02 70 THR H N 1
ATOM 4215 C CA . THR E 1 71 ? 59.979 20.561 -19.102 1.00 23.96 70 THR H CA 1
ATOM 4216 C C . THR E 1 71 ? 59.667 19.406 -20.037 1.00 22.56 70 THR H C 1
ATOM 4217 O O . THR E 1 71 ? 58.486 19.111 -20.372 1.00 20.31 70 THR H O 1
ATOM 4221 N N . ALA E 1 72 ? 60.728 18.710 -20.493 1.00 21.62 71 ALA H N 1
ATOM 4222 C CA . ALA E 1 72 ? 60.502 17.529 -21.324 1.00 23.76 71 ALA H CA 1
ATOM 4223 C C . ALA E 1 72 ? 61.664 16.534 -21.125 1.00 24.80 71 ALA H C 1
ATOM 4224 O O . ALA E 1 72 ? 62.770 16.941 -20.676 1.00 23.82 71 ALA H O 1
ATOM 4226 N N . ASP E 1 73 ? 61.356 15.282 -21.405 1.00 24.46 72 ASP H N 1
ATOM 4227 C CA . ASP E 1 73 ? 62.327 14.161 -21.333 1.00 23.76 72 ASP H CA 1
ATOM 4228 C C . ASP E 1 73 ? 62.314 13.467 -22.678 1.00 23.26 72 ASP H C 1
ATOM 4229 O O . ASP E 1 73 ? 61.421 12.713 -22.965 1.00 23.92 72 ASP H O 1
ATOM 4234 N N . LYS E 1 74 ? 63.327 13.715 -23.469 1.00 25.30 73 LYS H N 1
ATOM 4235 C CA . LYS E 1 74 ? 63.359 13.086 -24.794 1.00 31.08 73 LYS H CA 1
ATOM 4236 C C . LYS E 1 74 ? 63.635 11.590 -24.656 1.00 31.02 73 LYS H C 1
ATOM 4237 O O . LYS E 1 74 ? 63.293 10.848 -25.574 1.00 29.48 73 LYS H O 1
ATOM 4243 N N . SER E 1 75 ? 64.144 11.115 -23.537 1.00 25.97 74 SER H N 1
ATOM 4244 C CA . SER E 1 75 ? 64.400 9.680 -23.407 1.00 25.19 74 SER H CA 1
ATOM 4245 C C . SER E 1 75 ? 63.110 8.927 -23.188 1.00 30.23 74 SER H C 1
ATOM 4246 O O . SER E 1 75 ? 63.068 7.763 -23.559 1.00 33.26 74 SER H O 1
ATOM 4249 N N . SER E 1 76 ? 62.067 9.526 -22.629 1.00 24.02 75 SER H N 1
ATOM 4250 C CA . SER E 1 76 ? 60.782 8.864 -22.432 1.00 25.87 75 SER H CA 1
ATOM 4251 C C . SER E 1 76 ? 59.684 9.454 -23.342 1.00 24.27 75 SER H C 1
ATOM 4252 O O . SER E 1 76 ? 58.532 9.090 -23.088 1.00 26.21 75 SER H O 1
ATOM 4255 N N . SER E 1 77 ? 60.032 10.390 -24.232 1.00 23.22 76 SER H N 1
ATOM 4256 C CA . SER E 1 77 ? 59.030 11.096 -25.091 1.00 22.47 76 SER H CA 1
ATOM 4257 C C . SER E 1 77 ? 57.904 11.680 -24.243 1.00 22.10 76 SER H C 1
ATOM 4258 O O . SER E 1 77 ? 56.751 11.538 -24.616 1.00 24.55 76 SER H O 1
ATOM 4261 N N . THR E 1 78 ? 58.257 12.313 -23.124 1.00 22.10 77 THR H N 1
ATOM 4262 C CA . THR E 1 78 ? 57.251 12.863 -22.166 1.00 21.43 77 THR H CA 1
ATOM 4263 C C . THR E 1 78 ? 57.500 14.348 -21.945 1.00 21.78 77 THR H C 1
ATOM 4264 O O . THR E 1 78 ? 58.643 14.763 -21.729 1.00 23.48 77 THR H O 1
ATOM 4268 N N . ALA E 1 79 ? 56.438 15.157 -22.059 1.00 21.15 78 ALA H N 1
ATOM 4269 C CA . ALA E 1 79 ? 56.435 16.562 -21.643 1.00 20.58 78 ALA H CA 1
ATOM 4270 C C . ALA E 1 79 ? 55.720 16.662 -20.280 1.00 20.43 78 ALA H C 1
ATOM 4271 O O . ALA E 1 79 ? 54.800 15.922 -19.999 1.00 21.31 78 ALA H O 1
ATOM 4273 N N . TYR E 1 80 ? 56.173 17.616 -19.487 1.00 22.85 79 TYR H N 1
ATOM 4274 C CA . TYR E 1 80 ? 55.627 17.857 -18.139 1.00 21.58 79 TYR H CA 1
ATOM 4275 C C . TYR E 1 80 ? 55.263 19.324 -17.980 1.00 20.73 79 TYR H C 1
ATOM 4276 O O . TYR E 1 80 ? 55.937 20.206 -18.483 1.00 22.35 79 TYR H O 1
ATOM 4285 N N . MET E 1 81 ? 54.278 19.546 -17.107 1.00 21.99 80 MET H N 1
ATOM 4286 C CA . MET E 1 81 ? 53.938 20.887 -16.647 1.00 20.34 80 MET H CA 1
ATOM 4287 C C . MET E 1 81 ? 53.764 20.834 -15.124 1.00 20.03 80 MET H C 1
ATOM 4288 O O . MET E 1 81 ? 53.011 19.983 -14.657 1.00 22.50 80 MET H O 1
ATOM 4293 N N . GLN E 1 82 ? 54.473 21.713 -14.480 1.00 21.52 81 GLN H N 1
ATOM 4294 C CA . GLN E 1 82 ? 54.401 21.821 -13.011 1.00 23.33 81 GLN H CA 1
ATOM 4295 C C . GLN E 1 82 ? 53.806 23.180 -12.642 1.00 25.79 81 GLN H C 1
ATOM 4296 O O . GLN E 1 82 ? 54.223 24.193 -13.207 1.00 27.37 81 GLN H O 1
ATOM 4302 N N . PHE E 1 83 ? 52.964 23.201 -11.611 1.00 24.62 82 PHE H N 1
ATOM 4303 C CA . PHE E 1 83 ? 52.428 24.443 -11.024 1.00 30.20 82 PHE H CA 1
ATOM 4304 C C . PHE E 1 83 ? 52.805 24.454 -9.550 1.00 30.40 82 PHE H C 1
ATOM 4305 O O . PHE E 1 83 ? 52.835 23.387 -8.870 1.00 29.54 82 PHE H O 1
ATOM 4313 N N . SER E 1 84 A 53.131 25.623 -9.055 1.00 29.30 82 SER H N 1
ATOM 4314 C CA . SER E 1 84 A 53.394 25.851 -7.625 1.00 29.92 82 SER H CA 1
ATOM 4315 C C . SER E 1 84 A 52.215 26.675 -7.058 1.00 30.26 82 SER H C 1
ATOM 4316 O O . SER E 1 84 A 51.464 27.289 -7.848 1.00 28.47 82 SER H O 1
ATOM 4319 N N . SER E 1 85 B 52.117 26.696 -5.745 1.00 28.53 82 SER H N 1
ATOM 4320 C CA . SER E 1 85 B 51.190 27.610 -5.007 1.00 28.16 82 SER H CA 1
ATOM 4321 C C . SER E 1 85 B 49.774 27.433 -5.563 1.00 25.57 82 SER H C 1
ATOM 4322 O O . SER E 1 85 B 49.146 28.444 -6.030 1.00 30.07 82 SER H O 1
ATOM 4325 N N . LEU E 1 86 C 49.256 26.220 -5.612 1.00 26.82 82 LEU H N 1
ATOM 4326 C CA . LEU E 1 86 C 47.939 25.973 -6.219 1.00 26.66 82 LEU H CA 1
ATOM 4327 C C . LEU E 1 86 C 46.837 26.735 -5.459 1.00 31.87 82 LEU H C 1
ATOM 4328 O O . LEU E 1 86 C 46.863 26.762 -4.213 1.00 28.47 82 LEU H O 1
ATOM 4333 N N . THR E 1 87 ? 45.929 27.323 -6.214 1.00 26.43 83 THR H N 1
ATOM 4334 C CA . THR E 1 87 ? 44.692 27.992 -5.687 1.00 26.69 83 THR H CA 1
ATOM 4335 C C . THR E 1 87 ? 43.473 27.532 -6.470 1.00 33.42 83 THR H C 1
ATOM 4336 O O . THR E 1 87 ? 43.595 26.839 -7.525 1.00 28.21 83 THR H O 1
ATOM 4340 N N . SER E 1 88 ? 42.280 27.927 -6.020 1.00 25.88 84 SER H N 1
ATOM 4341 C CA . SER E 1 88 ? 41.003 27.552 -6.656 1.00 26.07 84 SER H CA 1
ATOM 4342 C C . SER E 1 88 ? 41.016 28.074 -8.094 1.00 26.68 84 SER H C 1
ATOM 4343 O O . SER E 1 88 ? 40.322 27.537 -8.895 1.00 29.74 84 SER H O 1
ATOM 4346 N N . GLU E 1 89 ? 41.743 29.130 -8.375 1.00 27.09 85 GLU H N 1
ATOM 4347 C CA . GLU E 1 89 ? 41.777 29.660 -9.769 1.00 33.34 85 GLU H CA 1
ATOM 4348 C C . GLU E 1 89 ? 42.543 28.749 -10.734 1.00 32.65 85 GLU H C 1
ATOM 4349 O O . GLU E 1 89 ? 42.413 28.911 -11.951 1.00 29.35 85 GLU H O 1
ATOM 4355 N N . ASP E 1 90 ? 43.258 27.782 -10.189 1.00 27.00 86 ASP H N 1
ATOM 4356 C CA . ASP E 1 90 ? 43.948 26.760 -11.031 1.00 28.69 86 ASP H CA 1
ATOM 4357 C C . ASP E 1 90 ? 43.045 25.588 -11.318 1.00 28.63 86 ASP H C 1
ATOM 4358 O O . ASP E 1 90 ? 43.466 24.705 -12.082 1.00 28.09 86 ASP H O 1
ATOM 4363 N N . SER E 1 91 ? 41.846 25.485 -10.725 1.00 25.97 87 SER H N 1
ATOM 4364 C CA . SER E 1 91 ? 40.920 24.366 -10.993 1.00 27.21 87 SER H CA 1
ATOM 4365 C C . SER E 1 91 ? 40.505 24.513 -12.463 1.00 30.91 87 SER H C 1
ATOM 4366 O O . SER E 1 91 ? 39.883 25.536 -12.824 1.00 29.25 87 SER H O 1
ATOM 4369 N N . ALA E 1 92 ? 40.787 23.514 -13.284 1.00 26.56 88 ALA H N 1
ATOM 4370 C CA . ALA E 1 92 ? 40.679 23.616 -14.755 1.00 25.46 88 ALA H CA 1
ATOM 4371 C C . ALA E 1 92 ? 41.059 22.293 -15.393 1.00 27.66 88 ALA H C 1
ATOM 4372 O O . ALA E 1 92 ? 41.569 21.383 -14.670 1.00 25.76 88 ALA H O 1
ATOM 4374 N N . ILE E 1 93 ? 40.761 22.156 -16.686 1.00 25.82 89 ILE H N 1
ATOM 4375 C CA . ILE E 1 93 ? 41.333 21.087 -17.532 1.00 25.71 89 ILE H CA 1
ATOM 4376 C C . ILE E 1 93 ? 42.551 21.694 -18.237 1.00 25.21 89 ILE H C 1
ATOM 4377 O O . ILE E 1 93 ? 42.492 22.830 -18.761 1.00 25.38 89 ILE H O 1
ATOM 4382 N N . TYR E 1 94 ? 43.672 20.954 -18.212 1.00 24.16 90 TYR H N 1
ATOM 4383 C CA . TYR E 1 94 ? 44.939 21.357 -18.846 1.00 23.80 90 TYR H CA 1
ATOM 4384 C C . TYR E 1 94 ? 45.241 20.405 -19.998 1.00 24.48 90 TYR H C 1
ATOM 4385 O O . TYR E 1 94 ? 45.221 19.188 -19.792 1.00 23.22 90 TYR H O 1
ATOM 4394 N N . TYR E 1 95 ? 45.464 20.959 -21.196 1.00 23.64 91 TYR H N 1
ATOM 4395 C CA . TYR E 1 95 ? 45.783 20.141 -22.387 1.00 24.01 91 TYR H CA 1
ATOM 4396 C C . TYR E 1 95 ? 47.238 20.349 -22.747 1.00 23.12 91 TYR H C 1
ATOM 4397 O O . TYR E 1 95 ? 47.780 21.449 -22.611 1.00 23.05 91 TYR H O 1
ATOM 4406 N N . CYS E 1 96 ? 47.847 19.274 -23.239 1.00 21.37 92 CYS H N 1
ATOM 4407 C CA . CYS E 1 96 ? 49.097 19.352 -24.027 1.00 22.91 92 CYS H CA 1
ATOM 4408 C C . CYS E 1 96 ? 48.712 19.102 -25.471 1.00 22.89 92 CYS H C 1
ATOM 4409 O O . CYS E 1 96 ? 47.709 18.444 -25.729 1.00 23.37 92 CYS H O 1
ATOM 4412 N N . ALA E 1 97 ? 49.479 19.664 -26.366 1.00 21.57 93 ALA H N 1
ATOM 4413 C CA . ALA E 1 97 ? 49.272 19.402 -27.794 1.00 20.55 93 ALA H CA 1
ATOM 4414 C C . ALA E 1 97 ? 50.578 19.628 -28.535 1.00 18.97 93 ALA H C 1
ATOM 4415 O O . ALA E 1 97 ? 51.387 20.462 -28.108 1.00 22.51 93 ALA H O 1
ATOM 4417 N N . ARG E 1 98 ? 50.760 18.887 -29.636 1.00 20.73 94 ARG H N 1
ATOM 4418 C CA . ARG E 1 98 ? 51.872 19.079 -30.558 1.00 20.65 94 ARG H CA 1
ATOM 4419 C C . ARG E 1 98 ? 51.486 20.163 -31.601 1.00 20.87 94 ARG H C 1
ATOM 4420 O O . ARG E 1 98 ? 50.310 20.272 -31.911 1.00 22.37 94 ARG H O 1
ATOM 4428 N N . TYR E 1 99 ? 52.425 20.924 -32.097 1.00 20.41 95 TYR H N 1
ATOM 4429 C CA . TYR E 1 99 ? 52.166 21.865 -33.191 1.00 20.02 95 TYR H CA 1
ATOM 4430 C C . TYR E 1 99 ? 52.683 21.310 -34.531 1.00 23.43 95 TYR H C 1
ATOM 4431 O O . TYR E 1 99 ? 53.831 20.875 -34.674 1.00 23.25 95 TYR H O 1
ATOM 4440 N N . TYR E 1 100 ? 51.862 21.502 -35.543 1.00 20.49 96 TYR H N 1
ATOM 4441 C CA . TYR E 1 100 ? 52.237 21.282 -36.935 1.00 21.42 96 TYR H CA 1
ATOM 4442 C C . TYR E 1 100 ? 53.373 22.232 -37.296 1.00 22.63 96 TYR H C 1
ATOM 4443 O O . TYR E 1 100 ? 53.331 23.467 -37.072 1.00 22.95 96 TYR H O 1
ATOM 4452 N N . GLY E 1 101 ? 54.368 21.712 -38.020 1.00 23.14 97 GLY H N 1
ATOM 4453 C CA . GLY E 1 101 ? 55.454 22.525 -38.578 1.00 26.62 97 GLY H CA 1
ATOM 4454 C C . GLY E 1 101 ? 56.793 21.875 -38.300 1.00 27.55 97 GLY H C 1
ATOM 4455 O O . GLY E 1 101 ? 56.963 20.618 -38.634 1.00 26.23 97 GLY H O 1
ATOM 4456 N N . SER E 1 102 ? 57.699 22.654 -37.728 1.00 22.81 98 SER H N 1
ATOM 4457 C CA . SER E 1 102 ? 59.105 22.250 -37.589 1.00 24.01 98 SER H CA 1
ATOM 4458 C C . SER E 1 102 ? 59.698 22.946 -36.382 1.00 27.72 98 SER H C 1
ATOM 4459 O O . SER E 1 102 ? 58.935 23.348 -35.513 1.00 27.33 98 SER H O 1
ATOM 4462 N N . TRP E 1 103 ? 61.006 23.103 -36.320 1.00 25.98 99 TRP H N 1
ATOM 4463 C CA . TRP E 1 103 ? 61.685 23.700 -35.126 1.00 25.11 99 TRP H CA 1
ATOM 4464 C C . TRP E 1 103 ? 61.706 25.198 -35.279 1.00 25.71 99 TRP H C 1
ATOM 4465 O O . TRP E 1 103 ? 61.558 25.928 -34.295 1.00 24.77 99 TRP H O 1
ATOM 4476 N N . SER E 1 104 ? 61.925 25.705 -36.494 1.00 23.54 100 SER H N 1
ATOM 4477 C CA . SER E 1 104 ? 62.155 27.147 -36.683 1.00 23.96 100 SER H CA 1
ATOM 4478 C C . SER E 1 104 ? 60.822 27.848 -36.995 1.00 22.33 100 SER H C 1
ATOM 4479 O O . SER E 1 104 ? 60.804 29.069 -37.104 1.00 24.15 100 SER H O 1
ATOM 4482 N N . TYR E 1 105 A 59.747 27.120 -37.182 1.00 21.34 100 TYR H N 1
ATOM 4483 C CA . TYR E 1 105 A 58.416 27.680 -37.551 1.00 20.89 100 TYR H CA 1
ATOM 4484 C C . TYR E 1 105 A 57.384 26.654 -37.183 1.00 23.61 100 TYR H C 1
ATOM 4485 O O . TYR E 1 105 A 57.661 25.452 -37.205 1.00 22.59 100 TYR H O 1
ATOM 4494 N N . TYR E 1 106 B 56.209 27.096 -36.784 1.00 22.31 100 TYR H N 1
ATOM 4495 C CA . TYR E 1 106 B 55.082 26.196 -36.501 1.00 21.15 100 TYR H CA 1
ATOM 4496 C C . TYR E 1 106 B 53.772 26.961 -36.607 1.00 23.50 100 TYR H C 1
ATOM 4497 O O . TYR E 1 106 B 53.812 28.192 -36.579 1.00 23.41 100 TYR H O 1
ATOM 4506 N N . TYR E 1 107 C 52.69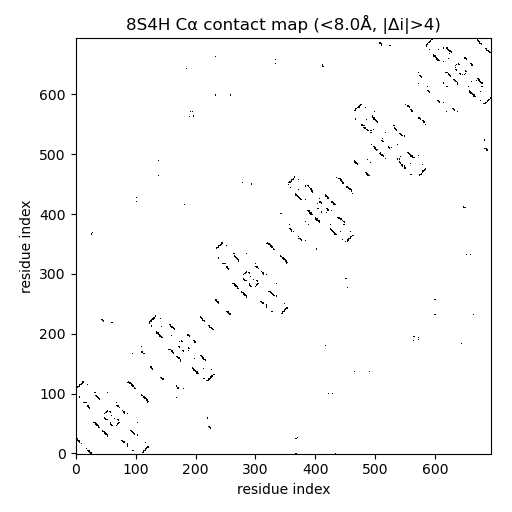4 26.256 -36.863 1.00 23.02 100 TYR H N 1
ATOM 4507 C CA . TYR E 1 107 C 51.448 26.956 -37.268 1.00 23.34 100 TYR H CA 1
ATOM 4508 C C . TYR E 1 107 C 50.288 26.807 -36.297 1.00 24.94 100 TYR H C 1
ATOM 4509 O O . TYR E 1 107 C 49.494 27.736 -36.181 1.00 24.59 100 TYR H O 1
ATOM 4518 N N . ALA E 1 108 D 50.087 25.644 -35.702 1.00 21.31 100 ALA H N 1
ATOM 4519 C CA . ALA E 1 108 D 48.884 25.356 -34.926 1.00 21.49 100 ALA H CA 1
ATOM 4520 C C . ALA E 1 108 D 49.023 24.030 -34.219 1.00 24.32 100 ALA H C 1
ATOM 4521 O O . ALA E 1 108 D 49.682 23.155 -34.752 1.00 22.20 100 ALA H O 1
ATOM 4523 N N . MET E 1 109 E 48.315 23.903 -33.109 1.00 21.45 100 MET H N 1
ATOM 4524 C CA . MET E 1 109 E 48.199 22.638 -32.392 1.00 21.11 100 MET H CA 1
ATOM 4525 C C . MET E 1 109 E 47.356 21.641 -33.167 1.00 21.79 100 MET H C 1
ATOM 4526 O O . MET E 1 109 E 46.113 21.750 -33.277 1.00 22.61 100 MET H O 1
ATOM 4531 N N . ASP E 1 110 ? 48.017 20.583 -33.679 1.00 22.28 101 ASP H N 1
ATOM 4532 C CA . ASP E 1 110 ? 47.346 19.623 -34.568 1.00 21.81 101 ASP H CA 1
ATOM 4533 C C . ASP E 1 110 ? 46.892 18.360 -33.843 1.00 24.21 101 ASP H C 1
ATOM 4534 O O . ASP E 1 110 ? 45.996 17.729 -34.331 1.00 27.22 101 ASP H O 1
ATOM 4539 N N . TYR E 1 111 ? 47.626 17.871 -32.867 1.00 23.66 102 TYR H N 1
ATOM 4540 C CA . TYR E 1 111 ? 47.200 16.680 -32.119 1.00 25.36 102 TYR H CA 1
ATOM 4541 C C . TYR E 1 111 ? 47.212 17.029 -30.647 1.00 24.54 102 TYR H C 1
ATOM 4542 O O . TYR E 1 111 ? 48.170 17.643 -30.205 1.00 23.89 102 TYR H O 1
ATOM 4551 N N . TRP E 1 112 ? 46.145 16.674 -29.975 1.00 24.55 103 TRP H N 1
ATOM 4552 C CA . TRP E 1 112 ? 45.896 17.111 -28.593 1.00 22.68 103 TRP H CA 1
ATOM 4553 C C . TRP E 1 112 ? 45.825 15.889 -27.669 1.00 21.64 103 TRP H C 1
ATOM 4554 O O . TRP E 1 112 ? 45.260 14.854 -28.037 1.00 24.09 103 TRP H O 1
ATOM 4565 N N . GLY E 1 113 ? 46.286 16.080 -26.457 1.00 24.24 104 GLY H N 1
ATOM 4566 C CA . GLY E 1 113 ? 45.995 15.151 -25.362 1.00 25.43 104 GLY H CA 1
ATOM 4567 C C . GLY E 1 113 ? 44.538 15.190 -24.956 1.00 27.74 104 GLY H C 1
ATOM 4568 O O . GLY E 1 113 ? 43.802 16.103 -25.392 1.00 24.60 104 GLY H O 1
ATOM 4569 N N . GLN E 1 114 ? 44.162 14.263 -24.081 1.00 25.61 105 GLN H N 1
ATOM 4570 C CA . GLN E 1 114 ? 42.777 14.132 -23.572 1.00 26.70 105 GLN H CA 1
ATOM 4571 C C . GLN E 1 114 ? 42.503 15.097 -22.425 1.00 27.16 105 GLN H C 1
ATOM 4572 O O . GLN E 1 114 ? 41.311 15.239 -22.084 1.00 27.61 105 GLN H O 1
ATOM 4578 N N . GLY E 1 115 ? 43.500 15.799 -21.927 1.00 24.45 106 GLY H N 1
ATOM 4579 C CA . GLY E 1 115 ? 43.351 16.763 -20.833 1.00 26.84 106 GLY H CA 1
ATOM 4580 C C . GLY E 1 115 ? 43.563 16.094 -19.478 1.00 23.98 106 GLY H C 1
ATOM 4581 O O . GLY E 1 115 ? 43.253 14.868 -19.331 1.00 25.68 106 GLY H O 1
ATOM 4582 N N . THR E 1 116 ? 44.100 16.888 -18.565 1.00 24.38 107 THR H N 1
ATOM 4583 C CA . THR E 1 116 ? 44.217 16.551 -17.120 1.00 26.18 107 THR H CA 1
ATOM 4584 C C . THR E 1 116 ? 43.344 17.516 -16.339 1.00 24.84 107 THR H C 1
ATOM 4585 O O . THR E 1 116 ? 43.599 18.733 -16.359 1.00 24.28 107 THR H O 1
ATOM 4589 N N . SER E 1 117 ? 42.378 16.972 -15.602 1.00 27.39 108 SER H N 1
ATOM 4590 C CA . SER E 1 117 ? 41.532 17.800 -14.709 1.00 27.17 108 SER H CA 1
ATOM 4591 C C . SER E 1 117 ? 42.248 18.015 -13.378 1.00 27.36 108 SER H C 1
ATOM 4592 O O . SER E 1 117 ? 42.649 17.025 -12.780 1.00 29.52 108 SER H O 1
ATOM 4595 N N . VAL E 1 118 ? 42.419 19.253 -12.958 1.00 26.27 109 VAL H N 1
ATOM 4596 C CA . VAL E 1 118 ? 42.931 19.622 -11.628 1.00 26.83 109 VAL H CA 1
ATOM 4597 C C . VAL E 1 118 ? 41.791 20.315 -10.883 1.00 29.28 109 VAL H C 1
ATOM 4598 O O . VAL E 1 118 ? 41.233 21.261 -11.412 1.00 27.31 109 VAL H O 1
ATOM 4602 N N . THR E 1 119 ? 41.540 19.862 -9.669 1.00 28.73 110 THR H N 1
ATOM 4603 C CA . THR E 1 119 ? 40.594 20.507 -8.738 1.00 30.14 110 THR H CA 1
ATOM 4604 C C . THR E 1 119 ? 41.381 20.885 -7.500 1.00 29.77 110 THR H C 1
ATOM 4605 O O . THR E 1 119 ? 42.018 20.010 -6.918 1.00 30.25 110 THR H O 1
ATOM 4609 N N . VAL E 1 120 ? 41.383 22.139 -7.126 1.00 27.22 111 VAL H N 1
ATOM 4610 C CA . VAL E 1 120 ? 42.048 22.594 -5.891 1.00 30.77 111 VAL H CA 1
ATOM 4611 C C . VAL E 1 120 ? 40.929 22.922 -4.890 1.00 36.01 111 VAL H C 1
ATOM 4612 O O . VAL E 1 120 ? 40.104 23.724 -5.237 1.00 36.39 111 VAL H O 1
ATOM 4616 N N . SER E 1 121 ? 40.949 22.334 -3.711 1.00 35.83 112 SER H N 1
ATOM 4617 C CA . SER E 1 121 ? 39.822 22.530 -2.748 1.00 41.26 112 SER H CA 1
ATOM 4618 C C . SER E 1 121 ? 40.295 22.632 -1.285 1.00 38.16 112 SER H C 1
ATOM 4619 O O . SER E 1 121 ? 41.088 21.613 -1.169 1.00 37.33 112 SER H O 1
ATOM 4622 N N . ASP F 2 1 ? 48.156 42.659 -25.361 1.00 44.27 1 ASP L N 1
ATOM 4623 C CA . ASP F 2 1 ? 47.745 41.380 -25.917 1.00 36.29 1 ASP L CA 1
ATOM 4624 C C . ASP F 2 1 ? 46.764 41.630 -27.069 1.00 39.95 1 ASP L C 1
ATOM 4625 O O . ASP F 2 1 ? 45.925 42.528 -26.990 1.00 38.49 1 ASP L O 1
ATOM 4630 N N . ILE F 2 2 ? 46.826 40.806 -28.101 1.00 32.22 2 ILE L N 1
ATOM 4631 C CA . ILE F 2 2 ? 45.840 40.825 -29.198 1.00 28.81 2 ILE L CA 1
ATOM 4632 C C . ILE F 2 2 ? 44.559 40.213 -28.704 1.00 30.58 2 ILE L C 1
ATOM 4633 O O . ILE F 2 2 ? 44.558 39.103 -28.106 1.00 32.88 2 ILE L O 1
ATOM 4638 N N . ILE F 2 3 ? 43.467 40.949 -28.910 1.00 29.85 3 ILE L N 1
ATOM 4639 C CA . ILE F 2 3 ? 42.112 40.496 -28.541 1.00 29.09 3 ILE L CA 1
ATOM 4640 C C . ILE F 2 3 ? 41.406 39.983 -29.790 1.00 28.83 3 ILE L C 1
ATOM 4641 O O . ILE F 2 3 ? 41.317 40.709 -30.794 1.00 30.91 3 ILE L O 1
ATOM 4646 N N . LEU F 2 4 ? 40.864 38.776 -29.696 1.00 28.78 4 LEU L N 1
ATOM 4647 C CA . LEU F 2 4 ? 40.053 38.188 -30.769 1.00 28.76 4 LEU L CA 1
ATOM 4648 C C . LEU F 2 4 ? 38.621 38.103 -30.290 1.00 29.82 4 LEU L C 1
ATOM 4649 O O . LEU F 2 4 ? 38.365 37.585 -29.196 1.00 30.14 4 LEU L O 1
ATOM 4654 N N . THR F 2 5 ? 37.726 38.718 -31.040 1.00 29.48 5 THR L N 1
ATOM 4655 C CA . THR F 2 5 ? 36.290 38.761 -30.693 1.00 29.34 5 THR L CA 1
ATOM 4656 C C . THR F 2 5 ? 35.465 37.930 -31.654 1.00 27.04 5 THR L C 1
ATOM 4657 O O . THR F 2 5 ? 35.527 38.164 -32.874 1.00 29.71 5 THR L O 1
ATOM 4661 N N . GLN F 2 6 ? 34.660 37.018 -31.163 1.00 26.51 6 GLN L N 1
ATOM 4662 C CA . GLN F 2 6 ? 33.779 36.175 -31.972 1.00 27.53 6 GLN L CA 1
ATOM 4663 C C . GLN F 2 6 ? 32.305 36.565 -31.753 1.00 34.60 6 GLN L C 1
ATOM 4664 O O . GLN F 2 6 ? 31.961 36.989 -30.626 1.00 36.29 6 GLN L O 1
ATOM 4670 N N . ASP F 2 7 ? 31.458 36.345 -32.744 1.00 37.66 7 ASP L N 1
ATOM 4671 C CA . ASP F 2 7 ? 30.005 36.654 -32.644 1.00 41.18 7 ASP L CA 1
ATOM 4672 C C . ASP F 2 7 ? 29.281 35.378 -32.333 1.00 38.35 7 ASP L C 1
ATOM 4673 O O . ASP F 2 7 ? 29.750 34.332 -32.751 1.00 38.33 7 ASP L O 1
ATOM 4678 N N . GLU F 2 8 ? 28.134 35.455 -31.680 1.00 40.15 8 GLU L N 1
ATOM 4679 C CA . GLU F 2 8 ? 27.202 34.304 -31.499 1.00 39.57 8 GLU L CA 1
ATOM 4680 C C . GLU F 2 8 ? 26.454 34.000 -32.797 1.00 38.00 8 GLU L C 1
ATOM 4681 O O . GLU F 2 8 ? 26.380 34.916 -33.599 1.00 43.92 8 GLU L O 1
ATOM 4687 N N . LEU F 2 9 ? 25.928 32.786 -32.959 1.00 37.09 9 LEU L N 1
ATOM 4688 C CA . LEU F 2 9 ? 25.001 32.394 -34.064 1.00 44.30 9 LEU L CA 1
ATOM 4689 C C . LEU F 2 9 ? 23.533 32.706 -33.692 1.00 48.41 9 LEU L C 1
ATOM 4690 O O . LEU F 2 9 ? 23.330 32.579 -32.460 1.00 48.02 9 LEU L O 1
ATOM 4695 N N . PRO F 2 12 ? 19.996 28.059 -32.688 1.00 68.37 12 PRO L N 1
ATOM 4696 C CA . PRO F 2 12 ? 20.123 26.671 -33.194 1.00 63.32 12 PRO L CA 1
ATOM 4697 C C . PRO F 2 12 ? 19.984 26.670 -34.723 1.00 68.20 12 PRO L C 1
ATOM 4698 O O . PRO F 2 12 ? 19.331 27.541 -35.304 1.00 74.39 12 PRO L O 1
ATOM 4702 N N . VAL F 2 13 ? 20.696 25.751 -35.362 1.00 57.21 13 VAL L N 1
ATOM 4703 C CA . VAL F 2 13 ? 20.900 25.739 -36.839 1.00 52.17 13 VAL L CA 1
ATOM 4704 C C . VAL F 2 13 ? 20.212 24.487 -37.350 1.00 49.36 13 VAL L C 1
ATOM 4705 O O . VAL F 2 13 ? 20.286 23.465 -36.634 1.00 51.21 13 VAL L O 1
ATOM 4709 N N . THR F 2 14 ? 19.676 24.491 -38.566 1.00 41.83 14 THR L N 1
ATOM 4710 C CA . THR F 2 14 ? 19.057 23.274 -39.124 1.00 40.70 14 THR L CA 1
ATOM 4711 C C . THR F 2 14 ? 20.123 22.465 -39.837 1.00 39.24 14 THR L C 1
ATOM 4712 O O . THR F 2 14 ? 20.924 23.034 -40.629 1.00 41.44 14 THR L O 1
ATOM 4716 N N . SER F 2 15 ? 20.099 21.169 -39.617 1.00 36.12 15 SER L N 1
ATOM 4717 C CA . SER F 2 15 ? 20.961 20.208 -40.329 1.00 40.00 15 SER L CA 1
ATOM 4718 C C . SER F 2 15 ? 20.898 20.472 -41.830 1.00 46.46 15 SER L C 1
ATOM 4719 O O . SER F 2 15 ? 19.784 20.619 -42.314 1.00 43.41 15 SER L O 1
ATOM 4722 N N . GLY F 2 16 ? 22.045 20.577 -42.520 1.00 39.30 16 GLY L N 1
ATOM 4723 C CA . GLY F 2 16 ? 22.141 20.756 -43.990 1.00 37.99 16 GLY L CA 1
ATOM 4724 C C . GLY F 2 16 ? 22.300 22.216 -44.420 1.00 32.04 16 GLY L C 1
ATOM 4725 O O . GLY F 2 16 ? 22.729 22.456 -45.557 1.00 41.72 16 GLY L O 1
ATOM 4726 N N . GLU F 2 17 ? 22.009 23.140 -43.537 1.00 35.40 17 GLU L N 1
ATOM 4727 C CA . GLU F 2 17 ? 22.226 24.568 -43.799 1.00 37.97 17 GLU L CA 1
ATOM 4728 C C . GLU F 2 17 ? 23.708 24.888 -43.777 1.00 38.54 17 GLU L C 1
ATOM 4729 O O . GLU F 2 17 ? 24.532 24.070 -43.301 1.00 39.76 17 GLU L O 1
ATOM 4735 N N . SER F 2 18 ? 24.023 26.065 -44.272 1.00 34.94 18 SER L N 1
ATOM 4736 C CA . SER F 2 18 ? 25.392 26.624 -44.218 1.00 35.81 18 SER L CA 1
ATOM 4737 C C . SER F 2 18 ? 25.421 27.626 -43.076 1.00 33.94 18 SER L C 1
ATOM 4738 O O . SER F 2 18 ? 24.388 28.274 -42.751 1.00 33.16 18 SER L O 1
ATOM 4741 N N . VAL F 2 19 ? 26.532 27.665 -42.345 1.00 29.44 19 VAL L N 1
ATOM 4742 C CA . VAL F 2 19 ? 26.748 28.687 -41.299 1.00 32.44 19 VAL L CA 1
ATOM 4743 C C . VAL F 2 19 ? 28.156 29.212 -41.431 1.00 28.98 19 VAL L C 1
ATOM 4744 O O . VAL F 2 19 ? 29.016 28.559 -42.069 1.00 30.40 19 VAL L O 1
ATOM 4748 N N . SER F 2 20 ? 28.367 30.386 -40.896 1.00 30.52 20 SER L N 1
ATOM 4749 C CA . SER F 2 20 ? 29.743 30.900 -40.773 1.00 32.26 20 SER L CA 1
ATOM 4750 C C . SER F 2 20 ? 29.975 31.412 -39.355 1.00 35.05 20 SER L C 1
ATOM 4751 O O . SER F 2 20 ? 29.050 31.938 -38.694 1.00 34.50 20 SER L O 1
ATOM 4754 N N . ILE F 2 21 ? 31.217 31.288 -38.917 1.00 31.99 21 ILE L N 1
ATOM 4755 C CA . ILE F 2 21 ? 31.713 31.863 -37.646 1.00 27.59 21 ILE L CA 1
ATOM 4756 C C . ILE F 2 21 ? 32.592 33.045 -37.972 1.00 28.38 21 ILE L C 1
ATOM 4757 O O . ILE F 2 21 ? 33.471 32.918 -38.868 1.00 29.15 21 ILE L O 1
ATOM 4762 N N . SER F 2 22 ? 32.386 34.138 -37.254 1.00 27.59 22 SER L N 1
ATOM 4763 C CA . SER F 2 22 ? 33.172 35.370 -37.380 1.00 26.34 22 SER L CA 1
ATOM 4764 C C . SER F 2 22 ? 34.156 35.522 -36.246 1.00 27.12 22 SER L C 1
ATOM 4765 O O . SER F 2 22 ? 33.745 35.373 -35.107 1.00 30.45 22 SER L O 1
ATOM 4768 N N . CYS F 2 23 ? 35.298 36.065 -36.573 1.00 25.92 23 CYS L N 1
ATOM 4769 C CA . CYS F 2 23 ? 36.391 36.399 -35.623 1.00 26.20 23 CYS L CA 1
ATOM 4770 C C . CYS F 2 23 ? 37.034 37.676 -36.096 1.00 28.98 23 CYS L C 1
ATOM 4771 O O . CYS F 2 23 ? 37.349 37.798 -37.287 1.00 32.83 23 CYS L O 1
ATOM 4774 N N . ARG F 2 24 ? 37.194 38.630 -35.199 1.00 28.07 24 ARG L N 1
ATOM 4775 C CA . ARG F 2 24 ? 37.870 39.886 -35.520 1.00 29.65 24 ARG L CA 1
ATOM 4776 C C . ARG F 2 24 ? 39.004 40.039 -34.552 1.00 28.20 24 ARG L C 1
ATOM 4777 O O . ARG F 2 24 ? 38.804 39.822 -33.321 1.00 32.39 24 ARG L O 1
ATOM 4785 N N . SER F 2 25 ? 40.061 40.602 -35.060 1.00 26.37 25 SER L N 1
ATOM 4786 C CA . SER F 2 25 ? 41.301 40.812 -34.317 1.00 29.54 25 SER L CA 1
ATOM 4787 C C . SER F 2 25 ? 41.512 42.294 -34.011 1.00 31.85 25 SER L C 1
ATOM 4788 O O . SER F 2 25 ? 41.243 43.145 -34.904 1.00 30.70 25 SER L O 1
ATOM 4791 N N . SER F 2 26 ? 42.112 42.590 -32.869 1.00 28.61 26 SER L N 1
ATOM 4792 C CA . SER F 2 26 ? 42.429 43.980 -32.445 1.00 30.87 26 SER L CA 1
ATOM 4793 C C . SER F 2 26 ? 43.642 44.515 -33.191 1.00 34.37 26 SER L C 1
ATOM 4794 O O . SER F 2 26 ? 43.886 45.731 -33.167 1.00 34.17 26 SER L O 1
ATOM 4797 N N . LYS F 2 27 ? 44.353 43.677 -33.940 1.00 30.16 27 LYS L N 1
ATOM 4798 C CA . LYS F 2 27 ? 45.601 44.025 -34.624 1.00 32.02 27 LYS L CA 1
ATOM 4799 C C . LYS F 2 27 ? 45.737 43.061 -35.823 1.00 30.63 27 LYS L C 1
ATOM 4800 O O . LYS F 2 27 ? 45.197 41.954 -35.751 1.00 31.29 27 LYS L O 1
ATOM 4806 N N . SER F 2 28 A 46.399 43.501 -36.874 1.00 32.85 27 SER L N 1
ATOM 4807 C CA . SER F 2 28 A 46.662 42.658 -38.060 1.00 30.66 27 SER L CA 1
ATOM 4808 C C . SER F 2 28 A 47.357 41.363 -37.598 1.00 27.61 27 SER L C 1
ATOM 4809 O O . SER F 2 28 A 48.261 41.437 -36.720 1.00 28.87 27 SER L O 1
ATOM 4812 N N . LEU F 2 29 B 46.942 40.231 -38.164 1.00 28.51 27 LEU L N 1
ATOM 4813 C CA . LEU F 2 29 B 47.620 38.926 -37.893 1.00 27.01 27 LEU L CA 1
A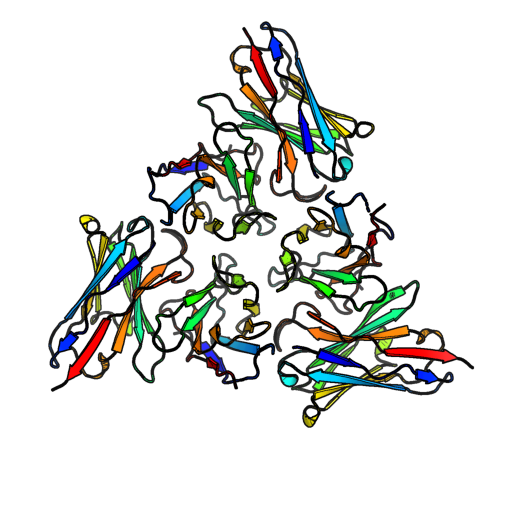TOM 4814 C C . LEU F 2 29 B 48.538 38.541 -39.057 1.00 31.08 27 LEU L C 1
ATOM 4815 O O . LEU F 2 29 B 49.055 37.403 -39.041 1.00 28.39 27 LEU L O 1
ATOM 4820 N N . LEU F 2 30 C 48.761 39.438 -40.010 1.00 31.61 27 LEU L N 1
ATOM 4821 C CA . LEU F 2 30 C 49.688 39.235 -41.147 1.00 31.75 27 LEU L CA 1
ATOM 4822 C C . LEU F 2 30 C 51.099 39.464 -40.638 1.00 35.08 27 LEU L C 1
ATOM 4823 O O . LEU F 2 30 C 51.395 40.549 -40.094 1.00 36.55 27 LEU L O 1
ATOM 4828 N N . TYR F 2 31 D 51.956 38.458 -40.748 1.00 30.27 27 TYR L N 1
ATOM 4829 C CA . TYR F 2 31 D 53.366 38.566 -40.375 1.00 30.74 27 TYR L CA 1
ATOM 4830 C C . TYR F 2 31 D 54.148 39.040 -41.609 1.00 32.14 27 TYR L C 1
ATOM 4831 O O . TYR F 2 31 D 53.642 38.953 -42.750 1.00 33.24 27 TYR L O 1
ATOM 4840 N N . LYS F 2 32 E 55.367 39.512 -41.346 1.00 35.80 27 LYS L N 1
ATOM 4841 C CA . LYS F 2 32 E 56.330 40.024 -42.359 1.00 39.50 27 LYS L CA 1
ATOM 4842 C C . LYS F 2 32 E 56.669 38.924 -43.377 1.00 45.00 27 LYS L C 1
ATOM 4843 O O . LYS F 2 32 E 57.071 39.294 -44.475 1.00 41.61 27 LYS L O 1
ATOM 4849 N N . ASP F 2 33 ? 56.424 37.632 -43.101 1.00 40.59 28 ASP L N 1
ATOM 4850 C CA . ASP F 2 33 ? 56.632 36.558 -44.111 1.00 37.19 28 ASP L CA 1
ATOM 4851 C C . ASP F 2 33 ? 55.434 36.454 -45.056 1.00 36.56 28 ASP L C 1
ATOM 4852 O O . ASP F 2 33 ? 55.442 35.547 -45.869 1.00 39.07 28 ASP L O 1
ATOM 4857 N N . GLY F 2 34 ? 54.396 37.289 -44.953 1.00 32.73 29 GLY L N 1
ATOM 4858 C CA . GLY F 2 34 ? 53.217 37.208 -45.845 1.00 32.33 29 GLY L CA 1
ATOM 4859 C C . GLY F 2 34 ? 52.188 36.181 -45.395 1.00 29.47 29 GLY L C 1
ATOM 4860 O O . GLY F 2 34 ? 51.143 36.078 -46.024 1.00 32.74 29 GLY L O 1
ATOM 4861 N N . LYS F 2 35 ? 52.423 35.515 -44.273 1.00 28.42 30 LYS L N 1
ATOM 4862 C CA . LYS F 2 35 ? 51.471 34.523 -43.721 1.00 27.22 30 LYS L CA 1
ATOM 4863 C C . LYS F 2 35 ? 50.636 35.170 -42.623 1.00 24.83 30 LYS L C 1
ATOM 4864 O O . LYS F 2 35 ? 51.162 35.943 -41.848 1.00 26.62 30 LYS L O 1
ATOM 4870 N N . THR F 2 36 ? 49.418 34.696 -42.501 1.00 26.67 31 THR L N 1
ATOM 4871 C CA . THR F 2 36 ? 48.481 35.180 -41.461 1.00 24.84 31 THR L CA 1
ATOM 4872 C C . THR F 2 36 ? 48.293 34.058 -40.430 1.00 23.35 31 THR L C 1
ATOM 4873 O O . THR F 2 36 ? 47.704 33.032 -40.779 1.00 22.84 31 THR L O 1
ATOM 4877 N N . TYR F 2 37 ? 48.721 34.279 -39.189 1.00 24.24 32 TYR L N 1
ATOM 4878 C CA . TYR F 2 37 ? 48.741 33.219 -38.149 1.00 24.14 32 TYR L CA 1
ATOM 4879 C C . TYR F 2 37 ? 47.418 33.185 -37.394 1.00 23.98 32 TYR L C 1
ATOM 4880 O O . TYR F 2 37 ? 47.373 33.515 -36.213 1.00 24.96 32 TYR L O 1
ATOM 4889 N N . LEU F 2 38 ? 46.390 32.714 -38.067 1.00 23.75 33 LEU L N 1
ATOM 4890 C CA . LEU F 2 38 ? 45.014 32.613 -37.534 1.00 24.04 33 LEU L CA 1
ATOM 4891 C C . LEU F 2 38 ? 44.569 31.163 -37.708 1.00 24.02 33 LEU L C 1
ATOM 4892 O O . LEU F 2 38 ? 44.558 30.656 -38.815 1.00 24.77 33 LEU L O 1
ATOM 4897 N N . ASN F 2 39 ? 44.171 30.548 -36.610 1.00 21.23 34 ASN L N 1
ATOM 4898 C CA . ASN F 2 39 ? 43.682 29.170 -36.554 1.00 20.45 34 ASN L CA 1
ATOM 4899 C C . ASN F 2 39 ? 42.226 29.102 -36.174 1.00 22.45 34 ASN L C 1
ATOM 4900 O O . ASN F 2 39 ? 41.759 29.962 -35.438 1.00 25.08 34 ASN L O 1
ATOM 4905 N N . TRP F 2 40 ? 41.582 28.043 -36.575 1.00 21.59 35 TRP L N 1
ATOM 4906 C CA . TRP F 2 40 ? 40.232 27.659 -36.156 1.00 24.81 35 TRP L CA 1
ATOM 4907 C C . TRP F 2 40 ? 40.248 26.267 -35.575 1.00 22.81 35 TRP L C 1
ATOM 4908 O O . TRP F 2 40 ? 40.849 25.353 -36.198 1.00 23.63 35 TRP L O 1
ATOM 4919 N N . PHE F 2 41 ? 39.591 26.136 -34.439 1.00 22.69 36 PHE L N 1
ATOM 4920 C CA . PHE F 2 41 ? 39.385 24.865 -33.728 1.00 24.16 36 PHE L CA 1
ATOM 4921 C C . PHE F 2 41 ? 37.887 24.632 -33.496 1.00 25.67 36 PHE L C 1
ATOM 4922 O O . PHE F 2 41 ? 37.193 25.614 -33.278 1.00 25.68 36 PHE L O 1
ATOM 4930 N N . LEU F 2 42 ? 37.480 23.370 -33.488 1.00 24.31 37 LEU L N 1
ATOM 4931 C CA . LEU F 2 42 ? 36.167 22.905 -32.973 1.00 26.01 37 LEU L CA 1
ATOM 4932 C C . LEU F 2 42 ? 36.397 22.074 -31.716 1.00 27.80 37 LEU L C 1
ATOM 4933 O O . LEU F 2 42 ? 37.218 21.107 -31.762 1.00 26.68 37 LEU L O 1
ATOM 4938 N N . GLN F 2 43 ? 35.730 22.449 -30.638 1.00 26.07 38 GLN L N 1
ATOM 4939 C CA . GLN F 2 43 ? 35.686 21.577 -29.438 1.00 24.33 38 GLN L CA 1
ATOM 4940 C C . GLN F 2 43 ? 34.284 20.996 -29.297 1.00 26.86 38 GLN L C 1
ATOM 4941 O O . GLN F 2 43 ? 33.357 21.741 -28.940 1.00 29.39 38 GLN L O 1
ATOM 4947 N N . ARG F 2 44 ? 34.170 19.725 -29.584 1.00 27.01 39 ARG L N 1
ATOM 4948 C CA . ARG F 2 44 ? 32.904 18.975 -29.435 1.00 29.61 39 ARG L CA 1
ATOM 4949 C C . ARG F 2 44 ? 32.681 18.771 -27.938 1.00 34.96 39 ARG L C 1
ATOM 4950 O O . ARG F 2 44 ? 33.613 18.839 -27.126 1.00 30.77 39 ARG L O 1
ATOM 4958 N N . PRO F 2 45 ? 31.416 18.630 -27.502 1.00 36.37 40 PRO L N 1
ATOM 4959 C CA . PRO F 2 45 ? 31.122 18.484 -26.068 1.00 36.97 40 PRO L CA 1
ATOM 4960 C C . PRO F 2 45 ? 31.900 17.303 -25.438 1.00 28.25 40 PRO L C 1
ATOM 4961 O O . PRO F 2 45 ? 31.933 16.223 -26.000 1.00 33.83 40 PRO L O 1
ATOM 4965 N N . GLY F 2 46 ? 32.614 17.611 -24.376 1.00 35.39 41 GLY L N 1
ATOM 4966 C CA . GLY F 2 46 ? 33.395 16.638 -23.590 1.00 39.21 41 GLY L CA 1
ATOM 4967 C C . GLY F 2 46 ? 34.646 16.174 -24.316 1.00 44.27 41 GLY L C 1
ATOM 4968 O O . GLY F 2 46 ? 35.181 15.145 -23.937 1.00 40.47 41 GLY L O 1
ATOM 4969 N N . GLN F 2 47 ? 35.070 16.842 -25.387 1.00 33.93 42 GLN L N 1
ATOM 4970 C CA . GLN F 2 47 ? 36.259 16.395 -26.161 1.00 32.68 42 GLN L CA 1
ATOM 4971 C C . GLN F 2 47 ? 37.317 17.498 -26.072 1.00 26.66 42 GLN L C 1
ATOM 4972 O O . GLN F 2 47 ? 37.019 18.658 -25.723 1.00 30.21 42 GLN L O 1
ATOM 4978 N N . SER F 2 48 ? 38.543 17.126 -26.443 1.00 27.54 43 SER L N 1
ATOM 4979 C CA . SER F 2 48 ? 39.649 18.076 -26.665 1.00 26.18 43 SER L CA 1
ATOM 4980 C C . SER F 2 48 ? 39.361 18.908 -27.918 1.00 25.85 43 SER L C 1
ATOM 4981 O O . SER F 2 48 ? 38.717 18.410 -28.848 1.00 25.40 43 SER L O 1
ATOM 4984 N N . PRO F 2 49 ? 39.910 20.121 -28.020 1.00 25.24 44 PRO L N 1
ATOM 4985 C CA . PRO F 2 49 ? 39.814 20.903 -29.265 1.00 24.78 44 PRO L CA 1
ATOM 4986 C C . PRO F 2 49 ? 40.385 20.105 -30.433 1.00 27.43 44 PRO L C 1
ATOM 4987 O O . PRO F 2 49 ? 41.325 19.310 -30.206 1.00 28.92 44 PRO L O 1
ATOM 4991 N N . GLN F 2 50 ? 39.849 20.294 -31.632 1.00 25.41 45 GLN L N 1
ATOM 4992 C CA . GLN F 2 50 ? 40.334 19.684 -32.885 1.00 28.28 45 GLN L CA 1
ATOM 4993 C C . GLN F 2 50 ? 40.697 20.827 -33.843 1.00 26.34 45 GLN L C 1
ATOM 4994 O O . GLN F 2 50 ? 39.881 21.762 -34.041 1.00 25.31 45 GLN L O 1
ATOM 5000 N N . LEU F 2 51 ? 41.859 20.745 -34.464 1.00 22.51 46 LEU L N 1
ATOM 5001 C CA . LEU F 2 51 ? 42.281 21.756 -35.445 1.00 22.63 46 LEU L CA 1
ATOM 5002 C C . LEU F 2 51 ? 41.437 21.584 -36.711 1.00 23.39 46 LEU L C 1
ATOM 5003 O O . LEU F 2 51 ? 41.353 20.475 -37.243 1.00 23.73 46 LEU L O 1
ATOM 5008 N N . LEU F 2 52 ? 40.983 22.707 -37.259 1.00 23.23 47 LEU L N 1
ATOM 5009 C CA . LEU F 2 52 ? 40.303 22.720 -38.577 1.00 22.81 47 LEU L CA 1
ATOM 5010 C C . LEU F 2 52 ? 41.136 23.469 -39.599 1.00 22.11 47 LEU L C 1
ATOM 5011 O O . LEU F 2 52 ? 41.308 22.922 -40.707 1.00 25.55 47 LEU L O 1
ATOM 5016 N N . ILE F 2 53 ? 41.598 24.675 -39.285 1.00 22.68 48 ILE L N 1
ATOM 5017 C CA . ILE F 2 53 ? 42.225 25.590 -40.256 1.00 22.35 48 ILE L CA 1
ATOM 5018 C C . ILE F 2 53 ? 43.479 26.153 -39.587 1.00 22.74 48 ILE L C 1
ATOM 5019 O O . ILE F 2 53 ? 43.386 26.613 -38.446 1.00 22.64 48 ILE L O 1
ATOM 5024 N N . TYR F 2 54 ? 44.573 26.283 -40.344 1.00 21.97 49 TYR L N 1
ATOM 5025 C CA . TYR F 2 54 ? 45.736 27.063 -39.906 1.00 21.87 49 TYR L CA 1
ATOM 5026 C C . TYR F 2 54 ? 46.164 28.006 -41.007 1.00 23.34 49 TYR L C 1
ATOM 5027 O O . TYR F 2 54 ? 45.682 27.865 -42.136 1.00 24.00 49 TYR L O 1
ATOM 5036 N N . LEU F 2 55 ? 46.964 28.993 -40.633 1.00 22.91 50 LEU L N 1
ATOM 5037 C CA . LEU F 2 55 ? 47.448 30.034 -41.578 1.00 23.82 50 LEU L CA 1
ATOM 5038 C C . LEU F 2 55 ? 46.208 30.651 -42.277 1.00 22.43 50 LEU L C 1
ATOM 5039 O O . LEU F 2 55 ? 46.309 30.971 -43.480 1.00 23.52 50 LEU L O 1
ATOM 5044 N N . MET F 2 56 ? 45.127 30.830 -41.534 1.00 23.48 51 MET L N 1
ATOM 5045 C CA . MET F 2 56 ? 43.907 31.593 -41.948 1.00 24.31 51 MET L CA 1
ATOM 5046 C C . MET F 2 56 ? 43.052 30.779 -42.915 1.00 24.78 51 MET L C 1
ATOM 5047 O O . MET F 2 56 ? 41.809 30.800 -42.768 1.00 24.51 51 MET L O 1
ATOM 5052 N N . SER F 2 57 ? 43.643 30.058 -43.880 1.00 24.71 52 SER L N 1
ATOM 5053 C CA . SER F 2 57 ? 42.867 29.449 -44.969 1.00 25.47 52 SER L CA 1
ATOM 5054 C C . SER F 2 57 ? 43.344 28.062 -45.341 1.00 26.51 52 SER L C 1
ATOM 5055 O O . SER F 2 57 ? 42.778 27.516 -46.310 1.00 26.18 52 SER L O 1
ATOM 5058 N N . THR F 2 58 ? 44.289 27.466 -44.607 1.00 23.64 53 THR L N 1
ATOM 5059 C CA . THR F 2 58 ? 44.743 26.104 -44.940 1.00 23.39 53 THR L CA 1
ATOM 5060 C C . THR F 2 58 ? 43.931 25.103 -44.143 1.00 22.53 53 THR L C 1
ATOM 5061 O O . THR F 2 58 ? 44.029 25.080 -42.895 1.00 24.44 53 THR L O 1
ATOM 5065 N N . ARG F 2 59 ? 43.236 24.215 -44.820 1.00 24.80 54 ARG L N 1
ATOM 5066 C CA . ARG F 2 59 ? 42.486 23.151 -44.167 1.00 25.90 54 ARG L CA 1
ATOM 5067 C C . ARG F 2 59 ? 43.495 22.122 -43.651 1.00 24.94 54 ARG L C 1
ATOM 5068 O O . ARG F 2 59 ? 44.345 21.645 -44.445 1.00 29.87 54 ARG L O 1
ATOM 5076 N N . ALA F 2 60 ? 43.393 21.732 -42.397 1.00 26.38 55 ALA L N 1
ATOM 5077 C CA . ALA F 2 60 ? 44.276 20.715 -41.801 1.00 28.22 55 ALA L CA 1
ATOM 5078 C C . ALA F 2 60 ? 43.987 19.338 -42.376 1.00 30.82 55 ALA L C 1
ATOM 5079 O O . ALA F 2 60 ? 42.874 19.047 -42.859 1.00 26.21 55 ALA L O 1
ATOM 5081 N N . SER F 2 61 ? 45.003 18.479 -42.336 1.00 31.18 56 SER L N 1
ATOM 5082 C CA . SER F 2 61 ? 44.931 17.102 -42.857 1.00 30.21 56 SER L CA 1
ATOM 5083 C C . SER F 2 61 ? 43.785 16.378 -42.149 1.00 28.68 56 SER L C 1
ATOM 5084 O O . SER F 2 61 ? 43.638 16.466 -40.952 1.00 30.00 56 SER L O 1
ATOM 5087 N N . GLY F 2 62 ? 42.917 15.712 -42.887 1.00 27.89 57 GLY L N 1
ATOM 5088 C CA . GLY F 2 62 ? 41.844 14.908 -42.289 1.00 30.60 57 GLY L CA 1
ATOM 5089 C C . GLY F 2 62 ? 40.566 15.721 -42.057 1.00 33.73 57 GLY L C 1
ATOM 5090 O O . GLY F 2 62 ? 39.562 15.140 -41.687 1.00 35.38 57 GLY L O 1
ATOM 5091 N N . VAL F 2 63 ? 40.561 17.017 -42.337 1.00 25.60 58 VAL L N 1
ATOM 5092 C CA . VAL F 2 63 ? 39.353 17.847 -42.051 1.00 25.48 58 VAL L CA 1
ATOM 5093 C C . VAL F 2 63 ? 38.494 17.848 -43.327 1.00 24.91 58 VAL L C 1
ATOM 5094 O O . VAL F 2 63 ? 39.076 17.979 -44.427 1.00 26.12 58 VAL L O 1
ATOM 5098 N N . SER F 2 64 ? 37.190 17.751 -43.140 1.00 28.34 59 SER L N 1
ATOM 5099 C CA . SER F 2 64 ? 36.177 17.786 -44.223 1.00 28.19 59 SER L CA 1
ATOM 5100 C C . SER F 2 64 ? 36.338 19.062 -45.043 1.00 26.39 59 SER L C 1
ATOM 5101 O O . SER F 2 64 ? 36.504 20.135 -44.419 1.00 26.00 59 SER L O 1
ATOM 5104 N N . ASP F 2 65 ? 36.217 18.974 -46.384 1.00 27.71 60 ASP L N 1
ATOM 5105 C CA . ASP F 2 65 ? 36.227 20.179 -47.238 1.00 32.15 60 ASP L CA 1
ATOM 5106 C C . ASP F 2 65 ? 34.914 20.950 -47.059 1.00 30.14 60 ASP L C 1
ATOM 5107 O O . ASP F 2 65 ? 34.780 22.031 -47.658 1.00 30.89 60 ASP L O 1
ATOM 5112 N N . ARG F 2 66 ? 34.020 20.532 -46.172 1.00 29.19 61 ARG L N 1
ATOM 5113 C CA . ARG F 2 66 ? 32.875 21.375 -45.783 1.00 27.38 61 ARG L CA 1
ATOM 5114 C C . ARG F 2 66 ? 33.358 22.595 -45.002 1.00 31.02 61 ARG L C 1
ATOM 5115 O O . ARG F 2 66 ? 32.620 23.578 -44.899 1.00 29.64 61 ARG L O 1
ATOM 5123 N N . PHE F 2 67 ? 34.557 22.550 -44.420 1.00 26.77 62 PHE L N 1
ATOM 5124 C CA . PHE F 2 67 ? 35.098 23.678 -43.653 1.00 25.08 62 PHE L CA 1
ATOM 5125 C C . PHE F 2 67 ? 36.029 24.463 -44.542 1.00 26.82 62 PHE L C 1
ATOM 5126 O O . PHE F 2 67 ? 36.923 23.852 -45.151 1.00 29.45 62 PHE L O 1
ATOM 5134 N N . SER F 2 68 ? 35.905 25.796 -44.554 1.00 24.58 63 SER L N 1
ATOM 5135 C CA . SER F 2 68 ? 36.946 26.599 -45.218 1.00 28.20 63 SER L CA 1
ATOM 5136 C C . SER F 2 68 ? 37.122 27.915 -44.484 1.00 26.96 63 SER L C 1
ATOM 5137 O O . SER F 2 68 ? 36.183 28.446 -43.882 1.00 30.76 63 SER L O 1
ATOM 5140 N N . GLY F 2 69 ? 38.341 28.412 -44.485 1.00 24.67 64 GLY L N 1
ATOM 5141 C CA . GLY F 2 69 ? 38.694 29.666 -43.809 1.00 24.21 64 GLY L CA 1
ATOM 5142 C C . GLY F 2 69 ? 39.026 30.768 -44.808 1.00 26.62 64 GLY L C 1
ATOM 5143 O O . GLY F 2 69 ? 39.647 30.485 -45.870 1.00 26.08 64 GLY L O 1
ATOM 5144 N N . SER F 2 70 ? 38.680 32.004 -44.452 1.00 24.29 65 SER L N 1
ATOM 5145 C CA . SER F 2 70 ? 39.109 33.199 -45.205 1.00 26.19 65 SER L CA 1
ATOM 5146 C C . SER F 2 70 ? 39.302 34.358 -44.266 1.00 25.73 65 SER L C 1
ATOM 5147 O O . SER F 2 70 ? 38.942 34.275 -43.101 1.00 27.35 65 SER L O 1
ATOM 5150 N N . GLY F 2 71 ? 39.837 35.441 -44.780 1.00 26.19 66 GLY L N 1
ATOM 5151 C CA . GLY F 2 71 ? 39.897 36.670 -44.006 1.00 29.79 66 GLY L CA 1
ATOM 5152 C C . GLY F 2 71 ? 40.576 37.774 -44.746 1.00 31.53 66 GLY L C 1
ATOM 5153 O O . GLY F 2 71 ? 41.186 37.529 -45.797 1.00 29.89 66 GLY L O 1
ATOM 5154 N N . SER F 2 72 ? 40.531 38.954 -44.165 1.00 32.02 67 SER L N 1
ATOM 5155 C CA . SER F 2 72 ? 41.015 40.187 -44.836 1.00 41.08 67 SER L CA 1
ATOM 5156 C C . SER F 2 72 ? 41.260 41.227 -43.780 1.00 39.46 67 SER L C 1
ATOM 5157 O O . SER F 2 72 ? 40.303 41.493 -42.957 1.00 31.11 67 SER L O 1
ATOM 5160 N N . GLY F 2 73 ? 42.581 41.428 -43.595 1.00 55.69 68 GLY L N 1
ATOM 5161 C CA . GLY F 2 73 ? 43.274 42.071 -42.464 1.00 59.67 68 GLY L CA 1
ATOM 5162 C C . GLY F 2 73 ? 42.986 41.443 -41.106 1.00 47.61 68 GLY L C 1
ATOM 5163 O O . GLY F 2 73 ? 43.856 40.776 -40.526 1.00 61.99 68 GLY L O 1
ATOM 5164 N N . THR F 2 74 ? 41.901 41.902 -40.507 1.00 45.62 69 THR L N 1
ATOM 5165 C CA . THR F 2 74 ? 41.591 41.738 -39.081 1.00 35.01 69 THR L CA 1
ATOM 5166 C C . THR F 2 74 ? 40.214 41.132 -38.972 1.00 30.76 69 THR L C 1
ATOM 5167 O O . THR F 2 74 ? 39.732 41.060 -37.879 1.00 32.08 69 THR L O 1
ATOM 5171 N N . ASP F 2 75 ? 39.608 40.707 -40.076 1.00 29.83 70 ASP L N 1
ATOM 5172 C CA . ASP F 2 75 ? 38.287 40.049 -40.097 1.00 30.48 70 ASP L CA 1
ATOM 5173 C C . ASP F 2 75 ? 38.452 38.658 -40.694 1.00 28.04 70 ASP L C 1
ATOM 5174 O O . ASP F 2 75 ? 38.876 38.533 -41.824 1.00 29.68 70 ASP L O 1
ATOM 5179 N N . PHE F 2 76 ? 38.005 37.667 -39.967 1.00 28.01 71 PHE L N 1
ATOM 5180 C CA . PHE F 2 76 ? 38.152 36.257 -40.369 1.00 26.29 71 PHE L CA 1
ATOM 5181 C C . PHE F 2 76 ? 36.814 35.566 -40.342 1.00 24.72 71 PHE L C 1
ATOM 5182 O O . PHE F 2 76 ? 35.985 35.843 -39.469 1.00 28.64 71 PHE L O 1
ATOM 5190 N N . THR F 2 77 ? 36.660 34.583 -41.205 1.00 24.85 72 THR L N 1
ATOM 5191 C CA . THR F 2 77 ? 35.455 33.780 -41.289 1.00 24.14 72 THR L CA 1
ATOM 5192 C C . THR F 2 77 ? 35.761 32.297 -41.487 1.00 24.33 72 THR L C 1
ATOM 5193 O O . THR F 2 77 ? 36.617 31.981 -42.338 1.00 27.80 72 THR L O 1
ATOM 5197 N N . LEU F 2 78 ? 35.068 31.467 -40.738 1.00 25.22 73 LEU L N 1
ATOM 5198 C CA . LEU F 2 78 ? 35.037 30.000 -40.949 1.00 24.46 73 LEU L CA 1
ATOM 5199 C C . LEU F 2 78 ? 33.703 29.679 -41.584 1.00 26.17 73 LEU L C 1
ATOM 5200 O O . LEU F 2 78 ? 32.647 29.884 -40.948 1.00 27.10 73 LEU L O 1
ATOM 5205 N N . GLU F 2 79 ? 33.761 29.177 -42.799 1.00 25.39 74 GLU L N 1
ATOM 5206 C CA . GLU F 2 79 ? 32.537 28.782 -43.522 1.00 26.62 74 GLU L CA 1
ATOM 5207 C C . GLU F 2 79 ? 32.317 27.289 -43.326 1.00 27.31 74 GLU L C 1
ATOM 5208 O O . GLU F 2 79 ? 33.264 26.483 -43.536 1.00 29.10 74 GLU L O 1
ATOM 5214 N N . ILE F 2 80 ? 31.108 26.920 -42.935 1.00 26.56 75 ILE L N 1
ATOM 5215 C CA . ILE F 2 80 ? 30.731 25.493 -42.761 1.00 27.65 75 ILE L CA 1
ATOM 5216 C C . ILE F 2 80 ? 29.617 25.172 -43.749 1.00 28.09 75 ILE L C 1
ATOM 5217 O O . ILE F 2 80 ? 28.474 25.679 -43.515 1.00 33.33 75 ILE L O 1
ATOM 5222 N N . SER F 2 81 ? 29.911 24.380 -44.779 1.00 27.43 76 SER L N 1
ATOM 5223 C CA . SER F 2 81 ? 28.891 23.898 -45.737 1.00 32.67 76 SER L CA 1
ATOM 5224 C C . SER F 2 81 ? 28.137 22.750 -45.070 1.00 38.69 76 SER L C 1
ATOM 5225 O O . SER F 2 81 ? 28.792 21.889 -44.395 1.00 38.69 76 SER L O 1
ATOM 5228 N N . ARG F 2 82 ? 26.846 22.637 -45.348 1.00 38.52 77 ARG L N 1
ATOM 5229 C CA . ARG F 2 82 ? 26.071 21.395 -45.078 1.00 35.40 77 ARG L CA 1
ATOM 5230 C C . ARG F 2 82 ? 26.333 20.929 -43.636 1.00 37.89 77 ARG L C 1
ATOM 5231 O O . ARG F 2 82 ? 26.851 19.794 -43.484 1.00 39.50 77 ARG L O 1
ATOM 5239 N N . VAL F 2 83 ? 25.941 21.722 -42.648 1.00 33.92 78 VAL L N 1
ATOM 5240 C CA . VAL F 2 83 ? 26.211 21.422 -41.220 1.00 37.46 78 VAL L CA 1
ATOM 5241 C C . VAL F 2 83 ? 25.606 20.066 -40.869 1.00 40.69 78 VAL L C 1
ATOM 5242 O O . VAL F 2 83 ? 24.520 19.709 -41.381 1.00 38.46 78 VAL L O 1
ATOM 5246 N N . LYS F 2 84 ? 26.361 19.306 -40.086 1.00 36.79 79 LYS L N 1
ATOM 5247 C CA . LYS F 2 84 ? 25.971 17.957 -39.600 1.00 36.04 79 LYS L CA 1
ATOM 5248 C C . LYS F 2 84 ? 26.086 17.908 -38.076 1.00 34.49 79 LYS L C 1
ATOM 5249 O O . LYS F 2 84 ? 26.677 18.830 -37.424 1.00 32.69 79 LYS L O 1
ATOM 5255 N N . ALA F 2 85 ? 25.479 16.868 -37.482 1.00 36.12 80 ALA L N 1
ATOM 5256 C CA . ALA F 2 85 ? 25.467 16.649 -36.014 1.00 37.64 80 ALA L CA 1
ATOM 5257 C C . ALA F 2 85 ? 26.910 16.671 -35.473 1.00 32.80 80 ALA L C 1
ATOM 5258 O O . ALA F 2 85 ? 27.130 17.199 -34.371 1.00 33.82 80 ALA L O 1
ATOM 5260 N N . GLU F 2 86 ? 27.857 16.136 -36.222 1.00 32.61 81 GLU L N 1
ATOM 5261 C CA . GLU F 2 86 ? 29.275 16.073 -35.749 1.00 35.95 81 GLU L CA 1
ATOM 5262 C C . GLU F 2 86 ? 29.926 17.460 -35.672 1.00 36.92 81 GLU L C 1
ATOM 5263 O O . GLU F 2 86 ? 30.978 17.584 -35.044 1.00 34.19 81 GLU L O 1
ATOM 5269 N N . ASP F 2 87 ? 29.280 18.506 -36.186 1.00 32.72 82 ASP L N 1
ATOM 5270 C CA . ASP F 2 87 ? 29.815 19.885 -36.153 1.00 30.92 82 ASP L CA 1
ATOM 5271 C C . ASP F 2 87 ? 29.437 20.633 -34.889 1.00 29.21 82 ASP L C 1
ATOM 5272 O O . ASP F 2 87 ? 29.880 21.763 -34.696 1.00 28.97 82 ASP L O 1
ATOM 5277 N N . VAL F 2 88 ? 28.559 20.058 -34.071 1.00 29.07 83 VAL L N 1
ATOM 5278 C CA . VAL F 2 88 ? 28.081 20.674 -32.823 1.00 29.10 83 VAL L CA 1
ATOM 5279 C C . VAL F 2 88 ? 29.247 20.831 -31.841 1.00 29.78 83 VAL L C 1
ATOM 5280 O O . VAL F 2 88 ? 29.998 19.856 -31.648 1.00 29.36 83 VAL L O 1
ATOM 5284 N N . GLY F 2 89 ? 29.322 21.995 -31.232 1.00 31.35 84 GLY L N 1
ATOM 5285 C CA . GLY F 2 89 ? 30.323 22.304 -30.219 1.00 31.99 84 GLY L CA 1
ATOM 5286 C C . GLY F 2 89 ? 30.618 23.744 -30.180 1.00 31.53 84 GLY L C 1
ATOM 5287 O O . GLY F 2 89 ? 29.754 24.554 -30.545 1.00 35.37 84 GLY L O 1
ATOM 5288 N N . VAL F 2 90 ? 31.839 24.076 -29.769 1.00 28.51 85 VAL L N 1
ATOM 5289 C CA . VAL F 2 90 ? 32.262 25.475 -29.643 1.00 25.37 85 VAL L CA 1
ATOM 5290 C C . VAL F 2 90 ? 33.444 25.659 -30.609 1.00 29.91 85 VAL L C 1
ATOM 5291 O O . VAL F 2 90 ? 34.384 24.844 -30.585 1.00 27.24 85 VAL L O 1
ATOM 5295 N N . TYR F 2 91 ? 33.356 26.684 -31.440 1.00 27.12 86 TYR L N 1
ATOM 5296 C CA . TYR F 2 91 ? 34.392 27.054 -32.428 1.00 26.49 86 TYR L CA 1
ATOM 5297 C C . TYR F 2 91 ? 35.207 28.150 -31.797 1.00 29.62 86 TYR L C 1
ATOM 5298 O O . TYR F 2 91 ? 34.665 29.147 -31.312 1.00 30.16 86 TYR L O 1
ATOM 5307 N N . TYR F 2 92 ? 36.535 28.024 -31.899 1.00 25.03 87 TYR L N 1
ATOM 5308 C CA . TYR F 2 92 ? 37.484 29.039 -31.419 1.00 23.34 87 TYR L CA 1
ATOM 5309 C C . TYR F 2 92 ? 38.404 29.468 -32.548 1.00 24.45 87 TYR L C 1
ATOM 5310 O O . TYR F 2 92 ? 39.040 28.592 -33.209 1.00 25.13 87 TYR L O 1
ATOM 5319 N N . CYS F 2 93 ? 38.641 30.765 -32.653 1.00 25.52 88 CYS L N 1
ATOM 5320 C CA . CYS F 2 93 ? 39.771 31.335 -33.408 1.00 25.04 88 CYS L CA 1
ATOM 5321 C C . CYS F 2 93 ? 40.936 31.555 -32.466 1.00 24.52 88 CYS L C 1
ATOM 5322 O O . CYS F 2 93 ? 40.747 31.640 -31.238 1.00 25.63 88 CYS L O 1
ATOM 5325 N N . GLN F 2 94 ? 42.140 31.547 -33.028 1.00 22.62 89 GLN L N 1
ATOM 5326 C CA . GLN F 2 94 ? 43.366 31.758 -32.254 1.00 21.94 89 GLN L CA 1
ATOM 5327 C C . GLN F 2 94 ? 44.417 32.440 -33.093 1.00 22.83 89 GLN L C 1
ATOM 5328 O O . GLN F 2 94 ? 44.573 32.087 -34.286 1.00 24.48 89 GLN L O 1
ATOM 5334 N N . GLN F 2 95 ? 45.211 33.294 -32.500 1.00 22.68 90 GLN L N 1
ATOM 5335 C CA . GLN F 2 95 ? 46.312 33.956 -33.214 1.00 22.65 90 GLN L CA 1
ATOM 5336 C C . GLN F 2 95 ? 47.641 33.504 -32.639 1.00 22.76 90 GLN L C 1
ATOM 5337 O O . GLN F 2 95 ? 47.781 33.437 -31.420 1.00 23.10 90 GLN L O 1
ATOM 5343 N N . LEU F 2 96 ? 48.610 33.318 -33.520 1.00 24.38 91 LEU L N 1
ATOM 5344 C CA . LEU F 2 96 ? 49.993 32.927 -33.132 1.00 24.91 91 LEU L CA 1
ATOM 5345 C C . LEU F 2 96 ? 50.974 33.984 -33.643 1.00 25.72 91 LEU L C 1
ATOM 5346 O O . LEU F 2 96 ? 52.177 33.741 -33.678 1.00 26.33 91 LEU L O 1
ATOM 5351 N N . VAL F 2 97 ? 50.521 35.180 -34.018 1.00 24.49 92 VAL L N 1
ATOM 5352 C CA . VAL F 2 97 ? 51.468 36.157 -34.588 1.00 24.86 92 VAL L CA 1
ATOM 5353 C C . VAL F 2 97 ? 52.264 36.920 -33.512 1.00 25.29 92 VAL L C 1
ATOM 5354 O O . VAL F 2 97 ? 53.388 37.350 -33.814 1.00 27.26 92 VAL L O 1
ATOM 5358 N N . GLU F 2 98 ? 51.768 36.993 -32.286 1.00 26.09 93 GLU L N 1
ATOM 5359 C CA . GLU F 2 98 ? 52.379 37.789 -31.199 1.00 28.22 93 GLU L CA 1
ATOM 5360 C C . GLU F 2 98 ? 52.194 37.045 -29.908 1.00 25.29 93 GLU L C 1
ATOM 5361 O O . GLU F 2 98 ? 51.127 36.435 -29.724 1.00 26.34 93 GLU L O 1
ATOM 5367 N N . TYR F 2 99 ? 53.180 37.099 -29.045 1.00 26.01 94 TYR L N 1
ATOM 5368 C CA . TYR F 2 99 ? 53.015 36.611 -27.676 1.00 26.75 94 TYR L CA 1
ATOM 5369 C C . TYR F 2 99 ? 52.206 37.645 -26.897 1.00 27.97 94 TYR L C 1
ATOM 5370 O O . TYR F 2 99 ? 52.492 38.843 -27.049 1.00 29.21 94 TYR L O 1
ATOM 5379 N N . PRO F 2 100 ? 51.311 37.237 -25.995 1.00 26.65 95 PRO L N 1
ATOM 5380 C CA . PRO F 2 100 ? 50.919 35.856 -25.798 1.00 24.53 95 PRO L CA 1
ATOM 5381 C C . PRO F 2 100 ? 49.959 35.436 -26.898 1.00 25.64 95 PRO L C 1
ATOM 5382 O O . PRO F 2 100 ? 49.190 36.248 -27.380 1.00 25.77 95 PRO L O 1
ATOM 5386 N N . TYR F 2 101 ? 50.044 34.179 -27.313 1.00 21.78 96 TYR L N 1
ATOM 5387 C CA . TYR F 2 101 ? 49.028 33.560 -28.164 1.00 23.31 96 TYR L CA 1
ATOM 5388 C C . TYR F 2 101 ? 47.693 33.675 -27.443 1.00 24.43 96 TYR L C 1
ATOM 5389 O O . TYR F 2 101 ? 47.598 33.444 -26.229 1.00 23.06 96 TYR L O 1
ATOM 5398 N N . THR F 2 102 ? 46.676 34.056 -28.185 1.00 24.68 97 THR L N 1
ATOM 5399 C CA . THR F 2 102 ? 45.320 34.280 -27.648 1.00 25.80 97 THR L CA 1
ATOM 5400 C C . THR F 2 102 ? 44.253 33.643 -28.509 1.00 24.03 97 THR L C 1
ATOM 5401 O O . THR F 2 102 ? 44.412 33.473 -29.740 1.00 25.28 97 THR L O 1
ATOM 5405 N N . PHE F 2 103 ? 43.167 33.297 -27.841 1.00 23.96 98 PHE L N 1
ATOM 5406 C CA . PHE F 2 103 ? 41.993 32.643 -28.418 1.00 24.97 98 PHE L CA 1
ATOM 5407 C C . PHE F 2 103 ? 40.839 33.642 -28.366 1.00 29.29 98 PHE L C 1
ATOM 5408 O O . PHE F 2 103 ? 40.771 34.494 -27.413 1.00 26.19 98 PHE L O 1
ATOM 5416 N N . GLY F 2 104 ? 39.946 33.527 -29.330 1.00 27.95 99 GLY L N 1
ATOM 5417 C CA . GLY F 2 104 ? 38.626 34.174 -29.214 1.00 28.81 99 GLY L CA 1
ATOM 5418 C C . GLY F 2 104 ? 37.827 33.538 -28.100 1.00 29.46 99 GLY L C 1
ATOM 5419 O O . GLY F 2 104 ? 38.148 32.430 -27.627 1.00 25.46 99 GLY L O 1
ATOM 5420 N N . GLY F 2 105 ? 36.707 34.152 -27.721 1.00 28.08 100 GLY L N 1
ATOM 5421 C CA . GLY F 2 105 ? 35.852 33.623 -26.652 1.00 26.93 100 GLY L CA 1
ATOM 5422 C C . GLY F 2 105 ? 35.048 32.435 -27.024 1.00 29.13 100 GLY L C 1
ATOM 5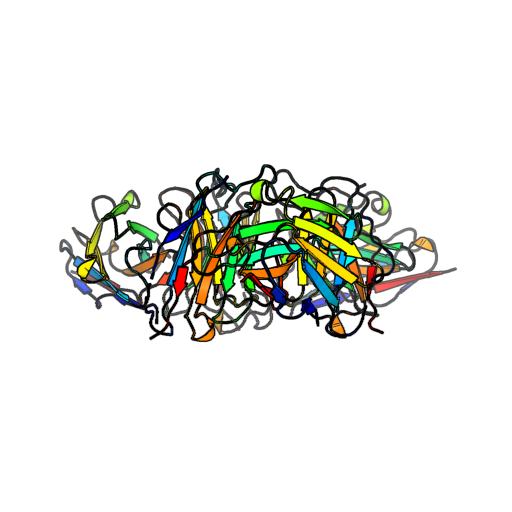423 O O . GLY F 2 105 ? 34.430 31.836 -26.125 1.00 30.28 100 GLY L O 1
ATOM 5424 N N . GLY F 2 106 ? 34.991 32.051 -28.296 1.00 28.16 101 GLY L N 1
ATOM 5425 C CA . GLY F 2 106 ? 34.262 30.859 -28.694 1.00 27.42 101 GLY L CA 1
ATOM 5426 C C . GLY F 2 106 ? 32.896 31.199 -29.275 1.00 31.18 101 GLY L C 1
ATOM 5427 O O . GLY F 2 106 ? 32.286 32.209 -28.867 1.00 31.27 101 GLY L O 1
ATOM 5428 N N . THR F 2 107 ? 32.433 30.380 -30.188 1.00 29.41 102 THR L N 1
ATOM 5429 C CA . THR F 2 107 ? 31.094 30.488 -30.778 1.00 31.41 102 THR L CA 1
ATOM 5430 C C . THR F 2 107 ? 30.442 29.134 -30.697 1.00 29.76 102 THR L C 1
ATOM 5431 O O . THR F 2 107 ? 30.930 28.129 -31.298 1.00 29.00 102 THR L O 1
ATOM 5435 N N . LYS F 2 108 ? 29.335 29.059 -29.956 1.00 30.01 103 LYS L N 1
ATOM 5436 C CA . LYS F 2 108 ? 28.616 27.775 -29.809 1.00 32.77 103 LYS L CA 1
ATOM 5437 C C . LYS F 2 108 ? 27.764 27.488 -31.041 1.00 31.34 103 LYS L C 1
ATOM 5438 O O . LYS F 2 108 ? 27.026 28.388 -31.477 1.00 35.89 103 LYS L O 1
ATOM 5444 N N . LEU F 2 109 ? 27.792 26.262 -31.530 1.00 32.57 104 LEU L N 1
ATOM 5445 C CA . LEU F 2 109 ? 26.924 25.774 -32.631 1.00 36.06 104 LEU L CA 1
ATOM 5446 C C . LEU F 2 109 ? 26.082 24.634 -32.061 1.00 41.07 104 LEU L C 1
ATOM 5447 O O . LEU F 2 109 ? 26.675 23.619 -31.604 1.00 34.31 104 LEU L O 1
ATOM 5452 N N . GLU F 2 110 ? 24.758 24.802 -32.082 1.00 37.07 105 GLU L N 1
ATOM 5453 C CA . GLU F 2 110 ? 23.799 23.737 -31.728 1.00 37.90 105 GLU L CA 1
ATOM 5454 C C . GLU F 2 110 ? 22.928 23.460 -32.958 1.00 39.42 105 GLU L C 1
ATOM 5455 O O . GLU F 2 110 ? 22.687 24.388 -33.728 1.00 42.62 105 GLU L O 1
ATOM 5461 N N . ILE F 2 111 ? 22.499 22.221 -33.109 1.00 41.08 106 ILE L N 1
ATOM 5462 C CA . ILE F 2 111 ? 21.723 21.714 -34.274 1.00 49.75 106 ILE L CA 1
ATOM 5463 C C . ILE F 2 111 ? 20.290 21.423 -33.796 1.00 61.61 106 ILE L C 1
ATOM 5464 O O . ILE F 2 111 ? 20.114 21.140 -32.587 1.00 50.35 106 ILE L O 1
ATOM 5469 N N . LYS F 2 112 ? 19.283 21.511 -34.666 1.00 69.46 107 LYS L N 1
ATOM 5470 C CA . LYS F 2 112 ? 17.856 21.363 -34.249 1.00 75.35 107 LYS L CA 1
ATOM 5471 C C . LYS F 2 112 ? 17.256 20.097 -34.861 1.00 71.24 107 LYS L C 1
ATOM 5472 O O . LYS F 2 112 ? 17.858 19.039 -34.808 1.00 73.91 107 LYS L O 1
#

Secondary structure (DSSP, 8-state):
--EEEEPPPEEE-TT--EEEEEEEESS-GGGS-EEEEEE-TTS-EEEEEEE-TTT--EEE-GGGTTTEEEEEEGGGTEEEEEE-S--GGG-EEEEEEEEEE-SS-EEEEEEE---EEEEE--/---EE--SB---TT--EEEEEEESS--B-TTS-B-EEEEEE-TTS-EEEEEETTTEEPTT--TTEEEEEETTEEEEEESS--GGG-EEEEEEE-SSSSPEE---EEE---/--EEEE---EEE-TT--EEEEEEEESS-GGGS-EEEEEE-TTS--EEEEEEETTTTEEEE-GGGBTTEEEEEEGGGTEEEEEE-S--GGG-EEEEEEEEEE-SS-EEEEEEE---EEEEE--/---EEE-----TT--EEEEEEESS--B-TTS-B-EEEEEE-TTS--EEEEETTTEEPTT--TTEEEEEETTEEEEEESS--GGG-EEEEEEE-SSSSPEE---EEE---/--EEEEPPPEEE-TT--EEEEEEEESS-GGGS-EEEEEE-TTS-EEEEEEEETTTTEEEE-GGGBTTEEEEEETTTTEEEEEE-S--GGG-EEEEEEEEEE-SS-EEEEEEE---EEEEE-/---EEE----B-TT--EEEEEEESS--B-TTS-B-EEEEEE-TTS--EEEEETTTEEPTT--TTEEEEEETTEEEEEESS--GGG-EEEEEEE-SSSSPEE---EEE-B-

Nearest PDB structures (foldseek):
  8s4h-assembly3_H  TM=1.005E+00  e=1.282E-23  Mus musculus
  4uik-assembly1_H  TM=9.845E-01  e=2.801E-18  Mus musculus
  8d54-assembly1_A  TM=9.652E-01  e=1.325E-18  Mus musculus
  3rif-assembly1_I  TM=9.812E-01  e=5.612E-18  Mus musculus
  3rif-assembly1_F  TM=9.808E-01  e=8.606E-18  Mus musculus